Protein AF-A0A812T6U5-F1 (afdb_monomer_lite)

Sequence (485 aa):
MVAAVSADPVPQLLRGHWLDSIGHSILVSKTTDEDQIFTAVLTPLVDHPEAKDRVLRIDRPAESRQWRCGNASLELADEQNQRLVWITEDGRRSVWSRTKEVLASSGGSDRSGEREAPEDSDKDVDRIAFPWLLNNSAPEPWLPLDVPRDILYDGARVAALLDIRQMIGARSEPQERLTHILMDHDLHPTRQGGDYLIPGVDSPLWQTLNVSETMRRSIVQRISRIPHEVLSQRVSWSGNAEVWVGRHKISCRSRDIQALNARWVPPLQDERKPLEIARLLALYSVFDNPLSNRRNGVHLGLDPEIRHHCDFELFASPLNAAVQNGRFSSKWPHVEWRFGSIGSYPSVIDYLPVNSVVCINPPFTEAYLADVMARLAELKLRFRLRIAVPILEAPWRSRLHTSLPVPQLLKTYYDATAETPADVLHPTLLWEDPRCPPRLSKLRDVRPAGEDDLDEHSGRAHGLTHDDPHMPASRARREGRDHSV

Foldseek 3Di:
DPDDDPPDCVLVLQAAWKAKPVLWIKHWADPDPDSFKIKIWTHDFVVCVVDDIDIWIWGQPPVRNFIDTHQWTWPDDDPPQSKTWTAGPVGDIIIIGDDPVVVLLLDPDDDDDDDDDDPDDPPCQSDQQCCVQFDPDDQHGDDCPPPDLVLLLLLLVLVLLVVLLRRVHPDVVLLQLSLLLQQQVCVDPVCVVHDLRDDQLPDCSLVVRPDDPVSSVVSSVSVVCSRNCSSQQDWDDDPDAWTGGRGGIDGHFPLQVVLQLVQQDDDPPPPCSRVLSSSVSSSLCSNANPNDPDRACLQWAADLLVQCLFQAEQRHASRRHSDHACHYAYSCCVSRNSRRHPYHPPVCVVVDAFATEYEAEFHPHPNRLVVCLVCLVVCVRGYWYWYKAFQDPDPSNVVCCVSAPPWDWRAWIARSSVRDTHGDPTTMTTGGRPSRDDGPVVVVVPDPPDDDDDDDDDDDDDDDDDDDDDDDDDDDDDDDDDDDD

Secondary structure (DSSP, 8-state):
--------SHHHHHSEEEEETT--EEEEEESSSSTTEEEEEEE--TT-TTPPPEEEEEE--TTT-S-EETTEEEEEEETTTTEEEEEETTS-EEEEE--THHHHTS------------TT---GGGS-S-GGGB----------TTS-HHHHHHHHHHHHHHHHHHHHTT-HHHHHHHHHHHHHGGGSGGGTTS-SSS--TT-GGGGGS-S-HHHHHHHHHHHHTGGGSTTTS-EEEETTTEEEETTEEEEPPHHHHHHHHHH--S-TT-TTHHHHHHHHHHHHHTTS-TT-SS--GGGEESPHHHHHT-SEESS--TTT--SPTTSB--S-HHHHGGGTB---TTGGGGGSPTT-EEEE---SSHHHHHHHHHTHHHHHHHSEEEEEEE----TTGGGHHHHSSSPEEEEEEEETTTTEEEEEEEEEEEEE-TTSPPPHHHHHS---S------------------------------------

Radius of gyration: 30.66 Å; chains: 1; bounding box: 80×64×109 Å

pLDDT: mean 80.62, std 19.65, range [28.52, 98.25]

Structure (mmCIF, N/CA/C/O backbone):
data_AF-A0A812T6U5-F1
#
_entry.id   AF-A0A812T6U5-F1
#
loop_
_atom_site.group_PDB
_atom_site.id
_atom_site.type_symbol
_atom_site.label_atom_id
_atom_site.label_alt_id
_atom_site.label_comp_id
_atom_site.label_asym_id
_atom_site.label_entity_id
_atom_site.label_seq_id
_atom_site.pdbx_PDB_ins_code
_atom_site.Cartn_x
_atom_site.Cartn_y
_atom_site.Cartn_z
_atom_site.occupancy
_atom_site.B_iso_or_equiv
_atom_site.auth_seq_id
_atom_site.auth_comp_id
_atom_site.auth_asym_id
_atom_site.auth_atom_id
_atom_site.pdbx_PDB_model_num
ATOM 1 N N . MET A 1 1 ? 50.366 7.438 -31.564 1.00 34.75 1 MET A N 1
ATOM 2 C CA . MET A 1 1 ? 48.947 7.853 -31.526 1.00 34.75 1 MET A CA 1
ATOM 3 C C . MET A 1 1 ? 48.104 6.607 -31.706 1.00 34.75 1 MET A C 1
ATOM 5 O O . MET A 1 1 ? 48.032 6.091 -32.811 1.00 34.75 1 MET A O 1
ATOM 9 N N . VAL A 1 2 ? 47.567 6.066 -30.612 1.00 33.09 2 VAL A N 1
ATOM 10 C CA . VAL A 1 2 ? 46.590 4.972 -30.669 1.00 33.09 2 VAL A CA 1
ATOM 11 C C . VAL A 1 2 ? 45.254 5.621 -31.012 1.00 33.09 2 VAL A C 1
ATOM 13 O O . VAL A 1 2 ? 44.808 6.510 -30.290 1.00 33.09 2 VAL A O 1
ATOM 16 N N . ALA A 1 3 ? 44.674 5.259 -32.154 1.00 33.06 3 ALA A N 1
ATOM 17 C CA . ALA A 1 3 ? 43.353 5.728 -32.542 1.00 33.06 3 ALA A CA 1
ATOM 18 C C . ALA A 1 3 ? 42.334 5.238 -31.505 1.00 33.06 3 ALA A C 1
ATOM 20 O O . ALA A 1 3 ? 42.257 4.040 -31.232 1.00 33.06 3 ALA A O 1
ATOM 21 N N . ALA A 1 4 ? 41.580 6.165 -30.914 1.00 37.09 4 ALA A N 1
ATOM 22 C CA . ALA A 1 4 ? 40.437 5.827 -30.084 1.00 37.09 4 ALA A CA 1
ATOM 23 C C . ALA A 1 4 ? 39.437 5.055 -30.953 1.00 37.09 4 ALA A C 1
ATOM 25 O O . ALA A 1 4 ? 38.895 5.591 -31.920 1.00 37.09 4 ALA A O 1
ATOM 26 N N . VAL A 1 5 ? 39.244 3.775 -30.640 1.00 42.22 5 VAL A N 1
ATOM 27 C CA . VAL A 1 5 ? 38.174 2.967 -31.222 1.00 42.22 5 VAL A CA 1
ATOM 28 C C . VAL A 1 5 ? 36.872 3.635 -30.800 1.00 42.22 5 VAL A C 1
ATOM 30 O O . VAL A 1 5 ? 36.566 3.689 -29.612 1.00 42.22 5 VAL A O 1
ATOM 33 N N . SER A 1 6 ? 36.144 4.199 -31.764 1.00 42.81 6 SER A N 1
ATOM 34 C CA . SER A 1 6 ? 34.774 4.665 -31.557 1.00 42.81 6 SER A CA 1
ATOM 35 C C . SER A 1 6 ? 33.978 3.506 -30.967 1.00 42.81 6 SER A C 1
ATOM 37 O O . SER A 1 6 ? 33.745 2.516 -31.662 1.00 42.81 6 SER A O 1
ATOM 39 N N . ALA A 1 7 ? 33.616 3.597 -29.689 1.00 60.84 7 ALA A N 1
ATOM 40 C CA . ALA A 1 7 ? 32.794 2.587 -29.046 1.00 60.84 7 ALA A CA 1
ATOM 41 C C . ALA A 1 7 ? 31.477 2.467 -29.823 1.00 60.84 7 ALA A C 1
ATOM 43 O O . ALA A 1 7 ? 30.863 3.477 -30.167 1.00 60.84 7 ALA A O 1
ATOM 44 N N . ASP A 1 8 ? 31.074 1.240 -30.143 1.00 69.00 8 ASP A N 1
ATOM 45 C CA . ASP A 1 8 ? 29.744 0.974 -30.679 1.00 69.00 8 ASP A CA 1
ATOM 46 C C . ASP A 1 8 ? 28.717 1.496 -29.650 1.00 69.00 8 ASP A C 1
ATOM 48 O O . ASP A 1 8 ? 28.775 1.069 -28.492 1.00 69.00 8 ASP A O 1
ATOM 52 N N . PRO A 1 9 ? 27.824 2.444 -29.998 1.00 78.44 9 PRO A N 1
ATOM 53 C CA . PRO A 1 9 ? 26.863 3.002 -29.046 1.00 78.44 9 PRO A CA 1
ATOM 54 C C . PRO A 1 9 ? 25.726 2.017 -28.728 1.00 78.44 9 PRO A C 1
ATOM 56 O O . PRO A 1 9 ? 25.027 2.166 -27.724 1.00 78.44 9 PRO A O 1
ATOM 59 N N . VAL A 1 10 ? 25.545 0.975 -29.549 1.00 83.81 10 VAL A N 1
ATOM 60 C CA . VAL A 1 10 ? 24.436 0.022 -29.421 1.00 83.81 10 VAL A CA 1
ATOM 61 C C . VAL A 1 10 ? 24.437 -0.732 -28.080 1.00 83.81 10 VAL A C 1
ATOM 63 O O . VAL A 1 10 ? 23.380 -0.762 -27.453 1.00 83.81 10 VAL A O 1
ATOM 66 N N . PRO A 1 11 ? 25.559 -1.283 -27.564 1.00 84.94 11 PRO A N 1
ATOM 67 C CA . PRO A 1 11 ? 25.642 -1.835 -26.208 1.00 84.94 11 PRO A CA 1
ATOM 68 C C . PRO A 1 11 ? 25.049 -0.947 -25.109 1.00 84.94 11 PRO A C 1
ATOM 70 O O . PRO A 1 11 ? 24.361 -1.441 -24.217 1.00 84.94 11 PRO A O 1
ATOM 73 N N . GLN A 1 12 ? 25.315 0.361 -25.159 1.00 83.94 12 GLN A N 1
ATOM 74 C CA . GLN A 1 12 ? 24.816 1.305 -24.158 1.00 83.94 12 GLN A CA 1
ATOM 75 C C . GLN A 1 12 ? 23.322 1.546 -24.341 1.00 83.94 12 GLN A C 1
ATOM 77 O O . GLN A 1 12 ? 22.582 1.533 -23.359 1.00 83.94 12 GLN A O 1
ATOM 82 N N . LEU A 1 13 ? 22.877 1.687 -25.593 1.00 87.19 13 LEU A N 1
ATOM 83 C CA . LEU A 1 13 ? 21.465 1.840 -25.913 1.00 87.19 13 LEU A CA 1
ATOM 84 C C . LEU A 1 13 ? 20.664 0.628 -25.426 1.00 87.19 13 LEU A C 1
ATOM 86 O O . LEU A 1 13 ? 19.687 0.816 -24.710 1.00 87.19 13 LEU A O 1
ATOM 90 N N . LEU A 1 14 ? 21.098 -0.598 -25.747 1.00 89.00 14 LEU A N 1
ATOM 91 C CA . LEU A 1 14 ? 20.395 -1.851 -25.437 1.00 89.00 14 LEU A CA 1
ATOM 92 C C . LEU A 1 14 ? 20.029 -1.991 -23.953 1.00 89.00 14 LEU A C 1
ATOM 94 O O . LEU A 1 14 ? 18.943 -2.478 -23.647 1.00 89.00 14 LEU A O 1
ATOM 98 N N . ARG A 1 15 ? 20.902 -1.568 -23.033 1.00 87.44 15 ARG A N 1
ATOM 99 C CA . ARG A 1 15 ? 20.731 -1.754 -21.581 1.00 87.44 15 ARG A CA 1
ATOM 100 C C . ARG A 1 15 ? 19.618 -0.899 -21.008 1.00 87.44 15 ARG A C 1
ATOM 102 O O . ARG A 1 15 ? 19.616 0.304 -21.226 1.00 87.44 15 ARG A O 1
ATOM 109 N N . GLY A 1 16 ? 18.772 -1.487 -20.169 1.00 84.12 16 GLY A N 1
ATOM 110 C CA . GLY A 1 16 ? 17.727 -0.778 -19.434 1.00 84.12 16 GLY A CA 1
ATOM 111 C C . GLY A 1 16 ? 16.335 -1.325 -19.716 1.00 84.12 16 GLY A C 1
ATOM 112 O O . GLY A 1 16 ? 16.174 -2.433 -20.228 1.00 84.12 16 GLY A O 1
ATOM 113 N N . HIS A 1 17 ? 15.332 -0.541 -19.339 1.00 86.06 17 HIS A N 1
ATOM 114 C CA . HIS A 1 17 ? 13.925 -0.885 -19.511 1.00 86.06 17 HIS A CA 1
ATOM 115 C C . HIS A 1 17 ? 13.411 -0.476 -20.896 1.00 86.06 17 HIS A C 1
ATOM 117 O O . HIS A 1 17 ? 13.854 0.525 -21.464 1.00 86.06 17 HIS A O 1
ATOM 123 N N . TRP A 1 18 ? 12.498 -1.277 -21.433 1.00 89.50 18 TRP A N 1
ATOM 124 C CA . TRP A 1 18 ? 11.902 -1.161 -22.755 1.00 89.50 18 TRP A CA 1
ATOM 125 C C . TRP A 1 18 ? 10.468 -1.693 -22.731 1.00 89.50 18 TRP A C 1
ATOM 127 O O . TRP A 1 18 ? 10.134 -2.560 -21.926 1.00 89.50 18 TRP A O 1
ATOM 137 N N . LEU A 1 19 ? 9.643 -1.218 -23.659 1.00 89.06 19 LEU A N 1
ATOM 138 C CA . LEU A 1 19 ? 8.320 -1.768 -23.946 1.00 89.06 19 LEU A CA 1
ATOM 139 C C . LEU A 1 19 ? 8.285 -2.305 -25.365 1.00 89.06 19 LEU A C 1
ATOM 141 O O . LEU A 1 19 ? 8.703 -1.594 -26.284 1.00 89.06 19 LEU A O 1
ATOM 145 N N . ASP A 1 20 ? 7.784 -3.524 -25.556 1.00 89.06 20 ASP A N 1
ATOM 146 C CA . ASP A 1 20 ? 7.519 -4.014 -26.908 1.00 89.06 20 ASP A CA 1
ATOM 147 C C . ASP A 1 20 ? 6.249 -3.397 -27.517 1.00 89.06 20 ASP A C 1
ATOM 149 O O . ASP A 1 20 ? 5.483 -2.689 -26.863 1.00 89.06 20 ASP A O 1
ATOM 153 N N . SER A 1 2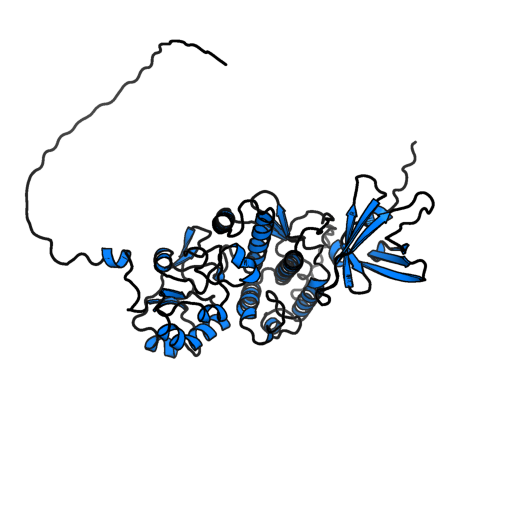1 ? 6.011 -3.677 -28.797 1.00 85.94 21 SER A N 1
ATOM 154 C CA . SER A 1 21 ? 4.857 -3.173 -29.548 1.00 85.94 21 SER A CA 1
ATOM 155 C C . SER A 1 21 ? 3.497 -3.670 -29.045 1.00 85.94 21 SER A C 1
ATOM 157 O O . SER A 1 21 ? 2.477 -3.171 -29.510 1.00 85.94 21 SER A O 1
ATOM 159 N N . ILE A 1 22 ? 3.473 -4.664 -28.156 1.00 83.25 22 ILE A N 1
ATOM 160 C CA . ILE A 1 22 ? 2.262 -5.247 -27.559 1.00 83.25 22 ILE A CA 1
ATOM 161 C C . ILE A 1 22 ? 2.119 -4.783 -26.092 1.00 83.25 22 ILE A C 1
ATOM 163 O O . ILE A 1 22 ? 1.085 -4.989 -25.467 1.00 83.25 22 ILE A O 1
ATOM 167 N N . GLY A 1 23 ? 3.121 -4.078 -25.558 1.00 81.19 23 GLY A N 1
ATOM 168 C CA . GLY A 1 23 ? 3.128 -3.501 -24.219 1.00 81.19 23 GLY A CA 1
ATOM 169 C C . GLY A 1 23 ? 3.841 -4.350 -23.169 1.00 81.19 23 GLY A C 1
ATOM 170 O O . GLY A 1 23 ? 3.829 -3.966 -22.000 1.00 81.19 23 GLY A O 1
ATOM 171 N N . HIS A 1 24 ? 4.481 -5.464 -23.537 1.00 85.38 24 HIS A N 1
ATOM 172 C CA . HIS A 1 24 ? 5.257 -6.250 -22.582 1.00 85.38 24 HIS A CA 1
ATOM 173 C C . HIS A 1 24 ? 6.443 -5.449 -22.048 1.00 85.38 24 HIS A C 1
ATOM 175 O O . HIS A 1 24 ? 7.119 -4.728 -22.787 1.00 85.38 24 HIS A O 1
ATOM 181 N N . SER A 1 25 ? 6.713 -5.630 -20.758 1.00 85.81 25 SER A N 1
ATOM 182 C CA . SER A 1 25 ? 7.852 -5.024 -20.083 1.00 85.81 25 SER A CA 1
ATOM 183 C C . SER A 1 25 ? 9.115 -5.811 -20.419 1.00 85.81 25 SER A C 1
ATOM 185 O O . SER A 1 25 ? 9.128 -7.035 -20.298 1.00 85.81 25 SER A O 1
ATOM 187 N N . ILE A 1 26 ? 10.175 -5.130 -20.843 1.00 88.12 26 ILE A N 1
ATOM 188 C CA . ILE A 1 26 ? 11.453 -5.741 -21.208 1.00 88.12 26 ILE A CA 1
ATOM 189 C C . ILE A 1 26 ? 12.562 -5.081 -20.406 1.00 88.12 26 ILE A C 1
ATOM 191 O O . ILE A 1 26 ? 12.737 -3.867 -20.464 1.00 88.12 26 ILE A O 1
ATOM 195 N N . LEU A 1 27 ? 13.349 -5.874 -19.687 1.00 87.38 27 LEU A N 1
ATOM 196 C CA . LEU A 1 27 ? 14.529 -5.393 -18.976 1.00 87.38 27 LEU A CA 1
ATOM 197 C C . LEU A 1 27 ? 15.783 -6.063 -19.520 1.00 87.38 27 LEU A C 1
ATOM 199 O O . LEU A 1 27 ? 15.901 -7.285 -19.474 1.00 87.38 27 LEU A O 1
ATOM 203 N N . VAL A 1 28 ? 16.713 -5.258 -20.029 1.00 88.44 28 VAL A N 1
ATOM 204 C CA . VAL A 1 28 ? 17.977 -5.725 -20.606 1.00 88.44 28 VAL A CA 1
ATOM 205 C C . VAL A 1 28 ? 19.129 -5.419 -19.657 1.00 88.44 28 VAL A C 1
ATOM 207 O O . VAL A 1 28 ? 19.445 -4.249 -19.417 1.00 88.44 28 VAL A O 1
ATOM 210 N N . SER A 1 29 ? 19.786 -6.463 -19.157 1.00 86.19 29 SER A N 1
ATOM 211 C CA . SER A 1 29 ? 20.931 -6.397 -18.248 1.00 86.19 29 SER A CA 1
ATOM 212 C C . SER A 1 29 ? 22.195 -7.014 -18.845 1.00 86.19 29 SER A C 1
ATOM 214 O O . SER A 1 29 ? 22.145 -7.822 -19.773 1.00 86.19 29 SER A O 1
ATOM 216 N N . LYS A 1 30 ? 23.358 -6.595 -18.336 1.00 83.94 30 LYS A N 1
ATOM 217 C CA . LYS A 1 30 ? 24.653 -7.169 -18.725 1.00 83.94 30 LYS A CA 1
ATOM 218 C C . LYS A 1 30 ? 24.815 -8.526 -18.029 1.00 83.94 30 LYS A C 1
ATOM 220 O O . LYS A 1 30 ? 24.502 -8.628 -16.847 1.00 83.94 30 LYS A O 1
ATOM 225 N N . THR A 1 31 ? 25.272 -9.550 -18.752 1.00 75.06 31 THR A N 1
ATOM 226 C CA . THR A 1 31 ? 25.401 -10.915 -18.193 1.00 75.06 31 THR A CA 1
ATOM 227 C C . THR A 1 31 ? 26.785 -11.159 -17.590 1.00 75.06 31 THR A C 1
ATOM 229 O O . THR A 1 31 ? 26.915 -11.825 -16.570 1.00 75.06 31 THR A O 1
ATOM 232 N N . THR A 1 32 ? 27.821 -10.614 -18.223 1.00 68.12 32 THR A N 1
ATOM 233 C CA . THR A 1 32 ? 29.232 -10.706 -17.823 1.00 68.12 32 THR A CA 1
ATOM 234 C C . THR A 1 32 ? 29.894 -9.351 -18.055 1.00 68.12 32 THR A C 1
ATOM 236 O O . THR A 1 32 ? 29.312 -8.504 -18.721 1.00 68.12 32 THR A O 1
ATOM 239 N N . ASP A 1 33 ? 31.114 -9.119 -17.568 1.00 66.06 33 ASP A N 1
ATOM 240 C CA . ASP A 1 33 ? 31.850 -7.882 -17.882 1.00 66.06 33 ASP A CA 1
ATOM 241 C C . ASP A 1 33 ? 32.251 -7.761 -19.364 1.00 66.06 33 ASP A C 1
ATOM 243 O O . ASP A 1 33 ? 32.718 -6.709 -19.798 1.00 66.06 33 ASP A O 1
ATOM 247 N N . GLU A 1 34 ? 31.981 -8.778 -20.178 1.00 65.31 34 GLU A N 1
ATOM 248 C CA . GLU A 1 34 ? 32.166 -8.733 -21.623 1.00 65.31 34 GLU A CA 1
ATOM 249 C C . GLU A 1 34 ? 31.033 -7.929 -22.287 1.00 65.31 34 GLU A C 1
ATOM 251 O O . GLU A 1 34 ? 29.850 -8.238 -22.145 1.00 65.31 34 GLU A O 1
ATOM 256 N N . ASP A 1 35 ? 31.380 -6.896 -23.059 1.00 66.00 35 ASP A N 1
ATOM 257 C CA . ASP A 1 35 ? 30.431 -5.970 -23.712 1.00 66.00 35 ASP A CA 1
ATOM 258 C C . ASP A 1 35 ? 29.626 -6.583 -24.880 1.00 66.00 35 ASP A C 1
ATOM 260 O O . ASP A 1 35 ? 29.074 -5.863 -25.713 1.00 66.00 35 ASP A O 1
ATOM 264 N N . GLN A 1 36 ? 29.561 -7.914 -24.978 1.00 78.06 36 GLN A N 1
ATOM 265 C CA . GLN A 1 36 ? 28.976 -8.625 -26.121 1.00 78.06 36 GLN A CA 1
ATOM 266 C C . GLN A 1 36 ? 27.805 -9.545 -25.767 1.00 78.06 36 GLN A C 1
ATOM 268 O O . GLN A 1 36 ? 27.213 -10.124 -26.678 1.00 78.06 36 GLN A O 1
ATOM 273 N N . ILE A 1 37 ? 27.459 -9.688 -24.480 1.00 87.12 37 ILE A N 1
ATOM 274 C CA . ILE A 1 37 ? 26.385 -10.585 -24.035 1.00 87.12 37 ILE A CA 1
ATOM 275 C C . ILE A 1 37 ? 25.485 -9.893 -23.006 1.00 87.12 37 ILE A C 1
ATOM 277 O O . ILE A 1 37 ? 25.890 -9.555 -21.890 1.00 87.12 37 ILE A O 1
ATOM 281 N N . PHE A 1 38 ? 24.208 -9.780 -23.351 1.00 89.50 38 PHE A N 1
ATOM 282 C CA . PHE A 1 38 ? 23.147 -9.262 -22.498 1.00 89.50 38 PHE A CA 1
ATOM 283 C C . PHE A 1 38 ? 22.054 -10.311 -22.292 1.00 89.50 38 PHE A C 1
ATOM 285 O O . PHE A 1 38 ? 21.885 -11.242 -23.080 1.00 89.50 38 PHE A O 1
ATOM 292 N N . THR A 1 39 ? 21.295 -10.135 -21.221 1.00 89.25 39 THR A N 1
ATOM 293 C CA . THR A 1 39 ? 20.095 -10.911 -20.930 1.00 89.25 39 THR A CA 1
ATOM 294 C C . THR A 1 39 ? 18.903 -9.968 -20.957 1.00 89.25 39 THR A C 1
ATOM 296 O O . THR A 1 39 ? 18.935 -8.913 -20.330 1.00 89.25 39 THR A O 1
ATOM 299 N N . ALA A 1 40 ? 17.856 -10.332 -21.690 1.00 90.06 40 ALA A N 1
ATOM 300 C CA . ALA A 1 40 ? 16.589 -9.623 -21.733 1.00 90.06 40 ALA A CA 1
ATOM 301 C C . ALA A 1 40 ? 15.506 -10.455 -21.044 1.00 90.06 40 ALA A C 1
ATOM 303 O O . ALA A 1 40 ? 15.263 -11.599 -21.425 1.00 90.06 40 ALA A O 1
ATOM 304 N N . VAL A 1 41 ? 14.841 -9.879 -20.048 1.00 87.75 41 VAL A N 1
ATOM 305 C CA . VAL A 1 41 ? 13.679 -10.484 -19.389 1.00 87.75 41 VAL A CA 1
ATOM 306 C C . VAL A 1 41 ? 12.423 -9.811 -19.918 1.00 87.75 41 VAL A C 1
ATOM 308 O O . VAL A 1 41 ? 12.255 -8.608 -19.740 1.00 87.75 41 VAL A O 1
ATOM 311 N N . LEU A 1 42 ? 11.570 -10.587 -20.585 1.00 86.88 42 LEU A N 1
ATOM 312 C CA . LEU A 1 42 ? 10.233 -10.196 -21.026 1.00 86.88 42 LEU A CA 1
ATOM 313 C C . LEU A 1 42 ? 9.213 -10.602 -19.965 1.00 86.88 42 LEU A C 1
ATOM 315 O O . LEU A 1 42 ? 9.049 -11.797 -19.707 1.00 86.88 42 LEU A O 1
ATOM 319 N N . THR A 1 43 ? 8.476 -9.631 -19.441 1.00 81.69 43 THR A N 1
ATOM 320 C CA . THR A 1 43 ? 7.351 -9.851 -18.533 1.00 81.69 43 THR A CA 1
ATOM 321 C C . THR A 1 43 ? 6.038 -9.481 -19.221 1.00 81.69 43 THR A C 1
ATOM 323 O O . THR A 1 43 ? 5.832 -8.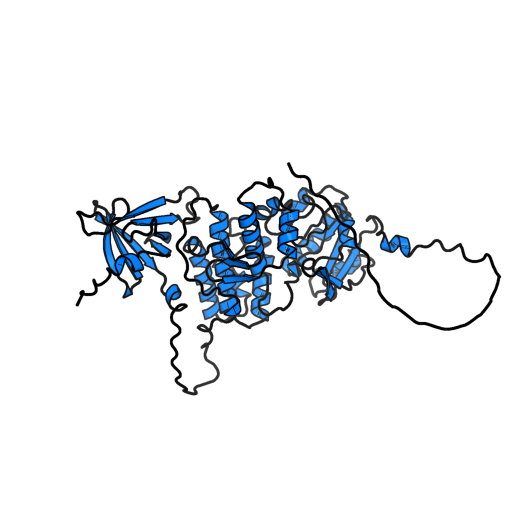313 -19.574 1.00 81.69 43 THR A O 1
ATOM 326 N N . PRO A 1 44 ? 5.150 -10.471 -19.438 1.00 80.94 44 PRO A N 1
ATOM 327 C CA . PRO A 1 44 ? 3.798 -10.246 -19.928 1.00 80.94 44 PRO A CA 1
ATOM 328 C C . PRO A 1 44 ? 2.961 -9.349 -19.008 1.00 80.94 44 PRO A C 1
ATOM 330 O O . PRO A 1 44 ? 3.220 -9.250 -17.806 1.00 80.94 44 PRO A O 1
ATOM 333 N N . LEU A 1 45 ? 1.927 -8.734 -19.578 1.00 76.56 45 LEU A N 1
ATOM 334 C CA . LEU A 1 45 ? 0.956 -7.920 -18.847 1.00 76.56 45 LEU A CA 1
ATOM 335 C C . LEU A 1 45 ? 0.087 -8.772 -17.894 1.00 76.56 45 LEU A C 1
ATOM 337 O O . LEU A 1 45 ? -0.069 -9.980 -18.088 1.00 76.56 45 LEU A O 1
ATOM 341 N N . VAL A 1 46 ? -0.462 -8.145 -16.840 1.00 66.25 46 VAL A N 1
ATOM 342 C CA . VAL A 1 46 ? -1.276 -8.806 -15.782 1.00 66.25 46 VAL A CA 1
ATOM 343 C C . VAL A 1 46 ? -2.467 -9.568 -16.343 1.00 66.25 46 VAL A C 1
ATOM 345 O O . VAL A 1 46 ? -2.850 -10.601 -15.799 1.00 66.25 46 VAL A O 1
ATOM 348 N N . ASP A 1 47 ? -3.071 -9.039 -17.402 1.00 66.25 47 ASP A N 1
ATOM 349 C CA . ASP A 1 47 ? -4.241 -9.591 -18.087 1.00 66.25 47 ASP A CA 1
ATOM 350 C C . ASP A 1 47 ? -3.964 -10.945 -18.761 1.00 66.25 47 ASP A C 1
ATOM 352 O O . ASP A 1 47 ? -4.894 -11.654 -19.149 1.00 66.25 47 ASP A O 1
ATOM 356 N N . HIS A 1 48 ? -2.698 -11.366 -18.796 1.00 65.06 48 HIS A N 1
ATOM 357 C CA . HIS A 1 48 ? -2.263 -12.703 -19.177 1.00 65.06 48 HIS A CA 1
ATOM 358 C C . HIS A 1 48 ? -1.600 -13.440 -17.996 1.00 65.06 48 HIS A C 1
ATOM 360 O O . HIS A 1 48 ? -0.401 -13.732 -18.040 1.00 65.06 48 HIS A O 1
ATOM 366 N N . PRO A 1 49 ? -2.355 -13.802 -16.938 1.00 57.72 49 PRO A N 1
ATOM 367 C CA . PRO A 1 49 ? -1.796 -14.359 -15.702 1.00 57.72 49 PRO A CA 1
ATOM 368 C C . PRO A 1 49 ? -1.059 -15.693 -15.904 1.00 57.72 49 PRO A C 1
ATOM 370 O O . PRO A 1 49 ? -0.133 -16.002 -15.156 1.00 57.72 49 PRO A O 1
ATOM 373 N N . GLU A 1 50 ? -1.416 -16.466 -16.934 1.00 66.06 50 GLU A N 1
ATOM 374 C CA . GLU A 1 50 ? -0.750 -17.730 -17.282 1.00 66.06 50 GLU A CA 1
ATOM 375 C C . GLU A 1 50 ? 0.550 -17.545 -18.083 1.00 66.06 50 GLU A C 1
ATOM 377 O O . GLU A 1 50 ? 1.362 -18.470 -18.190 1.00 66.06 50 GLU A O 1
ATOM 382 N N . ALA A 1 51 ? 0.770 -16.366 -18.669 1.00 70.06 51 ALA A N 1
ATOM 383 C CA . ALA A 1 51 ? 1.936 -16.120 -19.502 1.00 70.06 51 ALA A CA 1
ATOM 384 C C . ALA A 1 51 ? 3.178 -16.005 -18.617 1.00 70.06 51 ALA A C 1
ATOM 386 O O . ALA A 1 51 ? 3.225 -15.149 -17.745 1.00 70.06 51 ALA A O 1
ATOM 387 N N . LYS A 1 52 ? 4.190 -16.851 -18.831 1.00 75.25 52 LYS A N 1
ATOM 388 C CA . LYS A 1 52 ? 5.439 -16.864 -18.048 1.00 75.25 52 LYS A CA 1
ATOM 389 C C . LYS A 1 52 ? 6.442 -15.829 -18.547 1.00 75.25 52 LYS A C 1
ATOM 391 O O . LYS A 1 52 ? 6.439 -15.486 -19.731 1.00 75.25 52 LYS A O 1
ATOM 396 N N . ASP A 1 53 ? 7.314 -15.384 -17.646 1.00 81.69 53 ASP A N 1
ATOM 397 C CA . ASP A 1 53 ? 8.441 -14.531 -18.012 1.00 81.69 53 ASP A CA 1
ATOM 398 C C . ASP A 1 53 ? 9.360 -15.283 -18.979 1.00 81.69 53 ASP A C 1
ATOM 400 O O . ASP A 1 53 ? 9.576 -16.493 -18.851 1.00 81.69 53 ASP A O 1
ATOM 404 N N . ARG A 1 54 ? 9.866 -14.575 -19.989 1.00 85.81 54 ARG A N 1
ATOM 405 C CA . ARG A 1 54 ? 10.762 -15.141 -21.001 1.00 85.81 54 ARG A CA 1
ATOM 406 C C . ARG A 1 54 ? 12.134 -14.519 -20.856 1.00 85.81 54 ARG A C 1
ATOM 408 O O . ARG A 1 54 ? 12.269 -13.302 -20.907 1.00 85.81 54 ARG A O 1
ATOM 415 N N . VAL A 1 55 ? 13.147 -15.364 -20.731 1.00 87.56 55 VAL A N 1
ATOM 416 C CA . VAL A 1 55 ? 14.544 -14.935 -20.684 1.00 87.56 55 VAL A CA 1
ATOM 417 C C . VAL A 1 55 ? 15.153 -15.152 -22.059 1.00 87.56 55 VAL A C 1
ATOM 419 O O . VAL A 1 55 ? 15.195 -16.277 -22.555 1.00 87.56 55 VAL A O 1
ATOM 422 N N . LEU A 1 56 ? 15.592 -14.070 -22.690 1.00 90.44 56 LEU A N 1
ATOM 423 C CA . LEU A 1 56 ? 16.221 -14.074 -24.002 1.00 90.44 56 LEU A CA 1
ATOM 424 C C . LEU A 1 56 ? 17.677 -13.645 -23.864 1.00 90.44 56 LEU A C 1
ATOM 426 O O . LEU A 1 56 ? 17.996 -12.667 -23.193 1.00 90.44 56 LEU A O 1
ATOM 430 N N . ARG A 1 57 ? 18.568 -14.366 -24.536 1.00 90.62 57 ARG A N 1
ATOM 431 C CA . ARG A 1 57 ? 19.960 -13.955 -24.686 1.00 90.62 57 ARG A CA 1
ATOM 432 C C . ARG A 1 57 ? 20.058 -12.967 -25.841 1.00 90.62 57 ARG A C 1
ATOM 434 O O . ARG A 1 57 ? 19.545 -13.244 -26.927 1.00 90.62 57 ARG A O 1
ATOM 441 N N . ILE A 1 58 ? 20.727 -11.847 -25.589 1.00 92.44 58 ILE A N 1
ATOM 442 C CA . ILE A 1 58 ? 21.139 -10.897 -26.613 1.00 92.44 58 ILE A CA 1
ATOM 443 C C . ILE A 1 58 ? 22.647 -11.005 -26.774 1.00 92.44 58 ILE A C 1
ATOM 445 O O . ILE A 1 58 ? 23.389 -10.802 -25.815 1.00 92.44 58 ILE A O 1
ATOM 449 N N . ASP A 1 59 ? 23.116 -11.304 -27.973 1.00 91.44 59 ASP A N 1
ATOM 450 C CA . ASP A 1 59 ? 24.542 -11.344 -28.261 1.00 91.44 59 ASP A CA 1
ATOM 451 C C . ASP A 1 59 ? 24.859 -10.835 -29.661 1.00 91.44 59 ASP A C 1
ATOM 453 O O . ASP A 1 59 ? 23.978 -10.565 -30.480 1.00 91.44 59 ASP A O 1
ATOM 457 N N . ARG A 1 60 ? 26.148 -10.641 -29.917 1.00 89.75 60 ARG A N 1
ATOM 458 C CA . ARG A 1 60 ? 26.661 -10.280 -31.233 1.00 89.75 60 ARG A CA 1
ATOM 459 C C . ARG A 1 60 ? 27.599 -11.385 -31.710 1.00 89.75 60 ARG A C 1
ATOM 461 O O . ARG A 1 60 ? 28.792 -11.322 -31.414 1.00 89.75 60 ARG A O 1
ATOM 468 N N . PRO A 1 61 ? 27.099 -12.403 -32.435 1.00 83.81 61 PRO A N 1
ATOM 469 C CA . PRO A 1 61 ? 27.945 -13.484 -32.924 1.00 83.81 61 PRO A CA 1
ATOM 470 C C . PRO A 1 61 ? 29.076 -12.937 -33.798 1.00 83.81 61 PRO A C 1
ATOM 472 O O . PRO A 1 61 ? 28.829 -12.102 -34.677 1.00 83.81 61 PRO A O 1
ATOM 475 N N . ALA A 1 62 ? 30.295 -13.446 -33.592 1.00 78.44 62 ALA A N 1
ATOM 476 C CA . ALA A 1 62 ? 31.508 -12.977 -34.270 1.00 78.44 62 ALA A CA 1
ATOM 477 C C . ALA A 1 62 ? 31.381 -12.969 -35.806 1.00 78.44 62 ALA A C 1
ATOM 479 O O . ALA A 1 62 ? 31.929 -12.093 -36.474 1.00 78.44 62 ALA A O 1
ATOM 480 N N . GLU A 1 63 ? 30.608 -13.908 -36.354 1.00 79.19 63 GLU A N 1
ATOM 481 C CA . GLU A 1 63 ? 30.405 -14.105 -37.792 1.00 79.19 63 GLU A CA 1
ATOM 482 C C . GLU A 1 63 ? 29.448 -13.084 -38.427 1.00 79.19 63 GLU A C 1
ATOM 484 O O . GLU A 1 63 ? 29.622 -12.710 -39.583 1.00 79.19 63 GLU A O 1
ATOM 489 N N . SER A 1 64 ? 28.441 -12.611 -37.685 1.00 73.06 64 SER A N 1
ATOM 490 C CA . SER A 1 64 ? 27.319 -11.847 -38.259 1.00 73.06 64 SER A CA 1
ATOM 491 C C . SER A 1 64 ? 27.440 -10.332 -38.090 1.00 73.06 64 SER A C 1
ATOM 493 O O . SER A 1 64 ? 26.715 -9.586 -38.741 1.00 73.06 64 SER A O 1
ATOM 495 N N . ARG A 1 65 ? 28.334 -9.855 -37.204 1.00 80.44 65 ARG A N 1
ATOM 496 C CA . ARG A 1 65 ? 28.454 -8.444 -36.764 1.00 80.44 65 ARG A CA 1
ATOM 497 C C . ARG A 1 65 ? 27.124 -7.767 -36.382 1.00 80.44 65 ARG A C 1
ATOM 499 O O . ARG A 1 65 ? 27.138 -6.565 -36.111 1.00 80.44 65 ARG A O 1
ATOM 506 N N . GLN A 1 66 ? 26.024 -8.505 -36.279 1.00 88.62 66 GLN A N 1
ATOM 507 C CA . GLN A 1 66 ? 24.679 -8.020 -36.010 1.00 88.62 66 GLN A CA 1
ATOM 508 C C . GLN A 1 66 ? 24.241 -8.519 -34.635 1.00 88.62 66 GLN A C 1
ATOM 510 O O . GLN A 1 66 ? 24.539 -9.649 -34.251 1.00 88.62 66 GLN A O 1
ATOM 515 N N . TRP A 1 67 ? 23.556 -7.664 -33.881 1.00 92.62 67 TRP A N 1
ATOM 516 C CA . TRP A 1 67 ? 22.972 -8.058 -32.604 1.00 92.62 67 TRP A CA 1
ATOM 517 C C . TRP A 1 67 ? 21.802 -9.008 -32.840 1.00 92.62 67 TRP A C 1
ATOM 519 O O . TRP A 1 67 ? 20.949 -8.741 -33.688 1.00 92.62 67 TRP A O 1
ATOM 529 N N . ARG A 1 68 ? 21.751 -10.097 -32.081 1.00 93.06 68 ARG A N 1
ATOM 530 C CA . ARG A 1 68 ? 20.669 -11.080 -32.093 1.00 93.06 68 ARG A CA 1
ATOM 531 C C . ARG A 1 68 ? 19.993 -11.121 -30.734 1.00 93.06 68 ARG A C 1
ATOM 533 O O . ARG A 1 68 ? 20.649 -10.923 -29.723 1.00 93.06 68 ARG A O 1
ATOM 540 N N . CYS A 1 69 ? 18.693 -11.383 -30.723 1.00 92.88 69 CYS A N 1
ATOM 541 C CA . CYS A 1 69 ? 17.878 -11.626 -29.537 1.00 92.88 69 CYS A CA 1
ATOM 542 C C . CYS A 1 69 ? 16.997 -12.847 -29.822 1.00 92.88 69 CYS A C 1
ATOM 544 O O . CYS A 1 69 ? 16.029 -12.757 -30.582 1.00 92.88 69 CYS A O 1
ATOM 546 N N . GLY A 1 70 ? 17.360 -14.016 -29.287 1.00 87.88 70 GLY A N 1
ATOM 547 C CA . GLY A 1 70 ? 16.721 -15.277 -29.680 1.00 87.88 70 GLY A CA 1
ATOM 548 C C . GLY A 1 70 ? 16.843 -15.540 -31.191 1.00 87.88 70 GLY A C 1
ATOM 549 O O . GLY A 1 70 ? 17.947 -15.600 -31.728 1.00 87.88 70 GLY A O 1
ATOM 550 N N . ASN A 1 71 ? 15.712 -15.686 -31.890 1.00 88.94 71 ASN A N 1
ATOM 551 C CA . ASN A 1 71 ? 15.666 -15.884 -33.346 1.00 88.94 71 ASN A CA 1
ATOM 552 C C . ASN A 1 71 ? 15.536 -14.577 -34.155 1.00 88.94 71 ASN A C 1
ATOM 554 O O . ASN A 1 71 ? 15.320 -14.637 -35.366 1.00 88.94 71 ASN A O 1
ATOM 558 N N . ALA A 1 72 ? 15.630 -13.414 -33.506 1.00 93.31 72 ALA A N 1
ATOM 559 C CA . ALA A 1 72 ? 15.531 -12.115 -34.158 1.00 93.31 72 ALA A CA 1
ATOM 560 C C . ALA A 1 72 ? 16.894 -11.426 -34.275 1.00 93.31 72 ALA A C 1
ATOM 562 O O . ALA A 1 72 ? 17.744 -11.555 -33.395 1.00 93.31 72 ALA A O 1
ATOM 563 N N . SER A 1 73 ? 17.068 -10.651 -35.339 1.00 94.50 73 SER A N 1
ATOM 564 C CA . SER A 1 73 ? 18.234 -9.807 -35.593 1.00 94.50 73 SER A CA 1
ATOM 565 C C . SER A 1 73 ? 17.853 -8.330 -35.492 1.00 94.50 73 SER A C 1
ATOM 567 O O . SER A 1 73 ? 16.760 -7.932 -35.896 1.00 94.50 73 SER A O 1
ATOM 569 N N . LEU A 1 74 ? 18.746 -7.505 -34.947 1.00 94.62 74 LEU A N 1
ATOM 570 C CA . LEU A 1 74 ? 18.534 -6.066 -34.804 1.00 94.62 74 LEU A CA 1
ATOM 571 C C . LEU A 1 74 ? 18.641 -5.379 -36.173 1.00 94.62 74 LEU A C 1
ATOM 573 O O . LEU A 1 74 ? 19.715 -5.347 -36.774 1.00 94.62 74 LEU A O 1
ATOM 577 N N . GLU A 1 75 ? 17.527 -4.839 -36.662 1.00 93.81 75 GLU A N 1
ATOM 578 C CA . GLU A 1 75 ? 17.433 -4.080 -37.918 1.00 93.81 75 GLU A CA 1
ATOM 579 C C . GLU A 1 75 ? 17.771 -2.602 -37.697 1.00 93.81 75 GLU A C 1
ATOM 581 O O . GLU A 1 75 ? 18.506 -2.009 -38.482 1.00 93.81 75 GLU A O 1
ATOM 586 N N . LEU A 1 76 ? 17.242 -2.010 -36.621 1.00 90.94 76 LEU A N 1
ATOM 587 C CA . LEU A 1 76 ? 17.373 -0.584 -36.331 1.00 90.94 76 LEU A CA 1
ATOM 588 C C . LEU A 1 76 ? 17.641 -0.348 -34.845 1.00 90.94 76 LEU A C 1
ATOM 590 O O . LEU A 1 76 ? 16.932 -0.879 -33.990 1.00 90.94 76 LEU A O 1
ATOM 594 N N . ALA A 1 77 ? 18.616 0.515 -34.571 1.00 91.38 77 ALA A N 1
ATOM 595 C CA . ALA A 1 77 ? 18.893 1.102 -33.268 1.00 91.38 77 ALA A CA 1
ATOM 596 C C . ALA A 1 77 ? 18.819 2.630 -33.392 1.00 91.38 77 ALA A C 1
ATOM 598 O O . ALA A 1 77 ? 19.749 3.265 -33.883 1.00 91.38 77 ALA A O 1
ATOM 599 N N . ASP A 1 78 ? 17.689 3.210 -32.999 1.00 89.06 78 ASP A N 1
ATOM 600 C CA . ASP A 1 78 ? 17.420 4.643 -33.083 1.00 89.06 78 ASP A CA 1
ATOM 601 C C . ASP A 1 78 ? 17.523 5.267 -31.688 1.00 89.06 78 ASP A C 1
ATOM 603 O O . ASP A 1 78 ? 16.595 5.214 -30.876 1.00 89.06 78 ASP A O 1
ATOM 607 N N . GLU A 1 79 ? 18.688 5.841 -31.403 1.00 86.31 79 GLU A N 1
ATOM 608 C CA . GLU A 1 79 ? 18.972 6.503 -30.132 1.00 86.31 79 GLU A CA 1
ATOM 609 C C . GLU A 1 79 ? 18.135 7.778 -29.943 1.00 86.31 79 GLU A C 1
ATOM 611 O O . GLU A 1 79 ? 17.667 8.049 -28.838 1.00 86.31 79 GLU A O 1
ATOM 616 N N . GLN A 1 80 ? 17.862 8.532 -31.013 1.00 84.62 80 GLN A N 1
ATOM 617 C CA . GLN A 1 80 ? 17.103 9.786 -30.927 1.00 84.62 80 GLN A CA 1
ATOM 618 C C . GLN A 1 80 ? 15.653 9.539 -30.509 1.00 84.62 80 GLN A C 1
ATOM 620 O O . GLN A 1 80 ? 15.083 10.293 -29.716 1.00 84.62 80 GLN A O 1
ATOM 625 N N . ASN A 1 81 ? 15.057 8.463 -31.020 1.00 84.19 81 ASN A N 1
ATOM 626 C CA . ASN A 1 81 ? 13.693 8.077 -30.680 1.00 84.19 81 ASN A CA 1
ATOM 627 C C . ASN A 1 81 ? 13.612 7.018 -29.576 1.00 84.19 81 ASN A C 1
ATOM 629 O O . ASN A 1 81 ? 12.503 6.601 -29.248 1.00 84.19 81 ASN A O 1
ATOM 633 N N . GLN A 1 82 ? 14.751 6.605 -29.003 1.00 88.69 82 GLN A N 1
ATOM 634 C CA . GLN A 1 82 ? 14.853 5.521 -28.021 1.00 88.69 82 GLN A CA 1
ATOM 635 C C . GLN A 1 82 ? 14.050 4.293 -28.468 1.00 88.69 82 GLN A C 1
ATOM 637 O O . GLN A 1 82 ? 13.099 3.868 -27.804 1.00 88.69 82 GLN A O 1
ATOM 642 N N . ARG A 1 83 ? 14.405 3.763 -29.644 1.00 92.38 83 ARG A N 1
ATOM 643 C CA . ARG A 1 83 ? 13.671 2.698 -30.332 1.00 92.38 83 ARG A CA 1
ATOM 644 C C . ARG A 1 83 ? 14.615 1.639 -30.896 1.00 92.38 83 ARG A C 1
ATOM 646 O O . ARG A 1 83 ? 15.606 1.961 -31.543 1.00 92.38 83 ARG A O 1
ATOM 653 N N . LEU A 1 84 ? 14.257 0.372 -30.719 1.00 94.62 84 LEU A N 1
ATOM 654 C CA . LEU A 1 84 ? 14.913 -0.779 -31.339 1.00 94.62 84 LEU A CA 1
ATOM 655 C C . LEU A 1 84 ? 13.911 -1.528 -32.218 1.00 94.62 84 LEU A C 1
ATOM 657 O O . LEU A 1 84 ? 12.734 -1.635 -31.868 1.00 94.62 84 LEU A O 1
ATOM 661 N N . VAL A 1 85 ? 14.360 -2.063 -33.349 1.00 94.81 85 VAL A N 1
ATOM 662 C CA . VAL A 1 85 ? 13.536 -2.912 -34.221 1.00 94.81 85 VAL A CA 1
ATOM 663 C C . VAL A 1 85 ? 14.245 -4.236 -34.434 1.00 94.81 85 VAL A C 1
ATOM 665 O O . VAL A 1 85 ? 15.339 -4.280 -34.991 1.00 94.81 85 VAL A O 1
ATOM 668 N N . TRP A 1 86 ? 13.603 -5.311 -33.993 1.00 95.69 86 TRP A N 1
ATOM 669 C CA . TRP A 1 86 ? 14.059 -6.683 -34.158 1.00 95.69 86 TRP A CA 1
ATOM 670 C C . TRP A 1 86 ? 13.236 -7.360 -35.254 1.00 95.69 86 TRP A C 1
ATOM 672 O O . TRP A 1 86 ? 12.004 -7.303 -35.206 1.00 95.69 86 TRP A O 1
ATOM 682 N N . ILE A 1 87 ? 13.894 -8.009 -36.217 1.00 94.75 87 ILE A N 1
ATOM 683 C CA . ILE A 1 87 ? 13.234 -8.834 -37.238 1.00 94.75 87 ILE A CA 1
ATOM 684 C C . ILE A 1 87 ? 13.611 -10.298 -37.046 1.00 94.75 87 ILE A C 1
ATOM 686 O O . ILE A 1 87 ? 14.791 -10.637 -36.991 1.00 94.75 87 ILE A O 1
ATOM 690 N N . THR A 1 88 ? 12.616 -11.173 -36.974 1.00 91.94 88 THR A N 1
ATOM 691 C CA . THR A 1 88 ? 12.805 -12.627 -37.054 1.00 91.94 88 THR A CA 1
ATOM 692 C C . THR A 1 88 ? 13.039 -13.082 -38.493 1.00 91.94 88 THR A C 1
ATOM 694 O O . THR A 1 88 ? 12.648 -12.413 -39.445 1.00 91.94 88 THR A O 1
ATOM 697 N N . GLU A 1 89 ? 13.634 -14.261 -38.674 1.00 87.81 89 GLU A N 1
ATOM 698 C CA . GLU A 1 89 ? 13.911 -14.833 -40.006 1.00 87.81 89 GLU A CA 1
ATOM 699 C C . GLU A 1 89 ? 12.652 -15.002 -40.884 1.00 87.81 89 GLU A C 1
ATOM 701 O O . GLU A 1 89 ? 12.739 -14.948 -42.107 1.00 87.81 89 GLU A O 1
ATOM 706 N N . ASP A 1 90 ? 11.469 -15.137 -40.273 1.00 90.81 90 ASP A N 1
ATOM 707 C CA . ASP A 1 90 ? 10.170 -15.195 -40.963 1.00 90.81 90 ASP A CA 1
ATOM 708 C C . ASP A 1 90 ? 9.551 -13.813 -41.270 1.00 90.81 90 ASP A C 1
ATOM 710 O O . ASP A 1 90 ? 8.413 -13.725 -41.729 1.00 90.81 90 ASP A O 1
ATOM 714 N N . GLY A 1 91 ? 10.284 -12.724 -41.021 1.00 89.50 91 GLY A N 1
ATOM 715 C CA . GLY A 1 91 ? 9.891 -11.353 -41.349 1.00 89.50 91 GLY A CA 1
ATOM 716 C C . GLY A 1 91 ? 9.006 -10.652 -40.313 1.00 89.50 91 GLY A C 1
ATOM 717 O O . GLY A 1 91 ? 8.616 -9.503 -40.538 1.00 89.50 91 GLY A O 1
ATOM 718 N N . ARG A 1 92 ? 8.683 -11.282 -39.172 1.00 91.12 92 ARG A N 1
ATOM 719 C CA . ARG A 1 92 ? 7.938 -10.601 -38.097 1.00 91.12 92 ARG A CA 1
ATOM 720 C C . ARG A 1 92 ? 8.805 -9.540 -37.426 1.00 91.12 92 ARG A C 1
ATOM 722 O O . ARG A 1 92 ? 10.002 -9.718 -37.218 1.00 91.12 92 ARG A O 1
ATOM 729 N N . ARG A 1 93 ? 8.169 -8.426 -37.059 1.00 92.31 93 ARG A N 1
ATOM 730 C CA . ARG A 1 93 ? 8.818 -7.266 -36.439 1.00 92.31 93 ARG A CA 1
ATOM 731 C C . ARG A 1 93 ? 8.416 -7.134 -34.978 1.00 92.31 93 ARG A C 1
ATOM 733 O O . ARG A 1 93 ? 7.230 -7.112 -34.668 1.00 92.31 93 ARG A O 1
ATOM 740 N N . SER A 1 94 ? 9.407 -6.981 -34.107 1.00 91.75 94 SER A N 1
ATOM 741 C CA . SER A 1 94 ? 9.239 -6.613 -32.703 1.00 91.75 94 SER A CA 1
ATOM 742 C C . SER A 1 94 ? 9.905 -5.263 -32.469 1.00 91.75 94 SER A C 1
ATOM 744 O O . SER A 1 94 ? 11.124 -5.134 -32.575 1.00 91.75 94 SER A O 1
ATOM 746 N N . VAL A 1 95 ? 9.104 -4.247 -32.158 1.00 93.25 95 VAL A N 1
ATOM 747 C CA . VAL A 1 95 ? 9.597 -2.891 -31.895 1.00 93.25 95 VAL A CA 1
ATOM 748 C C . VAL A 1 95 ? 9.687 -2.690 -30.395 1.00 93.25 95 VAL A C 1
ATOM 750 O O . VAL A 1 95 ? 8.682 -2.850 -29.715 1.00 93.25 95 VAL A O 1
ATOM 753 N N . TRP A 1 96 ? 10.864 -2.333 -29.888 1.00 93.88 96 TRP A N 1
ATOM 754 C CA . TRP A 1 96 ? 11.052 -1.946 -28.492 1.00 93.88 96 TRP A CA 1
ATOM 755 C C . TRP A 1 96 ? 11.203 -0.432 -28.399 1.00 93.88 96 TRP A C 1
ATOM 757 O O . TRP A 1 96 ? 11.887 0.171 -29.225 1.00 93.88 96 TRP A O 1
ATOM 767 N N . SER A 1 97 ? 10.572 0.197 -27.415 1.00 91.06 97 SER A N 1
ATOM 768 C CA . SER A 1 97 ? 10.601 1.652 -27.234 1.00 91.06 97 SER A CA 1
ATOM 769 C C . SER A 1 97 ? 10.726 2.050 -25.766 1.00 91.06 97 SER A C 1
ATOM 771 O O . SER A 1 97 ? 10.314 1.293 -24.885 1.00 91.06 97 SER A O 1
ATOM 773 N N . ARG A 1 98 ? 11.302 3.229 -25.498 1.00 85.12 98 ARG A N 1
ATOM 774 C CA . ARG A 1 98 ? 11.283 3.855 -24.167 1.00 85.12 98 ARG A CA 1
ATOM 775 C C . ARG A 1 98 ? 10.369 5.060 -24.129 1.00 85.12 98 ARG A C 1
ATOM 777 O O . ARG A 1 98 ? 10.319 5.861 -25.062 1.00 85.12 98 ARG A O 1
ATOM 784 N N . THR A 1 99 ? 9.720 5.249 -22.991 1.00 66.75 99 THR A N 1
ATOM 785 C CA . THR A 1 99 ? 8.962 6.461 -22.702 1.00 66.75 99 THR A CA 1
ATOM 786 C C . THR A 1 99 ? 9.940 7.617 -22.457 1.00 66.75 99 THR A C 1
ATOM 788 O O . THR A 1 99 ? 10.803 7.531 -21.583 1.00 66.75 99 THR A O 1
ATOM 791 N N . LYS A 1 100 ? 9.820 8.708 -23.227 1.00 57.34 100 LYS A N 1
ATOM 792 C CA . LYS A 1 100 ? 10.761 9.852 -23.219 1.00 57.34 100 LYS A CA 1
ATOM 793 C C . LYS A 1 100 ? 10.938 10.544 -21.852 1.00 57.34 100 LYS A C 1
ATOM 795 O O . LYS A 1 100 ? 11.928 11.241 -21.658 1.00 57.34 100 LYS A O 1
ATOM 800 N N . GLU A 1 101 ? 10.043 10.322 -20.890 1.00 51.66 101 GLU A N 1
ATOM 801 C CA . GLU A 1 101 ? 10.112 10.916 -19.543 1.00 51.66 101 GLU A CA 1
ATOM 802 C C . GLU A 1 101 ? 11.277 10.390 -18.679 1.00 51.66 101 GLU A C 1
ATOM 804 O O . GLU A 1 101 ? 11.744 11.103 -17.793 1.00 51.66 101 GLU A O 1
ATOM 809 N N . VAL A 1 102 ? 11.816 9.195 -18.964 1.00 43.25 102 VAL A N 1
ATOM 810 C CA . VAL A 1 102 ? 12.932 8.612 -18.185 1.00 43.25 102 VAL A CA 1
ATOM 811 C C . VAL A 1 102 ? 14.231 9.422 -18.333 1.00 43.25 102 VAL A C 1
ATOM 813 O O . VAL A 1 102 ? 15.068 9.409 -17.437 1.00 43.25 102 VAL A O 1
ATOM 816 N N . LEU A 1 103 ? 14.391 10.189 -19.417 1.00 41.00 103 LEU A N 1
ATOM 817 C CA . LEU A 1 103 ? 15.617 10.949 -19.702 1.00 41.00 103 LEU A CA 1
ATOM 818 C C . LEU A 1 103 ? 15.579 12.405 -19.211 1.00 41.00 103 LEU A C 1
ATOM 820 O O . LEU A 1 103 ? 16.634 13.001 -19.004 1.00 41.00 103 LEU A O 1
ATOM 824 N N . ALA A 1 104 ? 14.393 12.973 -18.965 1.00 39.09 104 ALA A N 1
ATOM 825 C CA . ALA A 1 104 ? 14.268 14.343 -18.454 1.00 39.09 104 ALA A CA 1
ATOM 826 C C . ALA A 1 104 ? 14.744 14.481 -16.994 1.00 39.09 104 ALA A C 1
ATOM 828 O O . ALA A 1 104 ? 15.052 15.578 -16.542 1.00 39.09 104 ALA A O 1
ATOM 829 N N . SER A 1 105 ? 14.862 13.365 -16.264 1.00 41.28 105 SER A N 1
ATOM 830 C CA . SER A 1 105 ? 15.330 13.346 -14.869 1.00 41.28 105 SER A CA 1
ATOM 831 C C . SER A 1 105 ? 16.859 13.242 -14.727 1.00 41.28 105 SER A C 1
ATOM 833 O O . SER A 1 105 ? 17.366 13.314 -13.612 1.00 41.28 105 SER A O 1
ATOM 835 N N . SER A 1 106 ? 17.605 13.053 -15.824 1.00 36.81 106 SER A N 1
ATOM 836 C CA . SER A 1 106 ? 19.057 12.778 -15.791 1.00 36.81 106 SER A CA 1
ATOM 837 C C . SER A 1 106 ? 19.924 13.893 -16.387 1.00 36.81 106 SER A C 1
ATOM 839 O O . SER A 1 106 ? 21.147 13.782 -16.380 1.00 36.81 106 SER A O 1
ATOM 841 N N . GLY A 1 107 ? 19.320 14.971 -16.890 1.00 31.20 107 GLY A N 1
ATOM 842 C CA . GLY A 1 107 ? 20.026 16.105 -17.484 1.00 31.20 107 GLY A CA 1
ATOM 843 C C . GLY A 1 107 ? 19.714 17.401 -16.751 1.00 31.20 107 GLY A C 1
ATOM 844 O O . GLY A 1 107 ? 18.843 18.152 -17.178 1.00 31.20 107 GLY A O 1
ATOM 845 N N . GLY A 1 108 ? 20.434 17.685 -15.665 1.00 36.06 108 GLY A N 1
ATOM 846 C CA . GLY A 1 108 ? 20.473 19.033 -15.108 1.00 36.06 108 GLY A CA 1
ATOM 847 C C . GLY A 1 108 ? 21.114 19.973 -16.126 1.00 36.06 108 GLY A C 1
ATOM 848 O O . GLY A 1 108 ? 22.332 19.976 -16.276 1.00 36.06 108 GLY A O 1
ATOM 849 N N . SER A 1 109 ? 20.306 20.739 -16.860 1.00 32.97 109 SER A N 1
ATOM 850 C CA . SER A 1 109 ? 20.810 21.849 -17.665 1.00 32.97 109 SER A CA 1
ATOM 851 C C . SER A 1 109 ? 20.509 23.163 -16.957 1.00 3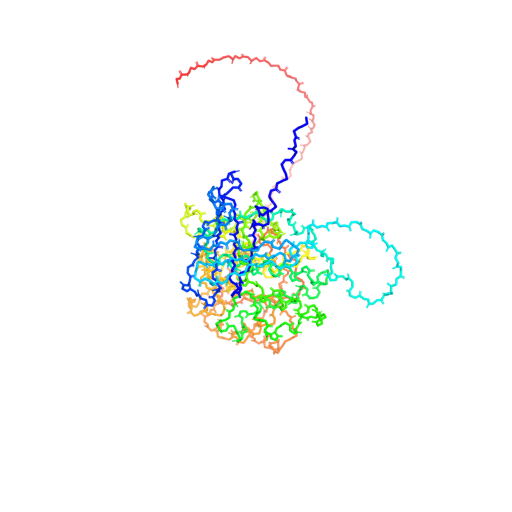2.97 109 SER A C 1
ATOM 853 O O . SER A 1 109 ? 19.395 23.685 -17.035 1.00 32.97 109 SER A O 1
ATOM 855 N N . ASP A 1 110 ? 21.536 23.696 -16.300 1.00 37.56 110 ASP A N 1
ATOM 856 C CA . ASP A 1 110 ? 21.658 25.108 -15.964 1.00 37.56 110 ASP A CA 1
ATOM 857 C C . ASP A 1 110 ? 21.441 25.954 -17.223 1.00 37.56 110 ASP A C 1
ATOM 859 O O . ASP A 1 110 ? 22.299 26.025 -18.107 1.00 37.56 110 ASP A O 1
ATOM 863 N N . ARG A 1 111 ? 20.291 26.623 -17.308 1.00 36.25 111 ARG A N 1
ATOM 864 C CA . ARG A 1 111 ? 20.135 27.836 -18.114 1.00 36.25 111 ARG A CA 1
ATOM 865 C C . ARG A 1 111 ? 19.334 28.854 -17.320 1.00 36.25 111 ARG A C 1
ATOM 867 O O . ARG A 1 111 ? 18.109 28.900 -17.375 1.00 36.25 111 ARG A O 1
ATOM 874 N N . SER A 1 112 ? 20.075 29.674 -16.583 1.00 37.03 112 SER A N 1
ATOM 875 C CA . SER A 1 112 ? 19.628 30.967 -16.089 1.00 37.03 112 SER A CA 1
ATOM 876 C C . SER A 1 112 ? 19.247 31.857 -17.275 1.00 37.03 112 SER A C 1
ATOM 878 O O . SER A 1 112 ? 20.045 32.146 -18.165 1.00 37.03 112 SER A O 1
ATOM 880 N N . GLY A 1 113 ? 17.987 32.266 -17.291 1.00 32.59 113 GLY A N 1
ATOM 881 C CA . GLY A 1 113 ? 17.435 33.231 -18.227 1.00 32.59 113 GLY A CA 1
ATOM 882 C C . GLY A 1 113 ? 16.265 33.917 -17.548 1.00 32.59 113 GLY A C 1
ATOM 883 O O . GLY A 1 113 ? 15.120 33.507 -17.721 1.00 32.59 113 GLY A O 1
ATOM 884 N N . GLU A 1 114 ? 16.575 34.913 -16.720 1.00 41.31 114 GLU A N 1
ATOM 885 C CA . GLU A 1 114 ? 15.596 35.803 -16.104 1.00 41.31 114 GLU A CA 1
ATOM 886 C C . GLU A 1 114 ? 14.782 36.494 -17.200 1.00 41.31 114 GLU A C 1
ATOM 888 O O . GLU A 1 114 ? 15.292 37.283 -17.999 1.00 41.31 114 GLU A O 1
ATOM 893 N N . ARG A 1 115 ? 13.489 36.176 -17.250 1.00 36.50 115 ARG A N 1
ATOM 894 C CA . ARG A 1 115 ? 12.499 36.987 -17.947 1.00 36.50 115 ARG A CA 1
ATOM 895 C C . ARG A 1 115 ? 11.221 36.977 -17.123 1.00 36.50 115 ARG A C 1
ATOM 897 O O . ARG A 1 115 ? 10.500 35.981 -17.087 1.00 36.50 115 ARG A O 1
ATOM 904 N N . GLU A 1 116 ? 10.995 38.084 -16.427 1.00 47.03 116 GLU A N 1
ATOM 905 C CA . GLU A 1 116 ? 9.781 38.364 -15.666 1.00 47.03 116 GLU A CA 1
ATOM 906 C C . GLU A 1 116 ? 8.565 38.376 -16.605 1.00 47.03 116 GLU A C 1
ATOM 908 O O . GLU A 1 116 ? 8.500 39.184 -17.532 1.00 47.03 116 GLU A O 1
ATOM 913 N N . ALA A 1 117 ? 7.631 37.443 -16.390 1.00 37.25 117 ALA A N 1
ATOM 914 C CA . ALA A 1 117 ? 6.273 37.431 -16.944 1.00 37.25 117 ALA A CA 1
ATOM 915 C C . ALA A 1 117 ? 5.420 36.347 -16.236 1.00 37.25 117 ALA A C 1
ATOM 917 O O . ALA A 1 117 ? 5.961 35.308 -15.838 1.00 37.25 117 ALA A O 1
ATOM 918 N N . PRO A 1 118 ? 4.085 36.468 -16.275 1.00 38.41 118 PRO A N 1
ATOM 919 C CA . PRO A 1 118 ? 3.180 36.990 -15.252 1.00 38.41 118 PRO A CA 1
ATOM 920 C C . PRO A 1 118 ? 2.672 35.898 -14.283 1.00 38.41 118 PRO A C 1
ATOM 922 O O . PRO A 1 118 ? 2.729 34.702 -14.578 1.00 38.41 118 PRO A O 1
ATOM 925 N N . GLU A 1 119 ? 2.153 36.334 -13.136 1.00 43.91 119 GLU A N 1
ATOM 926 C CA . GLU A 1 119 ? 1.519 35.532 -12.078 1.00 43.91 119 GLU A CA 1
ATOM 927 C C . GLU A 1 119 ? 0.201 34.893 -12.568 1.00 43.91 119 GLU A C 1
ATOM 929 O O . GLU A 1 119 ? -0.832 35.534 -12.462 1.00 43.91 119 GLU A O 1
ATOM 934 N N . ASP A 1 120 ? 0.245 33.704 -13.196 1.00 46.31 120 ASP A N 1
ATOM 935 C CA . ASP A 1 120 ? -0.849 32.685 -13.226 1.00 46.31 120 ASP A CA 1
ATOM 936 C C . ASP A 1 120 ? -0.617 31.535 -14.241 1.00 46.31 120 ASP A C 1
ATOM 938 O O . ASP A 1 120 ? -1.540 31.015 -14.866 1.00 46.31 120 ASP A O 1
ATOM 942 N N . SER A 1 121 ? 0.626 31.087 -14.454 1.00 39.78 121 SER A N 1
ATOM 943 C CA . SER A 1 121 ? 0.876 29.926 -15.329 1.00 39.78 121 SER A CA 1
ATOM 944 C C . SER A 1 121 ? 1.425 28.738 -14.548 1.00 39.78 121 SER A C 1
ATOM 946 O O . SER A 1 121 ? 2.420 28.884 -13.842 1.00 39.78 121 SER A O 1
ATOM 948 N N . ASP A 1 122 ? 0.771 27.581 -14.726 1.00 51.25 122 ASP A N 1
ATOM 949 C CA . ASP A 1 122 ? 1.150 26.199 -14.373 1.00 51.25 122 ASP A CA 1
ATOM 950 C C . ASP A 1 122 ? 2.581 25.838 -14.860 1.00 51.25 122 ASP A C 1
ATOM 952 O O . ASP A 1 122 ? 2.792 24.947 -15.680 1.00 51.25 122 ASP A O 1
ATOM 956 N N . LYS A 1 123 ? 3.604 26.556 -14.384 1.00 45.31 123 LYS A N 1
ATOM 957 C CA . LYS A 1 123 ? 5.031 26.298 -14.643 1.00 45.31 123 LYS A CA 1
ATOM 958 C C . LYS A 1 123 ? 5.642 25.318 -13.635 1.00 45.31 123 LYS A C 1
ATOM 960 O O . LYS A 1 123 ? 6.802 24.948 -13.783 1.00 45.31 123 LYS A O 1
ATOM 965 N N . ASP A 1 124 ? 4.873 24.879 -12.639 1.00 47.88 124 ASP A N 1
ATOM 966 C CA . ASP A 1 124 ? 5.335 23.957 -11.594 1.00 47.88 124 ASP A CA 1
ATOM 967 C C . ASP A 1 124 ? 5.221 22.471 -11.971 1.00 47.88 124 ASP A C 1
ATOM 969 O O . ASP A 1 124 ? 5.705 21.624 -11.226 1.00 47.88 124 ASP A O 1
ATOM 973 N N . VAL A 1 125 ? 4.653 22.123 -13.134 1.00 49.88 125 VAL A N 1
ATOM 974 C CA . VAL A 1 125 ? 4.490 20.711 -13.545 1.00 49.88 125 VAL A CA 1
ATOM 975 C C . VAL A 1 125 ? 5.841 20.008 -13.782 1.00 49.88 125 VAL A C 1
ATOM 977 O O . VAL A 1 125 ? 5.929 18.794 -13.618 1.00 49.88 125 VAL A O 1
ATOM 980 N N . ASP A 1 126 ? 6.903 20.764 -14.082 1.00 49.47 126 ASP A N 1
ATOM 981 C CA . ASP A 1 126 ? 8.250 20.226 -14.337 1.00 49.47 126 ASP A CA 1
ATOM 982 C C . ASP A 1 126 ? 9.192 20.266 -13.118 1.00 49.47 126 ASP A C 1
ATOM 984 O O . ASP A 1 126 ? 10.319 19.769 -13.187 1.00 49.47 126 ASP A O 1
ATOM 988 N N . ARG A 1 127 ? 8.773 20.835 -11.977 1.00 65.81 127 ARG A N 1
ATOM 989 C CA . ARG A 1 127 ? 9.609 20.849 -10.768 1.00 65.81 127 ARG A CA 1
ATOM 990 C C . ARG A 1 127 ? 9.327 19.621 -9.910 1.00 65.81 127 ARG A C 1
ATOM 992 O O . ARG A 1 127 ? 8.222 19.416 -9.421 1.00 65.81 127 ARG A O 1
ATOM 999 N N . ILE A 1 128 ? 10.366 18.822 -9.673 1.00 79.44 128 ILE A N 1
ATOM 1000 C CA . ILE A 1 128 ? 10.337 17.737 -8.688 1.00 79.44 128 ILE A CA 1
ATOM 1001 C C . ILE A 1 128 ? 10.082 18.357 -7.309 1.00 79.44 128 ILE A C 1
ATOM 1003 O O . ILE A 1 128 ? 10.935 19.074 -6.788 1.00 79.44 128 ILE A O 1
ATOM 1007 N N . ALA A 1 129 ? 8.916 18.087 -6.722 1.00 84.50 129 ALA A N 1
ATOM 1008 C CA . ALA A 1 129 ? 8.478 18.739 -5.491 1.00 84.50 129 ALA A CA 1
ATOM 1009 C C . ALA A 1 129 ? 9.226 18.262 -4.236 1.00 84.50 129 ALA A C 1
ATOM 1011 O O . ALA A 1 129 ? 9.492 19.049 -3.330 1.00 84.50 129 ALA A O 1
ATOM 1012 N N . PHE A 1 130 ? 9.585 16.979 -4.186 1.00 88.38 130 PHE A N 1
ATOM 1013 C CA . PHE A 1 130 ? 10.261 16.345 -3.054 1.00 88.38 130 PHE A CA 1
ATOM 1014 C C . PHE A 1 130 ? 11.530 15.622 -3.524 1.00 88.38 130 PHE A C 1
ATOM 1016 O O . PHE A 1 130 ? 11.591 14.388 -3.502 1.00 88.38 130 PHE A O 1
ATOM 1023 N N . PRO A 1 131 ? 12.566 16.354 -3.972 1.00 85.81 131 PRO A N 1
ATOM 1024 C CA . PRO A 1 131 ? 13.796 15.751 -4.487 1.00 85.81 131 PRO A CA 1
ATOM 1025 C C . PRO A 1 131 ? 14.549 14.952 -3.414 1.00 85.81 131 PRO A C 1
ATOM 1027 O O . PRO A 1 131 ? 15.222 13.975 -3.726 1.00 85.81 131 PRO A O 1
ATOM 1030 N N . TRP A 1 132 ? 14.384 15.295 -2.131 1.00 85.94 132 TRP A N 1
ATOM 1031 C CA . TRP A 1 132 ? 14.960 14.534 -1.017 1.00 85.94 132 TRP A CA 1
ATOM 1032 C C . TRP A 1 132 ? 14.288 13.176 -0.781 1.00 85.94 132 TRP A C 1
ATOM 1034 O O . TRP A 1 132 ? 14.757 12.444 0.083 1.00 85.94 132 TRP A O 1
ATOM 1044 N N . LEU A 1 133 ? 13.221 12.833 -1.511 1.00 88.88 133 LEU A N 1
ATOM 1045 C CA . LEU A 1 133 ? 12.598 11.503 -1.520 1.00 88.88 133 LEU A CA 1
ATOM 1046 C C . LEU A 1 133 ? 13.004 10.672 -2.741 1.00 88.88 133 LEU A C 1
ATOM 1048 O O . LEU A 1 133 ? 12.536 9.548 -2.902 1.00 88.88 133 LEU A O 1
ATOM 1052 N N . LEU A 1 134 ? 13.887 11.193 -3.593 1.00 90.25 134 LEU A N 1
ATOM 1053 C CA . LEU A 1 134 ? 14.419 10.457 -4.730 1.00 90.25 134 LEU A CA 1
ATOM 1054 C C . LEU A 1 134 ? 15.792 9.865 -4.402 1.00 90.25 134 LEU A C 1
ATOM 1056 O O . LEU A 1 134 ? 16.583 10.444 -3.648 1.00 90.25 134 LEU A O 1
ATOM 1060 N N . ASN A 1 135 ? 16.068 8.689 -4.962 1.00 87.38 135 ASN A N 1
ATOM 1061 C CA . ASN A 1 135 ? 17.426 8.194 -5.114 1.00 87.38 135 ASN A CA 1
ATOM 1062 C C . ASN A 1 135 ? 17.953 8.672 -6.477 1.00 87.38 135 ASN A C 1
ATOM 1064 O O . ASN A 1 135 ? 17.256 8.610 -7.485 1.00 87.38 135 ASN A O 1
ATOM 1068 N N . ASN A 1 136 ? 19.181 9.187 -6.500 1.00 78.12 136 ASN A N 1
ATOM 1069 C CA . ASN A 1 136 ? 19.836 9.643 -7.734 1.00 78.12 136 ASN A CA 1
ATOM 1070 C C . ASN A 1 136 ? 20.600 8.499 -8.421 1.00 78.12 136 ASN A C 1
ATOM 1072 O O . ASN A 1 136 ? 21.500 8.739 -9.225 1.00 78.12 136 ASN A O 1
ATOM 1076 N N . SER A 1 137 ? 20.294 7.255 -8.053 1.00 75.56 137 SER A N 1
ATOM 1077 C CA . SER A 1 137 ? 20.975 6.082 -8.574 1.00 75.56 137 SER A CA 1
ATOM 1078 C C . SER A 1 137 ? 20.494 5.820 -9.993 1.00 75.56 137 SER A C 1
ATOM 1080 O O . SER A 1 137 ? 19.294 5.841 -10.272 1.00 75.56 137 SER A O 1
ATOM 1082 N N . ALA A 1 138 ? 21.430 5.558 -10.905 1.00 64.94 138 ALA A N 1
ATOM 1083 C CA . ALA A 1 138 ? 21.062 5.075 -12.226 1.00 64.94 138 ALA A CA 1
ATOM 1084 C C . ALA A 1 138 ? 20.290 3.754 -12.055 1.00 64.94 138 ALA A C 1
ATOM 1086 O O . ALA A 1 138 ? 20.750 2.897 -11.295 1.00 64.94 138 ALA A O 1
ATOM 1087 N N . PRO A 1 139 ? 19.140 3.564 -12.726 1.00 63.78 139 PRO A N 1
ATOM 1088 C CA . PRO A 1 139 ? 18.425 2.300 -12.668 1.00 63.78 139 PRO A CA 1
ATOM 1089 C C . PRO A 1 139 ? 19.343 1.188 -13.166 1.00 63.78 139 PRO A C 1
ATOM 1091 O O . PRO A 1 139 ? 19.655 1.114 -14.357 1.00 63.78 139 PRO A O 1
ATOM 1094 N N . GLU A 1 140 ? 19.807 0.336 -12.257 1.00 63.94 140 GLU A N 1
ATOM 1095 C CA . GLU A 1 140 ? 20.618 -0.802 -12.650 1.00 63.94 140 GLU A CA 1
ATOM 1096 C C . GLU A 1 140 ? 19.707 -1.901 -13.194 1.00 63.94 140 GLU A C 1
ATOM 1098 O O . GLU A 1 140 ? 18.760 -2.327 -12.519 1.00 63.94 140 GLU A O 1
ATOM 1103 N N . PRO A 1 141 ? 19.971 -2.385 -14.416 1.00 63.06 141 PRO A N 1
ATOM 1104 C CA . PRO A 1 141 ? 19.284 -3.555 -14.913 1.00 63.06 141 PRO A CA 1
ATOM 1105 C C . PRO A 1 141 ? 19.527 -4.745 -13.986 1.00 63.06 141 PRO A C 1
ATOM 1107 O O . PRO A 1 141 ? 20.668 -5.071 -13.671 1.00 63.06 141 PRO A O 1
ATOM 1110 N N . TRP A 1 142 ? 18.457 -5.422 -13.592 1.00 71.06 142 TRP A N 1
ATOM 1111 C CA . TRP A 1 142 ? 18.505 -6.585 -12.715 1.00 71.06 142 TRP A CA 1
ATOM 1112 C C . TRP A 1 142 ? 17.656 -7.715 -13.301 1.00 71.06 142 TRP A C 1
ATOM 1114 O O . TRP A 1 142 ? 16.878 -7.504 -14.229 1.00 71.06 142 TRP A O 1
ATOM 1124 N N . LEU A 1 143 ? 17.831 -8.930 -12.793 1.00 70.44 143 LEU A N 1
ATOM 1125 C CA . LEU A 1 143 ? 17.071 -10.096 -13.235 1.00 70.44 143 LEU A CA 1
ATOM 1126 C C . LEU A 1 143 ? 16.045 -10.460 -12.152 1.00 70.44 143 LEU A C 1
ATOM 1128 O O . LEU A 1 143 ? 16.446 -10.944 -11.096 1.00 70.44 143 LEU A O 1
ATOM 1132 N N . PRO A 1 144 ? 14.736 -10.254 -12.379 1.00 70.62 144 PRO A N 1
ATOM 1133 C CA . PRO A 1 144 ? 13.697 -10.543 -11.391 1.00 70.62 144 PRO A CA 1
ATOM 1134 C C . PRO A 1 144 ? 13.287 -12.023 -11.351 1.00 70.62 144 PRO A C 1
ATOM 1136 O O . PRO A 1 144 ? 12.151 -12.324 -11.006 1.00 70.62 144 PRO A O 1
ATOM 1139 N N . LEU A 1 145 ? 14.180 -12.953 -11.712 1.00 69.19 145 LEU A N 1
ATOM 1140 C CA . LEU A 1 145 ? 13.828 -14.364 -11.946 1.00 69.19 145 LEU A CA 1
ATOM 1141 C C . LEU A 1 145 ? 13.227 -15.053 -10.713 1.00 69.19 145 LEU A C 1
ATOM 1143 O O . LEU A 1 145 ? 12.367 -15.916 -10.865 1.00 69.19 145 LEU A O 1
ATOM 1147 N N . ASP A 1 146 ? 13.628 -14.616 -9.519 1.00 78.19 146 ASP A N 1
ATOM 1148 C CA . ASP A 1 146 ? 13.188 -15.190 -8.244 1.00 78.19 146 ASP A CA 1
ATOM 1149 C C . ASP A 1 146 ? 12.219 -14.281 -7.472 1.00 78.19 146 ASP A C 1
ATOM 1151 O O . ASP A 1 146 ? 11.833 -14.593 -6.343 1.00 78.19 146 ASP A O 1
ATOM 1155 N N . VAL A 1 147 ? 11.817 -13.142 -8.051 1.00 85.19 147 VAL A N 1
ATOM 1156 C CA . VAL A 1 147 ? 10.907 -12.207 -7.382 1.00 85.19 147 VAL A CA 1
ATOM 1157 C C . VAL A 1 147 ? 9.465 -12.503 -7.784 1.00 85.19 147 VAL A C 1
ATOM 1159 O O . VAL A 1 147 ? 9.127 -12.425 -8.966 1.00 85.19 147 VAL A O 1
ATOM 1162 N N . PRO A 1 148 ? 8.580 -12.805 -6.815 1.00 87.69 148 PRO A N 1
ATOM 1163 C CA . PRO A 1 148 ? 7.166 -12.995 -7.090 1.00 87.69 148 PRO A CA 1
ATOM 1164 C C . PRO A 1 148 ? 6.559 -11.798 -7.831 1.00 87.69 148 PRO A C 1
ATOM 1166 O O . PRO A 1 148 ? 6.800 -10.639 -7.483 1.00 87.69 148 PRO A O 1
ATOM 1169 N N . ARG A 1 149 ? 5.743 -12.078 -8.853 1.00 85.38 149 ARG A N 1
ATOM 1170 C CA . ARG A 1 149 ? 5.146 -11.043 -9.711 1.00 85.38 149 ARG A CA 1
ATOM 1171 C C . ARG A 1 149 ? 4.354 -10.007 -8.935 1.00 85.38 149 ARG A C 1
ATOM 1173 O O . ARG A 1 149 ? 4.435 -8.828 -9.250 1.00 85.38 149 ARG A O 1
ATOM 1180 N N . ASP A 1 150 ? 3.609 -10.429 -7.922 1.00 89.12 150 ASP A N 1
ATOM 1181 C CA . ASP A 1 150 ? 2.845 -9.523 -7.069 1.00 89.12 150 ASP A CA 1
ATOM 1182 C C . ASP A 1 150 ? 3.742 -8.463 -6.408 1.00 89.12 150 ASP A C 1
ATOM 1184 O O . ASP A 1 150 ? 3.343 -7.307 -6.344 1.00 89.12 150 ASP A O 1
ATOM 1188 N N . ILE A 1 151 ? 4.984 -8.800 -6.037 1.00 92.50 151 ILE A N 1
ATOM 1189 C CA . ILE A 1 151 ? 5.964 -7.829 -5.518 1.00 92.50 151 ILE A CA 1
ATOM 1190 C C . ILE A 1 151 ? 6.414 -6.841 -6.602 1.00 92.50 151 ILE A C 1
ATOM 1192 O O . ILE A 1 151 ? 6.553 -5.651 -6.319 1.00 92.50 151 ILE A O 1
ATOM 1196 N N . LEU A 1 152 ? 6.621 -7.301 -7.842 1.00 90.25 152 LEU A N 1
ATOM 1197 C CA . LEU A 1 152 ? 6.982 -6.421 -8.966 1.00 90.25 152 LEU A CA 1
ATOM 1198 C C . LEU A 1 152 ? 5.871 -5.403 -9.252 1.00 90.25 152 LEU A C 1
ATOM 1200 O O . LEU A 1 152 ? 6.132 -4.211 -9.415 1.00 90.25 152 LEU A O 1
ATOM 1204 N N . TYR A 1 153 ? 4.620 -5.867 -9.262 1.00 91.44 153 TYR A N 1
ATOM 1205 C CA . TYR A 1 153 ? 3.466 -4.992 -9.438 1.00 91.44 153 TYR A CA 1
ATOM 1206 C C . TYR A 1 153 ? 3.301 -4.019 -8.270 1.00 91.44 153 TYR A C 1
ATOM 1208 O O . TYR A 1 153 ? 2.990 -2.853 -8.498 1.00 91.44 153 TYR A O 1
ATOM 1216 N N . ASP A 1 154 ? 3.561 -4.447 -7.036 1.00 95.06 154 ASP A N 1
ATOM 1217 C CA . ASP A 1 154 ? 3.516 -3.555 -5.876 1.00 95.06 154 ASP A CA 1
ATOM 1218 C C . ASP A 1 154 ? 4.583 -2.472 -5.940 1.00 95.06 154 ASP A C 1
ATOM 1220 O O . ASP A 1 154 ? 4.285 -1.315 -5.655 1.00 95.06 154 ASP A O 1
ATOM 1224 N N . GLY A 1 155 ? 5.789 -2.812 -6.395 1.00 95.06 155 GLY A N 1
ATOM 1225 C CA . GLY A 1 155 ? 6.825 -1.828 -6.687 1.00 95.06 155 GLY A CA 1
ATOM 1226 C C . GLY A 1 155 ? 6.350 -0.772 -7.687 1.00 95.06 155 GLY A C 1
ATOM 1227 O O . GLY A 1 155 ? 6.465 0.427 -7.425 1.00 95.06 155 GLY A O 1
ATOM 1228 N N . ALA A 1 156 ? 5.718 -1.193 -8.787 1.00 93.12 156 ALA A N 1
ATOM 1229 C CA . ALA A 1 156 ? 5.168 -0.265 -9.776 1.00 93.12 156 ALA A CA 1
ATOM 1230 C C . ALA A 1 156 ? 4.010 0.589 -9.252 1.00 93.12 156 ALA A C 1
ATOM 1232 O O . ALA A 1 156 ? 3.963 1.788 -9.532 1.00 93.12 156 ALA A O 1
ATOM 1233 N N . ARG A 1 157 ? 3.104 0.010 -8.457 1.00 95.69 157 ARG A N 1
ATOM 1234 C CA . ARG A 1 157 ? 2.016 0.752 -7.807 1.00 95.69 157 ARG A CA 1
ATOM 1235 C C . ARG A 1 157 ? 2.555 1.801 -6.843 1.00 95.69 157 ARG A C 1
ATOM 1237 O O . ARG A 1 157 ? 2.137 2.955 -6.902 1.00 95.69 157 ARG A O 1
ATOM 1244 N N . VAL A 1 158 ? 3.490 1.411 -5.975 1.00 97.12 158 VAL A N 1
ATOM 1245 C CA . VAL A 1 158 ? 4.111 2.315 -5.002 1.00 97.12 158 VAL A CA 1
ATOM 1246 C C . VAL A 1 158 ? 4.835 3.442 -5.732 1.00 97.12 158 VAL A C 1
ATOM 1248 O O . VAL A 1 158 ? 4.575 4.604 -5.437 1.00 97.12 158 VAL A O 1
ATOM 1251 N N . ALA A 1 159 ? 5.662 3.135 -6.735 1.00 95.25 159 ALA A N 1
ATOM 1252 C CA . ALA A 1 159 ? 6.342 4.157 -7.529 1.00 95.25 159 ALA A CA 1
ATOM 1253 C C . ALA A 1 159 ? 5.359 5.127 -8.201 1.00 95.25 159 ALA A C 1
ATOM 1255 O O . ALA A 1 159 ? 5.568 6.337 -8.147 1.00 95.25 159 ALA A O 1
ATOM 1256 N N . ALA A 1 160 ? 4.266 4.618 -8.779 1.00 95.50 160 ALA A N 1
ATOM 1257 C CA . ALA A 1 160 ? 3.237 5.452 -9.390 1.00 95.50 160 ALA A CA 1
ATOM 1258 C C . ALA A 1 160 ? 2.561 6.382 -8.377 1.00 95.50 160 ALA A C 1
ATOM 1260 O O . ALA A 1 160 ? 2.384 7.564 -8.663 1.00 95.50 160 ALA A O 1
ATOM 1261 N N . LEU A 1 161 ? 2.229 5.890 -7.181 1.00 96.62 161 LEU A N 1
ATOM 1262 C CA . LEU A 1 161 ? 1.646 6.712 -6.120 1.00 96.62 161 LEU A CA 1
ATOM 1263 C C . LEU A 1 161 ? 2.624 7.766 -5.598 1.00 96.62 161 LEU A C 1
ATOM 1265 O O . LEU A 1 161 ? 2.225 8.908 -5.378 1.00 96.62 161 LEU A O 1
ATOM 1269 N N . LEU A 1 162 ? 3.902 7.422 -5.449 1.00 95.25 162 LEU A N 1
ATOM 1270 C CA . LEU A 1 162 ? 4.932 8.381 -5.055 1.00 95.25 162 LEU A CA 1
ATOM 1271 C C . LEU A 1 162 ? 5.172 9.432 -6.150 1.00 95.25 162 LEU A C 1
ATOM 1273 O O . LEU A 1 162 ? 5.311 10.611 -5.834 1.00 95.25 162 LEU A O 1
ATOM 1277 N N . ASP A 1 163 ? 5.119 9.060 -7.432 1.00 93.75 163 ASP A N 1
ATOM 1278 C CA . ASP A 1 163 ? 5.145 10.017 -8.546 1.00 93.75 163 ASP A CA 1
ATOM 1279 C C . ASP A 1 163 ? 3.918 10.938 -8.533 1.00 93.75 163 ASP A C 1
ATOM 1281 O O . ASP A 1 163 ? 4.054 12.143 -8.720 1.00 93.75 163 ASP A O 1
ATOM 1285 N N . ILE A 1 164 ? 2.721 10.410 -8.260 1.00 94.62 164 ILE A N 1
ATOM 1286 C CA . ILE A 1 164 ? 1.505 11.224 -8.109 1.00 94.62 164 ILE A CA 1
ATOM 1287 C C . ILE A 1 164 ? 1.669 12.223 -6.959 1.00 94.62 164 ILE A C 1
ATOM 1289 O O . ILE A 1 164 ? 1.289 13.386 -7.099 1.00 94.62 164 ILE A O 1
ATOM 1293 N N . ARG A 1 165 ? 2.289 11.821 -5.841 1.00 94.38 165 ARG A N 1
ATOM 1294 C CA . ARG A 1 165 ? 2.614 12.756 -4.754 1.00 94.38 165 ARG A CA 1
ATOM 1295 C C . ARG A 1 165 ? 3.571 13.852 -5.221 1.00 94.38 165 ARG A C 1
ATOM 1297 O O . ARG A 1 165 ? 3.342 15.003 -4.864 1.00 94.38 165 ARG A O 1
ATOM 1304 N N . GLN A 1 166 ? 4.577 13.533 -6.038 1.00 91.81 166 GLN A N 1
ATOM 1305 C CA . GLN A 1 166 ? 5.453 14.542 -6.652 1.00 91.81 166 GLN A CA 1
ATOM 1306 C C . GLN A 1 166 ? 4.656 15.515 -7.536 1.00 91.81 166 GLN A C 1
ATOM 1308 O O . GLN A 1 166 ? 4.843 16.719 -7.406 1.00 91.81 166 GLN A O 1
ATOM 1313 N N . MET A 1 167 ? 3.731 15.012 -8.368 1.00 92.19 167 MET A N 1
ATOM 1314 C CA . MET A 1 167 ? 2.882 15.841 -9.241 1.00 92.19 167 MET A CA 1
ATOM 1315 C C . MET A 1 167 ? 1.977 16.790 -8.451 1.00 92.19 167 MET A C 1
ATOM 1317 O O . MET A 1 167 ? 1.823 17.946 -8.825 1.00 92.19 167 MET A O 1
ATOM 1321 N N . ILE A 1 168 ? 1.375 16.311 -7.357 1.00 92.44 168 ILE A N 1
ATOM 1322 C CA . ILE A 1 168 ? 0.541 17.135 -6.470 1.00 92.44 168 ILE A CA 1
ATOM 1323 C C . ILE A 1 168 ? 1.368 18.246 -5.804 1.00 92.44 168 ILE A C 1
ATOM 1325 O O . ILE A 1 168 ? 0.856 19.336 -5.530 1.00 92.44 168 ILE A O 1
ATOM 1329 N N . GLY A 1 169 ? 2.637 17.959 -5.520 1.00 89.06 169 GLY A N 1
ATOM 1330 C CA . GLY A 1 169 ? 3.570 18.882 -4.898 1.00 89.06 169 GLY A CA 1
ATOM 1331 C C . GLY A 1 169 ? 3.202 19.252 -3.464 1.00 89.06 169 GLY A C 1
ATOM 1332 O O . GLY A 1 169 ? 2.576 18.476 -2.739 1.00 89.06 169 GLY A O 1
ATOM 1333 N N . ALA A 1 170 ? 3.589 20.453 -3.032 1.00 88.56 170 ALA A N 1
ATOM 1334 C CA . ALA A 1 170 ? 3.476 20.898 -1.640 1.00 88.56 170 ALA A CA 1
ATOM 1335 C C . ALA A 1 170 ? 2.047 21.294 -1.190 1.00 88.56 170 ALA A C 1
ATOM 1337 O O . ALA A 1 170 ? 1.873 22.032 -0.222 1.00 88.56 170 ALA A O 1
ATOM 1338 N N . ARG A 1 171 ? 1.004 20.812 -1.878 1.00 88.56 171 ARG A N 1
ATOM 1339 C CA . ARG A 1 171 ? -0.399 21.130 -1.579 1.00 88.56 171 ARG A CA 1
ATOM 1340 C C . ARG A 1 171 ? -0.971 20.149 -0.549 1.00 88.56 171 ARG A C 1
ATOM 1342 O O . ARG A 1 171 ? -1.341 19.033 -0.909 1.00 88.56 171 ARG A O 1
ATOM 1349 N N . SER A 1 172 ? -1.083 20.568 0.713 1.00 86.94 172 SER A N 1
ATOM 1350 C CA . SER A 1 172 ? -1.512 19.696 1.824 1.00 86.94 172 SER A CA 1
ATOM 1351 C C . SER A 1 172 ? -2.875 19.029 1.613 1.00 86.94 172 SER A C 1
ATOM 1353 O O . SER A 1 172 ? -2.968 17.811 1.730 1.00 86.94 172 SER A O 1
ATOM 1355 N N . GLU A 1 173 ? -3.913 19.788 1.243 1.00 90.44 173 GLU A N 1
ATOM 1356 C CA . GLU A 1 173 ? -5.279 19.256 1.083 1.00 90.44 173 GLU A CA 1
ATOM 1357 C C . GLU A 1 173 ? -5.348 18.133 0.018 1.00 90.44 173 GLU A C 1
ATOM 1359 O O . GLU A 1 173 ? -5.815 17.040 0.339 1.00 90.44 173 GLU A O 1
ATOM 1364 N N . PRO A 1 174 ? -4.828 18.300 -1.216 1.00 92.56 174 PRO A N 1
ATOM 1365 C CA . PRO A 1 174 ? -4.723 17.191 -2.166 1.00 92.56 174 PRO A CA 1
ATOM 1366 C C . PRO A 1 174 ? -3.871 16.000 -1.692 1.00 92.56 174 PRO A C 1
ATOM 1368 O O . PRO A 1 174 ? -4.227 14.860 -1.987 1.00 92.56 174 PRO A O 1
ATOM 1371 N N . GLN A 1 175 ? -2.769 16.217 -0.959 1.00 92.31 175 GLN A N 1
ATOM 1372 C CA . GLN A 1 175 ? -1.940 15.120 -0.421 1.00 92.31 175 GLN A CA 1
ATOM 1373 C C . GLN A 1 175 ? -2.701 14.273 0.614 1.00 92.31 175 GLN A C 1
ATOM 1375 O O . GLN A 1 175 ? -2.578 13.041 0.639 1.00 92.31 175 GLN A O 1
ATOM 1380 N N . GLU A 1 176 ? -3.492 14.925 1.465 1.00 89.38 176 GLU A N 1
ATOM 1381 C CA . GLU A 1 176 ? -4.372 14.274 2.439 1.00 89.38 176 GLU A CA 1
ATOM 1382 C C . GLU A 1 176 ? -5.530 13.568 1.737 1.00 89.38 176 GLU A C 1
ATOM 1384 O O . GLU A 1 176 ? -5.775 12.384 1.985 1.00 89.38 176 GLU A O 1
ATOM 1389 N N . ARG A 1 177 ? -6.174 14.243 0.777 1.00 92.00 177 ARG A N 1
ATOM 1390 C CA . ARG A 1 177 ? -7.279 13.667 0.008 1.00 92.00 177 ARG A CA 1
ATOM 1391 C C . ARG A 1 177 ? -6.854 12.435 -0.783 1.00 92.00 177 ARG A C 1
ATOM 1393 O O . ARG A 1 177 ? -7.605 11.463 -0.806 1.00 92.00 177 ARG A O 1
ATOM 1400 N N . LEU A 1 178 ? -5.656 12.429 -1.374 1.00 94.19 178 LEU A N 1
ATOM 1401 C CA . LEU A 1 178 ? -5.095 11.234 -2.008 1.00 94.19 178 LEU A CA 1
ATOM 1402 C C . LEU A 1 178 ? -5.019 10.077 -1.011 1.00 94.19 178 LEU A C 1
ATOM 1404 O O . LEU A 1 178 ? -5.436 8.968 -1.327 1.00 94.19 178 LEU A O 1
ATOM 1408 N N . THR A 1 179 ? -4.553 10.330 0.211 1.00 91.88 179 THR A N 1
ATOM 1409 C CA . THR A 1 179 ? -4.503 9.282 1.234 1.00 91.88 179 THR A CA 1
ATOM 1410 C C . THR A 1 179 ? -5.896 8.748 1.564 1.00 91.88 179 THR A C 1
ATOM 1412 O O . THR A 1 179 ? -6.070 7.537 1.652 1.00 91.88 179 THR A O 1
ATOM 1415 N N . HIS A 1 180 ? -6.897 9.622 1.690 1.00 90.56 180 HIS A N 1
ATOM 1416 C CA . HIS A 1 180 ? -8.278 9.202 1.947 1.00 90.56 180 HIS A CA 1
ATOM 1417 C C . HIS A 1 180 ? -8.825 8.342 0.804 1.00 90.56 180 HIS A C 1
ATOM 1419 O O . HIS A 1 180 ? -9.428 7.308 1.067 1.00 90.56 180 HIS A O 1
ATOM 1425 N N . ILE A 1 181 ? -8.542 8.706 -0.452 1.00 91.88 181 ILE A N 1
ATOM 1426 C CA . ILE A 1 181 ? -8.906 7.902 -1.628 1.00 91.88 181 ILE A CA 1
ATOM 1427 C C . ILE A 1 181 ? -8.304 6.493 -1.532 1.00 91.88 181 ILE A C 1
ATOM 1429 O O . ILE A 1 181 ? -9.022 5.511 -1.697 1.00 91.88 181 ILE A O 1
ATOM 1433 N N . LEU A 1 182 ? -7.004 6.379 -1.241 1.00 92.19 182 LEU A N 1
ATOM 1434 C CA . LEU A 1 182 ? -6.322 5.082 -1.134 1.00 92.19 182 LEU A CA 1
ATOM 1435 C C . LEU A 1 182 ? -6.806 4.268 0.075 1.00 92.19 182 LEU A C 1
ATOM 1437 O O . LEU A 1 182 ? -6.870 3.036 0.028 1.00 92.19 182 LEU A O 1
ATOM 1441 N N . MET A 1 183 ? -7.148 4.949 1.168 1.00 89.12 183 MET A N 1
ATOM 1442 C CA . MET A 1 183 ? -7.701 4.307 2.350 1.00 89.12 183 MET A CA 1
ATOM 1443 C C . MET A 1 183 ? -9.103 3.767 2.090 1.00 89.12 183 MET A C 1
ATOM 1445 O O . MET A 1 183 ? -9.305 2.594 2.362 1.00 89.12 183 MET A O 1
ATOM 1449 N N . ASP A 1 184 ? -10.013 4.547 1.508 1.00 87.69 184 ASP A N 1
ATOM 1450 C CA . ASP A 1 184 ? -11.421 4.167 1.307 1.00 87.69 184 ASP A CA 1
ATOM 1451 C C . ASP A 1 184 ? -11.666 3.230 0.118 1.00 87.69 184 ASP A C 1
ATOM 1453 O O . ASP A 1 184 ? -12.720 2.597 0.032 1.00 87.69 184 ASP A O 1
ATOM 1457 N N . HIS A 1 185 ? -10.709 3.124 -0.809 1.00 87.81 185 HIS A N 1
ATOM 1458 C CA . HIS A 1 185 ? -10.852 2.344 -2.044 1.00 87.81 185 HIS A CA 1
ATOM 1459 C C . HIS A 1 185 ? -11.284 0.888 -1.812 1.00 87.81 185 HIS A C 1
ATOM 1461 O O . HIS A 1 185 ? -12.052 0.326 -2.591 1.00 87.81 185 HIS A O 1
ATOM 1467 N N . ASP A 1 186 ? -10.845 0.269 -0.718 1.00 84.75 186 ASP A N 1
ATOM 1468 C CA . ASP A 1 186 ? -11.139 -1.135 -0.438 1.00 84.75 186 ASP A CA 1
ATOM 1469 C C . ASP A 1 186 ? -12.573 -1.407 0.051 1.00 84.75 186 ASP A C 1
ATOM 1471 O O . ASP A 1 186 ? -13.014 -2.561 -0.020 1.00 84.75 186 ASP A O 1
ATOM 1475 N N . LEU A 1 187 ? -13.302 -0.368 0.469 1.00 83.38 187 LEU A N 1
ATOM 1476 C CA . LEU A 1 187 ? -14.737 -0.408 0.770 1.00 83.38 187 LEU A CA 1
ATOM 1477 C C . LEU A 1 187 ? -15.610 -0.001 -0.425 1.00 83.38 187 LEU A C 1
ATOM 1479 O O . LEU A 1 187 ? -16.834 -0.134 -0.367 1.00 83.38 187 LEU A O 1
ATOM 1483 N N . HIS A 1 188 ? -15.016 0.495 -1.513 1.00 77.12 188 HIS A N 1
ATOM 1484 C CA . HIS A 1 188 ? -15.786 1.008 -2.638 1.00 77.12 188 HIS A CA 1
ATOM 1485 C C . HIS A 1 188 ? -16.428 -0.137 -3.455 1.00 77.12 188 HIS A C 1
ATOM 1487 O O . HIS A 1 188 ? -15.740 -1.103 -3.803 1.00 77.12 188 HIS A O 1
ATOM 1493 N N . PRO A 1 189 ? -17.718 -0.042 -3.850 1.00 64.44 189 PRO A N 1
ATOM 1494 C CA . PRO A 1 189 ? -18.413 -1.110 -4.584 1.00 64.44 189 PRO A CA 1
ATOM 1495 C C . PRO A 1 189 ? -17.732 -1.520 -5.897 1.00 64.44 189 PRO A C 1
ATOM 1497 O O . PRO A 1 189 ? -17.784 -2.679 -6.303 1.00 64.44 189 PRO A O 1
ATOM 1500 N N . THR A 1 190 ? -17.046 -0.575 -6.546 1.00 63.38 190 THR A N 1
ATOM 1501 C CA . THR A 1 190 ? -16.327 -0.784 -7.815 1.00 63.38 190 THR A CA 1
ATOM 1502 C C . THR A 1 190 ? -15.027 -1.580 -7.665 1.00 63.38 190 THR A C 1
ATOM 1504 O O . THR A 1 190 ? -14.345 -1.814 -8.656 1.00 63.38 190 THR A O 1
ATOM 1507 N N . ARG A 1 191 ? -14.651 -1.985 -6.445 1.00 68.12 191 ARG A N 1
ATOM 1508 C CA . ARG A 1 191 ? -13.445 -2.781 -6.181 1.00 68.12 191 ARG A CA 1
ATOM 1509 C C . ARG A 1 191 ? -13.582 -4.242 -6.625 1.00 68.12 191 ARG A C 1
ATOM 1511 O O . ARG A 1 191 ? -12.568 -4.922 -6.749 1.00 68.12 191 ARG A O 1
ATOM 1518 N N . GLN A 1 192 ? -14.791 -4.764 -6.846 1.00 62.00 192 GLN A N 1
ATOM 1519 C CA . GLN A 1 192 ? -14.966 -6.172 -7.231 1.00 62.00 192 GLN A CA 1
ATOM 1520 C C . GLN A 1 192 ? -14.189 -6.495 -8.522 1.00 62.00 192 GLN A C 1
ATOM 1522 O O . GLN A 1 192 ? -14.542 -6.032 -9.600 1.00 62.00 192 GLN A O 1
ATOM 1527 N N . GLY A 1 193 ? -13.111 -7.279 -8.393 1.00 64.50 193 GLY A N 1
ATOM 1528 C CA . GLY A 1 193 ? -12.219 -7.659 -9.498 1.00 64.50 193 GLY A CA 1
ATOM 1529 C C . GLY A 1 193 ? -11.156 -6.621 -9.895 1.00 64.50 193 GLY A C 1
ATOM 1530 O O . GLY A 1 193 ? -10.432 -6.859 -10.856 1.00 64.50 193 GLY A O 1
ATOM 1531 N N . GLY A 1 194 ? -11.052 -5.491 -9.186 1.00 77.62 194 GLY A N 1
ATOM 1532 C CA . GLY A 1 194 ? -10.088 -4.419 -9.462 1.00 77.62 194 GLY A CA 1
ATOM 1533 C C . GLY A 1 194 ? -8.792 -4.501 -8.645 1.00 77.62 194 GLY A C 1
ATOM 1534 O O . GLY A 1 194 ? -8.620 -5.361 -7.782 1.00 77.62 194 GLY A O 1
ATOM 1535 N N . ASP A 1 195 ? -7.875 -3.566 -8.907 1.00 88.81 195 ASP A N 1
ATOM 1536 C CA . ASP A 1 195 ? -6.626 -3.407 -8.154 1.00 88.81 195 ASP A CA 1
ATOM 1537 C C . ASP A 1 195 ? -6.902 -3.109 -6.668 1.00 88.81 195 ASP A C 1
ATOM 1539 O O . ASP A 1 195 ? -7.831 -2.372 -6.332 1.00 88.81 195 ASP A O 1
ATOM 1543 N N . TYR A 1 196 ? -6.125 -3.701 -5.757 1.00 89.62 196 TYR A N 1
ATOM 1544 C CA . TYR A 1 196 ? -6.390 -3.602 -4.320 1.00 89.62 196 TYR A CA 1
ATOM 1545 C C . TYR A 1 196 ? -5.837 -2.323 -3.674 1.00 89.62 196 TYR A C 1
ATOM 1547 O O . TYR A 1 196 ? -6.230 -2.003 -2.550 1.00 89.62 196 TYR A O 1
ATOM 1555 N N . LEU A 1 197 ? -4.906 -1.633 -4.338 1.00 91.81 197 LEU A N 1
ATOM 1556 C CA . LEU A 1 197 ? -4.202 -0.471 -3.801 1.00 91.81 197 LEU A CA 1
ATOM 1557 C C . LEU A 1 197 ? -4.645 0.824 -4.481 1.00 91.81 197 LEU A C 1
ATOM 1559 O O . LEU A 1 197 ? -4.758 1.851 -3.815 1.00 91.81 197 LEU A O 1
ATOM 1563 N N . ILE A 1 198 ? -4.889 0.780 -5.792 1.00 92.38 198 ILE A N 1
ATOM 1564 C CA . ILE A 1 198 ? -5.122 1.974 -6.607 1.00 92.38 198 ILE A CA 1
ATOM 1565 C C . ILE A 1 198 ? -6.498 1.894 -7.278 1.00 92.38 198 ILE A C 1
ATOM 1567 O O . ILE A 1 198 ? -6.797 0.901 -7.942 1.00 92.38 198 ILE A O 1
ATOM 1571 N N . PRO A 1 199 ? -7.344 2.933 -7.171 1.00 91.38 199 PRO A N 1
ATOM 1572 C CA . PRO A 1 199 ? -8.568 3.003 -7.956 1.00 91.38 199 PRO A CA 1
ATOM 1573 C C . PRO A 1 199 ? -8.294 2.933 -9.463 1.00 91.38 199 PRO A C 1
ATOM 1575 O O . PRO A 1 199 ? -7.335 3.523 -9.956 1.00 91.38 199 PRO A O 1
ATOM 1578 N N . GLY A 1 200 ? -9.168 2.256 -10.214 1.00 87.94 200 GLY A N 1
ATOM 1579 C CA . GLY A 1 200 ? -9.057 2.188 -11.676 1.00 87.94 200 GLY A CA 1
ATOM 1580 C C . GLY A 1 200 ? -9.004 3.575 -12.327 1.00 87.94 200 GLY A C 1
ATOM 1581 O O . GLY A 1 200 ? -9.465 4.557 -11.744 1.00 87.94 200 GLY A O 1
ATOM 1582 N N . VAL A 1 201 ? -8.452 3.659 -13.539 1.00 89.75 201 VAL A N 1
ATOM 1583 C CA . VAL A 1 201 ? -8.266 4.927 -14.276 1.00 89.75 201 VAL A CA 1
ATOM 1584 C C . VAL A 1 201 ? -9.559 5.734 -14.435 1.00 89.75 201 VAL A C 1
ATOM 1586 O O . VAL A 1 201 ? -9.535 6.953 -14.299 1.00 89.75 201 VAL A O 1
ATOM 1589 N N . ASP A 1 202 ? -10.691 5.049 -14.602 1.00 87.88 202 ASP A N 1
ATOM 1590 C CA . ASP A 1 202 ? -12.018 5.656 -14.759 1.00 87.88 202 ASP A CA 1
ATOM 1591 C C . ASP A 1 202 ? -12.766 5.838 -13.425 1.00 87.88 202 ASP A C 1
ATOM 1593 O O . ASP A 1 202 ? -13.961 6.136 -13.401 1.00 87.88 202 ASP A O 1
ATOM 1597 N N . SER A 1 203 ? -12.094 5.626 -12.287 1.00 89.00 203 SER A N 1
ATOM 1598 C CA . SER A 1 203 ? -12.735 5.715 -10.976 1.00 89.00 203 SER A CA 1
ATOM 1599 C C . SER A 1 203 ? -13.202 7.145 -10.678 1.00 89.00 203 SER A C 1
ATOM 1601 O O . SER A 1 203 ? -12.398 8.083 -10.743 1.00 89.00 203 SER A O 1
ATOM 1603 N N . PRO A 1 204 ? -14.461 7.340 -10.238 1.00 88.56 204 PRO A N 1
ATOM 1604 C CA . PRO A 1 204 ? -14.955 8.656 -9.841 1.00 88.56 204 PRO A CA 1
ATOM 1605 C C . PRO A 1 204 ? -14.234 9.193 -8.598 1.00 88.56 204 PRO A C 1
ATOM 1607 O O . PRO A 1 204 ? -14.255 10.396 -8.354 1.00 88.56 204 PRO A O 1
ATOM 1610 N N . LEU A 1 205 ? -13.541 8.338 -7.832 1.00 89.56 205 LEU A N 1
ATOM 1611 C CA . LEU A 1 205 ? -12.746 8.769 -6.680 1.00 89.56 205 LEU A CA 1
ATOM 1612 C C . LEU A 1 205 ? -11.687 9.798 -7.076 1.00 89.56 205 LEU A C 1
ATOM 1614 O O . LEU A 1 205 ? -11.445 10.740 -6.316 1.00 89.56 205 LEU A O 1
ATOM 1618 N N . TRP A 1 206 ? -11.125 9.683 -8.286 1.00 91.25 206 TRP A N 1
ATOM 1619 C CA . TRP A 1 206 ? -10.165 10.657 -8.789 1.00 91.25 206 TRP A CA 1
ATOM 1620 C C . TRP A 1 206 ? -10.771 12.049 -8.867 1.00 91.25 206 TRP A C 1
ATOM 1622 O O . TRP A 1 206 ? -10.076 12.990 -8.506 1.00 91.25 206 TRP A O 1
ATOM 1632 N N . GLN A 1 207 ? -12.054 12.192 -9.231 1.00 91.00 207 GLN A N 1
ATOM 1633 C CA . GLN A 1 207 ? -12.763 13.481 -9.326 1.00 91.00 207 GLN A CA 1
ATOM 1634 C C . GLN A 1 207 ? -12.780 14.247 -8.002 1.00 91.00 207 GLN A C 1
ATOM 1636 O O . GLN A 1 207 ? -12.774 15.474 -7.999 1.00 91.00 207 GLN A O 1
ATOM 1641 N N . THR A 1 208 ? -12.712 13.531 -6.879 1.00 91.62 208 THR A N 1
ATOM 1642 C CA . THR A 1 208 ? -12.693 14.136 -5.542 1.00 91.62 208 THR A CA 1
ATOM 1643 C C . THR A 1 208 ? -11.347 14.759 -5.168 1.00 91.62 208 THR A C 1
ATOM 1645 O O . THR A 1 208 ? -11.253 15.456 -4.161 1.00 91.62 208 THR A O 1
ATOM 1648 N N . LEU A 1 209 ? -10.296 14.522 -5.960 1.00 93.31 209 LEU A N 1
ATOM 1649 C CA . LEU A 1 209 ? -9.007 15.180 -5.800 1.00 93.31 209 LEU A CA 1
ATOM 1650 C C . LEU A 1 209 ? -9.086 16.608 -6.364 1.00 93.31 209 LEU A C 1
ATOM 1652 O O . LEU A 1 209 ? -9.325 16.800 -7.563 1.00 93.31 209 LEU A O 1
ATOM 1656 N N . ASN A 1 210 ? -8.871 17.601 -5.497 1.00 92.81 210 ASN A N 1
ATOM 1657 C CA . ASN A 1 210 ? -8.930 19.031 -5.814 1.00 92.81 210 ASN A CA 1
ATOM 1658 C C . ASN A 1 210 ? -7.663 19.506 -6.565 1.00 92.81 210 ASN A C 1
ATOM 1660 O O . ASN A 1 210 ? -6.811 20.229 -6.041 1.00 92.81 210 ASN A O 1
ATOM 1664 N N . VAL A 1 211 ? -7.488 19.029 -7.797 1.00 93.12 211 VAL A N 1
ATOM 1665 C CA . VAL A 1 211 ? -6.358 19.333 -8.694 1.00 93.12 211 VAL A CA 1
ATOM 1666 C C . VAL A 1 211 ? -6.855 19.791 -10.064 1.00 93.12 211 VAL A C 1
ATOM 1668 O O . VAL A 1 211 ? -8.013 19.557 -10.417 1.00 93.12 211 VAL A O 1
ATOM 1671 N N . SER A 1 212 ? -5.980 20.438 -10.842 1.00 92.62 212 SER A N 1
ATOM 1672 C CA . SER A 1 212 ? -6.310 20.866 -12.203 1.00 92.62 212 SER A CA 1
ATOM 1673 C C . SER A 1 212 ? -6.628 19.666 -13.102 1.00 92.62 212 SER A C 1
ATOM 1675 O O . SER A 1 212 ? -6.132 18.556 -12.896 1.00 92.62 212 SER A O 1
ATOM 1677 N N . GLU A 1 213 ? -7.439 19.883 -14.137 1.00 91.00 213 GLU A N 1
ATOM 1678 C CA . GLU A 1 213 ? -7.825 18.812 -15.063 1.00 91.00 213 GLU A CA 1
ATOM 1679 C C . GLU A 1 213 ? -6.623 18.250 -15.837 1.00 91.00 213 GLU A C 1
ATOM 1681 O O . GLU A 1 213 ? -6.538 17.058 -16.126 1.00 91.00 213 GLU A O 1
ATOM 1686 N N . THR A 1 214 ? -5.635 19.094 -16.132 1.00 90.81 214 THR A N 1
ATOM 1687 C CA . THR A 1 214 ? -4.366 18.649 -16.717 1.00 90.81 214 THR A CA 1
ATOM 1688 C C . THR A 1 214 ? -3.619 17.712 -15.772 1.00 90.81 214 THR A C 1
ATOM 1690 O O . THR A 1 214 ? -3.226 16.629 -16.196 1.00 90.81 214 THR A O 1
ATOM 1693 N N . MET A 1 215 ? -3.502 18.059 -14.487 1.00 91.38 215 MET A N 1
ATOM 1694 C CA . MET A 1 215 ? -2.868 17.192 -13.491 1.00 91.38 215 MET A CA 1
ATOM 1695 C C . MET A 1 215 ? -3.630 15.877 -13.309 1.00 91.38 215 MET A C 1
ATOM 1697 O O . MET A 1 215 ? -3.018 14.814 -13.249 1.00 91.38 215 MET A O 1
ATOM 1701 N N . ARG A 1 216 ? -4.966 15.923 -13.288 1.00 93.56 216 ARG A N 1
ATOM 1702 C CA . ARG A 1 216 ? -5.819 14.728 -13.223 1.00 93.56 216 ARG A CA 1
ATOM 1703 C C . ARG A 1 216 ? -5.546 13.775 -14.391 1.00 93.56 216 ARG A C 1
ATOM 1705 O O . ARG A 1 216 ? -5.377 12.578 -14.169 1.00 93.56 216 ARG A O 1
ATOM 1712 N N . ARG A 1 217 ? -5.427 14.298 -15.617 1.00 90.69 217 ARG A N 1
ATOM 1713 C CA . ARG A 1 217 ? -5.043 13.506 -16.799 1.00 90.69 217 ARG A CA 1
ATOM 1714 C C . ARG A 1 217 ? -3.643 12.904 -16.661 1.00 90.69 217 ARG A C 1
ATOM 1716 O O . ARG A 1 217 ? -3.478 11.730 -16.979 1.00 90.69 217 ARG A O 1
ATOM 1723 N N . SER A 1 218 ? -2.669 13.648 -16.131 1.00 91.25 218 SER A N 1
ATOM 1724 C CA . SER A 1 218 ? -1.321 13.123 -15.858 1.00 91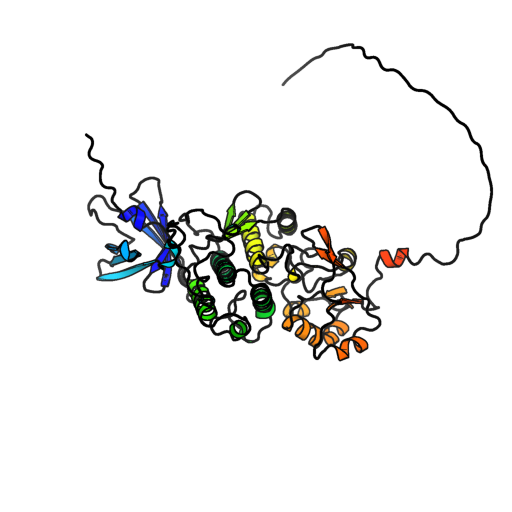.25 218 SER A CA 1
ATOM 1725 C C . SER A 1 218 ? -1.332 11.988 -14.828 1.00 91.25 218 SER A C 1
ATOM 1727 O O . SER A 1 218 ? -0.661 10.977 -15.025 1.00 91.25 218 SER A O 1
ATOM 1729 N N . ILE A 1 219 ? -2.139 12.105 -13.767 1.00 92.62 219 ILE A N 1
ATOM 1730 C CA . ILE A 1 219 ? -2.336 11.049 -12.760 1.00 92.62 219 ILE A CA 1
ATOM 1731 C C . ILE A 1 219 ? -2.911 9.787 -13.412 1.00 92.62 219 ILE A C 1
ATOM 1733 O O . ILE A 1 219 ? -2.358 8.699 -13.253 1.00 92.62 219 ILE A O 1
ATOM 1737 N N . VAL A 1 220 ? -3.983 9.928 -14.196 1.00 92.25 220 VAL A N 1
ATOM 1738 C CA . VAL A 1 220 ? -4.604 8.809 -14.922 1.00 92.25 220 VAL A CA 1
ATOM 1739 C C . VAL A 1 220 ? -3.604 8.149 -15.871 1.00 92.25 220 VAL A C 1
ATOM 1741 O O . VAL A 1 220 ? -3.460 6.924 -15.880 1.00 92.25 220 VAL A O 1
ATOM 1744 N N . GLN A 1 221 ? -2.852 8.953 -16.623 1.00 90.56 221 GLN A N 1
ATOM 1745 C CA . GLN A 1 221 ? -1.823 8.451 -17.522 1.00 90.56 221 GLN A CA 1
ATOM 1746 C C . GLN A 1 221 ? -0.730 7.701 -16.751 1.00 90.56 221 GLN A C 1
ATOM 1748 O O . GLN A 1 221 ? -0.308 6.627 -17.180 1.00 90.56 221 GLN A O 1
ATOM 1753 N N . ARG A 1 222 ? -0.314 8.195 -15.581 1.00 91.94 222 ARG A N 1
ATOM 1754 C CA . ARG A 1 222 ? 0.675 7.524 -14.731 1.00 91.94 222 ARG A CA 1
ATOM 1755 C C . ARG A 1 222 ? 0.198 6.164 -14.230 1.00 91.94 222 ARG A C 1
ATOM 1757 O O . ARG A 1 222 ? 0.982 5.216 -14.256 1.00 91.94 222 ARG A O 1
ATOM 1764 N N . ILE A 1 223 ? -1.067 6.065 -13.819 1.00 92.81 223 ILE A N 1
ATOM 1765 C CA . ILE A 1 223 ? -1.694 4.815 -13.363 1.00 92.81 223 ILE A CA 1
ATOM 1766 C C . ILE A 1 223 ? -1.779 3.811 -14.513 1.00 92.81 223 ILE A C 1
ATOM 1768 O O . ILE A 1 223 ? -1.416 2.650 -14.340 1.00 92.81 223 ILE A O 1
ATOM 1772 N N . SER A 1 224 ? -2.171 4.259 -15.711 1.00 90.12 224 SER A N 1
ATOM 1773 C CA . SER A 1 224 ? -2.261 3.386 -16.891 1.00 90.12 224 SER A CA 1
ATOM 1774 C C . SER A 1 224 ? -0.925 2.727 -17.267 1.00 90.12 224 SER A C 1
ATOM 1776 O O . SER A 1 224 ? -0.913 1.664 -17.878 1.00 90.12 224 SER A O 1
ATOM 1778 N N . ARG A 1 225 ? 0.210 3.320 -16.862 1.00 89.19 225 ARG A N 1
ATOM 1779 C CA . ARG A 1 225 ? 1.559 2.800 -17.131 1.00 89.19 225 ARG A CA 1
ATOM 1780 C C . ARG A 1 225 ? 2.035 1.733 -16.144 1.00 89.19 225 ARG A C 1
ATOM 1782 O O . ARG A 1 225 ? 3.040 1.085 -16.421 1.00 89.19 225 ARG A O 1
ATOM 1789 N N . ILE A 1 226 ? 1.343 1.518 -15.021 1.00 90.44 226 ILE A N 1
ATOM 1790 C CA . ILE A 1 226 ? 1.767 0.566 -13.976 1.00 90.44 226 ILE A CA 1
ATOM 1791 C C . ILE A 1 226 ? 2.085 -0.825 -14.547 1.00 90.44 226 ILE A C 1
ATOM 1793 O O . ILE A 1 226 ? 3.170 -1.329 -14.251 1.00 90.44 226 ILE A O 1
ATOM 1797 N N . PRO A 1 227 ? 1.234 -1.439 -15.399 1.00 86.31 227 PRO A N 1
ATOM 1798 C CA . PRO A 1 227 ? 1.517 -2.776 -15.915 1.00 86.31 227 PRO A CA 1
ATOM 1799 C C . PRO A 1 227 ? 2.772 -2.858 -16.788 1.00 86.31 227 PRO A C 1
ATOM 1801 O O . PRO A 1 227 ? 3.386 -3.914 -16.911 1.00 86.31 227 PRO A O 1
ATOM 1804 N N . HIS A 1 228 ? 3.169 -1.732 -17.372 1.00 83.31 228 HIS A N 1
ATOM 1805 C CA . HIS A 1 228 ? 4.267 -1.634 -18.320 1.00 83.31 228 HIS A CA 1
ATOM 1806 C C . HIS A 1 228 ? 5.618 -1.401 -17.618 1.00 83.31 228 HIS A C 1
ATOM 1808 O O . HIS A 1 228 ? 6.669 -1.777 -18.135 1.00 83.31 228 HIS A O 1
ATOM 1814 N N . GLU A 1 229 ? 5.618 -0.847 -16.405 1.00 83.19 229 GLU A N 1
ATOM 1815 C CA . GLU A 1 229 ? 6.829 -0.422 -15.685 1.00 83.19 229 GLU A CA 1
ATOM 1816 C C . GLU A 1 229 ? 7.266 -1.381 -14.561 1.00 83.19 229 GLU A C 1
ATOM 1818 O O . GLU A 1 229 ? 8.186 -1.081 -13.804 1.00 83.19 229 GLU A O 1
ATOM 1823 N N . VAL A 1 230 ? 6.654 -2.560 -14.437 1.00 84.75 230 VAL A N 1
ATOM 1824 C CA . VAL A 1 230 ? 6.911 -3.487 -13.314 1.00 84.75 230 VAL A CA 1
ATOM 1825 C C . VAL A 1 230 ? 8.371 -3.886 -13.115 1.00 84.75 230 VAL A C 1
ATOM 1827 O O . VAL A 1 230 ? 8.815 -4.041 -11.980 1.00 84.75 230 VAL A O 1
ATOM 1830 N N . LEU A 1 231 ? 9.150 -4.003 -14.193 1.00 81.88 231 LEU A N 1
ATOM 1831 C CA . LEU A 1 231 ? 10.559 -4.392 -14.092 1.00 81.88 231 LEU A CA 1
ATOM 1832 C C . LEU A 1 231 ? 11.477 -3.226 -13.703 1.00 81.88 231 LEU A C 1
ATOM 1834 O O . LEU A 1 231 ? 12.549 -3.455 -13.137 1.00 81.88 231 LEU A O 1
ATOM 1838 N N . SER A 1 232 ? 11.069 -1.982 -13.980 1.00 79.62 232 SER A N 1
ATOM 1839 C CA . SER A 1 232 ? 11.852 -0.785 -13.654 1.00 79.62 232 SER A CA 1
ATOM 1840 C C . SER A 1 232 ? 11.602 -0.271 -12.236 1.00 79.62 232 SER A C 1
ATOM 1842 O O . SER A 1 232 ? 12.431 0.458 -11.698 1.00 79.62 232 SER A O 1
ATOM 1844 N N . GLN A 1 233 ? 10.486 -0.654 -11.610 1.00 87.94 233 GLN A N 1
ATOM 1845 C CA . GLN A 1 233 ? 10.088 -0.181 -10.280 1.00 87.94 233 GLN A CA 1
ATOM 1846 C C . GLN A 1 233 ? 10.426 -1.207 -9.188 1.00 87.94 233 GLN A C 1
ATOM 1848 O O . GLN A 1 233 ? 9.575 -1.638 -8.414 1.00 87.94 233 GLN A O 1
ATOM 1853 N N . ARG A 1 234 ? 11.695 -1.629 -9.142 1.00 89.62 234 ARG A N 1
A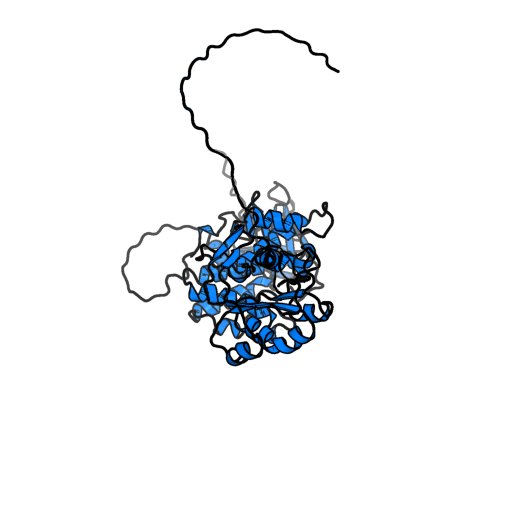TOM 1854 C CA . ARG A 1 234 ? 12.193 -2.630 -8.187 1.00 89.62 234 ARG A CA 1
ATOM 1855 C C . ARG A 1 234 ? 12.054 -2.152 -6.745 1.00 89.62 234 ARG A C 1
ATOM 1857 O O . ARG A 1 234 ? 12.518 -1.060 -6.432 1.00 89.62 234 ARG A O 1
ATOM 1864 N N . VAL A 1 235 ? 11.542 -3.023 -5.874 1.00 93.56 235 VAL A N 1
ATOM 1865 C CA . VAL A 1 235 ? 11.650 -2.886 -4.414 1.00 93.56 235 VAL A CA 1
ATOM 1866 C C . VAL A 1 235 ? 12.960 -3.518 -3.940 1.00 93.56 235 VAL A C 1
ATOM 1868 O O . VAL A 1 235 ? 13.219 -4.694 -4.206 1.00 93.56 235 VAL A O 1
ATOM 1871 N N . SER A 1 236 ? 13.793 -2.763 -3.230 1.00 92.88 236 SER A N 1
ATOM 1872 C CA . SER A 1 236 ? 15.052 -3.273 -2.674 1.00 92.88 236 SER A CA 1
ATOM 1873 C C . SER A 1 236 ? 15.498 -2.503 -1.440 1.00 92.88 236 SER A C 1
ATOM 1875 O O . SER A 1 236 ? 15.190 -1.326 -1.291 1.00 92.88 236 SER A O 1
ATOM 1877 N N . TRP A 1 237 ? 16.282 -3.147 -0.580 1.00 94.69 237 TRP A N 1
ATOM 1878 C CA . TRP A 1 237 ? 16.997 -2.450 0.487 1.00 94.69 237 TRP A CA 1
ATOM 1879 C C . TRP A 1 237 ? 18.181 -1.652 -0.062 1.00 94.69 237 TRP A C 1
ATOM 1881 O O . TRP A 1 237 ? 18.889 -2.112 -0.956 1.00 94.69 237 TRP A O 1
ATOM 1891 N N . SER A 1 238 ? 18.417 -0.491 0.539 1.00 92.62 238 SER A N 1
ATOM 1892 C CA . SER A 1 238 ? 19.662 0.267 0.474 1.00 92.62 238 SER A CA 1
ATOM 1893 C C . SER A 1 238 ? 20.186 0.432 1.899 1.00 92.62 238 SER A C 1
ATOM 1895 O O . SER A 1 238 ? 19.606 1.135 2.729 1.00 92.62 238 SER A O 1
ATOM 1897 N N . GLY A 1 239 ? 21.264 -0.281 2.225 1.00 91.06 239 GLY A N 1
ATOM 1898 C CA . GLY A 1 239 ? 21.745 -0.371 3.603 1.00 91.06 239 GLY A CA 1
ATOM 1899 C C . GLY A 1 239 ? 20.707 -0.993 4.550 1.00 91.06 239 GLY A C 1
ATOM 1900 O O . GLY A 1 239 ? 19.972 -1.901 4.172 1.00 91.06 239 GLY A O 1
ATOM 1901 N N . ASN A 1 240 ? 20.661 -0.503 5.795 1.00 91.00 240 ASN A N 1
ATOM 1902 C CA . ASN A 1 240 ? 19.890 -1.127 6.884 1.00 91.00 240 ASN A CA 1
ATOM 1903 C C . ASN A 1 240 ? 18.562 -0.428 7.214 1.00 91.00 240 ASN A C 1
ATOM 1905 O O . ASN A 1 240 ? 17.794 -0.939 8.027 1.00 91.00 240 ASN A O 1
ATOM 1909 N N . ALA A 1 241 ? 18.319 0.762 6.664 1.00 93.00 241 ALA A N 1
ATOM 1910 C CA . ALA A 1 241 ? 17.201 1.615 7.069 1.00 93.00 241 ALA A CA 1
ATOM 1911 C C . ALA A 1 241 ? 16.543 2.353 5.896 1.00 93.00 241 ALA A C 1
ATOM 1913 O O . ALA A 1 241 ? 15.720 3.236 6.120 1.00 93.00 241 ALA A O 1
ATOM 1914 N N . GLU A 1 242 ? 16.877 2.010 4.653 1.00 95.38 242 GLU A N 1
ATOM 1915 C CA . GLU A 1 242 ? 16.253 2.614 3.480 1.00 95.38 242 GLU A CA 1
ATOM 1916 C C . GLU A 1 242 ? 15.730 1.541 2.535 1.00 95.38 242 GLU A C 1
ATOM 1918 O O . GLU A 1 242 ? 16.422 0.576 2.212 1.00 95.38 242 GLU A O 1
ATOM 1923 N N . VAL A 1 243 ? 14.505 1.739 2.062 1.00 96.44 243 VAL A N 1
ATOM 1924 C CA . VAL A 1 243 ? 13.921 0.959 0.973 1.00 96.44 243 VAL A CA 1
ATOM 1925 C C . VAL A 1 243 ? 13.887 1.842 -0.263 1.00 96.44 243 VAL A C 1
ATOM 1927 O O . VAL A 1 243 ? 13.451 2.990 -0.209 1.00 96.44 243 VAL A O 1
ATOM 1930 N N . TRP A 1 244 ? 14.363 1.319 -1.382 1.00 95.12 244 TRP A N 1
ATOM 1931 C CA . TRP A 1 244 ? 14.240 1.946 -2.688 1.00 95.12 244 TRP A CA 1
ATOM 1932 C C . TRP A 1 244 ? 13.119 1.281 -3.474 1.00 95.12 244 TRP A C 1
ATOM 1934 O O . TRP A 1 244 ? 12.965 0.058 -3.433 1.00 95.12 244 TRP A O 1
ATOM 1944 N N . VAL A 1 245 ? 12.345 2.103 -4.181 1.00 94.50 245 VAL A N 1
ATOM 1945 C CA . VAL A 1 245 ? 11.303 1.665 -5.113 1.00 94.50 245 VAL A CA 1
ATOM 1946 C C . VAL A 1 245 ? 11.482 2.429 -6.418 1.00 94.50 245 VAL A C 1
ATOM 1948 O O . VAL A 1 245 ? 11.106 3.600 -6.518 1.00 94.50 245 VAL A O 1
ATOM 1951 N N . GLY A 1 246 ? 12.121 1.792 -7.400 1.00 89.81 246 GLY A N 1
ATOM 1952 C CA . GLY A 1 246 ? 12.578 2.486 -8.606 1.00 89.81 246 GLY A CA 1
ATOM 1953 C C . GLY A 1 246 ? 13.450 3.691 -8.244 1.00 89.81 246 GLY A C 1
ATOM 1954 O O . GLY A 1 246 ? 14.471 3.537 -7.578 1.00 89.81 246 GLY A O 1
ATOM 1955 N N . ARG A 1 247 ? 13.022 4.899 -8.632 1.00 89.44 247 ARG A N 1
ATOM 1956 C CA . ARG A 1 247 ? 13.719 6.166 -8.324 1.00 89.44 247 ARG A CA 1
ATOM 1957 C C . ARG A 1 247 ? 13.407 6.762 -6.949 1.00 89.44 247 ARG A C 1
ATOM 1959 O O . ARG A 1 247 ? 13.957 7.801 -6.598 1.00 89.44 247 ARG A O 1
ATOM 1966 N N . HIS A 1 248 ? 12.496 6.168 -6.185 1.00 93.56 248 HIS A N 1
ATOM 1967 C CA . HIS A 1 248 ? 12.094 6.690 -4.878 1.00 93.56 248 HIS A CA 1
ATOM 1968 C C . HIS A 1 248 ? 12.919 6.052 -3.767 1.00 93.56 248 HIS A C 1
ATOM 1970 O O . HIS A 1 248 ? 13.287 4.878 -3.852 1.00 93.56 248 HIS A O 1
ATOM 1976 N N . LYS A 1 249 ? 13.201 6.814 -2.711 1.00 94.38 249 LYS A N 1
ATOM 1977 C CA . LYS A 1 249 ? 13.787 6.311 -1.466 1.00 94.38 249 LYS A CA 1
ATOM 1978 C C . LYS A 1 249 ? 12.843 6.556 -0.297 1.00 94.38 249 LYS A C 1
ATOM 1980 O O . LYS A 1 249 ? 12.224 7.611 -0.182 1.00 94.38 249 LYS A O 1
ATOM 1985 N N . ILE A 1 250 ? 12.767 5.568 0.580 1.00 94.12 250 ILE A N 1
ATOM 1986 C CA . ILE A 1 250 ? 11.871 5.531 1.728 1.00 94.12 250 ILE A CA 1
ATOM 1987 C C . ILE A 1 250 ? 12.725 5.270 2.961 1.00 94.12 250 ILE A C 1
ATOM 1989 O O . ILE A 1 250 ? 13.269 4.177 3.142 1.00 94.12 250 ILE A O 1
ATOM 1993 N N . SER A 1 251 ? 12.840 6.279 3.819 1.00 92.31 251 SER A N 1
ATOM 1994 C CA . SER A 1 251 ? 13.519 6.144 5.105 1.00 92.31 251 SER A CA 1
ATOM 1995 C C . SER A 1 251 ? 12.635 5.361 6.072 1.00 92.31 251 SER A C 1
ATOM 1997 O O . SER A 1 251 ? 11.522 5.766 6.403 1.00 92.31 251 SER A O 1
ATOM 1999 N N . CYS A 1 252 ? 13.140 4.224 6.529 1.00 92.25 252 CYS A N 1
ATOM 2000 C CA . CYS A 1 252 ? 12.427 3.296 7.390 1.00 92.25 252 CYS A CA 1
ATOM 2001 C C . CYS A 1 252 ? 12.859 3.497 8.841 1.00 92.25 252 CYS A C 1
ATOM 2003 O O . CYS A 1 252 ? 14.049 3.603 9.141 1.00 92.25 252 CYS A O 1
ATOM 2005 N N . ARG A 1 253 ? 11.900 3.524 9.773 1.00 90.56 253 ARG A N 1
ATOM 2006 C CA . ARG A 1 253 ? 12.233 3.652 11.196 1.00 90.56 253 ARG A CA 1
ATOM 2007 C C . ARG A 1 253 ? 12.674 2.293 11.736 1.00 90.56 253 ARG A C 1
ATOM 2009 O O . ARG A 1 253 ? 12.017 1.282 11.488 1.00 90.56 253 ARG A O 1
ATOM 2016 N N . SER A 1 254 ? 13.736 2.266 12.542 1.00 93.75 254 SER A N 1
ATOM 2017 C CA . SER A 1 254 ? 14.259 1.026 13.139 1.00 93.75 254 SER A CA 1
ATOM 2018 C C . SER A 1 254 ? 13.190 0.249 13.909 1.00 93.75 254 SER A C 1
ATOM 2020 O O . SER A 1 254 ? 13.178 -0.980 13.875 1.00 93.75 254 SER A O 1
ATOM 2022 N N . ARG A 1 255 ? 12.260 0.958 14.563 1.00 92.44 255 ARG A N 1
ATOM 2023 C CA . ARG A 1 255 ? 11.160 0.346 15.312 1.00 92.44 255 ARG A CA 1
ATOM 2024 C C . ARG A 1 255 ? 10.206 -0.452 14.424 1.00 92.44 255 ARG A C 1
ATOM 2026 O O . ARG A 1 255 ? 9.831 -1.558 14.794 1.00 92.44 255 ARG A O 1
ATOM 2033 N N . ASP A 1 256 ? 9.872 0.058 13.242 1.00 94.25 256 ASP A N 1
ATOM 2034 C CA . ASP A 1 256 ? 9.005 -0.653 12.295 1.00 94.25 256 ASP A CA 1
ATOM 2035 C C . ASP A 1 256 ? 9.677 -1.922 11.779 1.00 94.25 256 ASP A C 1
ATOM 2037 O O . ASP A 1 256 ? 9.066 -2.987 11.730 1.00 94.25 256 ASP A O 1
ATOM 2041 N N . ILE A 1 257 ? 10.970 -1.827 11.456 1.00 96.38 257 ILE A N 1
ATOM 2042 C CA . ILE A 1 257 ? 11.772 -2.973 11.019 1.00 96.38 257 ILE A CA 1
ATOM 2043 C C . ILE A 1 257 ? 11.804 -4.038 12.122 1.00 96.38 257 ILE A C 1
ATOM 2045 O O . ILE A 1 257 ? 11.632 -5.225 11.842 1.00 96.38 257 ILE A O 1
ATOM 2049 N N . GLN A 1 258 ? 11.991 -3.637 13.382 1.00 96.38 258 GLN A N 1
ATOM 2050 C CA . GLN A 1 258 ? 11.947 -4.548 14.529 1.00 96.38 258 GLN A CA 1
ATOM 2051 C C . GLN A 1 258 ? 10.564 -5.184 14.708 1.00 96.38 258 GLN A C 1
ATOM 2053 O O . GLN A 1 258 ? 10.484 -6.397 14.901 1.00 96.38 258 GLN A O 1
ATOM 2058 N N . ALA A 1 259 ? 9.486 -4.400 14.604 1.00 95.38 259 ALA A N 1
ATOM 2059 C CA . ALA A 1 259 ? 8.116 -4.894 14.720 1.00 95.38 259 ALA A CA 1
ATOM 2060 C C . ALA A 1 259 ? 7.814 -5.958 13.653 1.00 95.38 259 ALA A C 1
ATOM 2062 O O . ALA A 1 259 ? 7.344 -7.049 13.980 1.00 95.38 259 ALA A O 1
ATOM 2063 N N . LEU A 1 260 ? 8.171 -5.696 12.393 1.00 97.38 260 LEU A N 1
ATOM 2064 C CA . LEU A 1 260 ? 8.001 -6.657 11.300 1.00 97.38 260 LEU A CA 1
ATOM 2065 C C . LEU A 1 260 ? 8.874 -7.904 11.477 1.00 97.38 260 LEU A C 1
ATOM 2067 O O . LEU A 1 260 ? 8.420 -9.018 11.218 1.00 97.38 260 LEU A O 1
ATOM 2071 N N . ASN A 1 261 ? 10.103 -7.747 11.971 1.00 97.00 261 ASN A N 1
ATOM 2072 C CA . ASN A 1 261 ? 10.971 -8.882 12.274 1.00 97.00 261 ASN A CA 1
ATOM 2073 C C . ASN A 1 261 ? 10.396 -9.790 13.363 1.00 97.00 261 ASN A C 1
ATOM 2075 O O . ASN A 1 261 ? 10.471 -11.010 13.210 1.00 97.00 261 ASN A O 1
ATOM 2079 N N . ALA A 1 262 ? 9.845 -9.202 14.427 1.00 96.62 262 ALA A N 1
ATOM 2080 C CA . ALA A 1 262 ? 9.250 -9.917 15.554 1.00 96.62 262 ALA A CA 1
ATOM 2081 C C . ALA A 1 262 ? 7.925 -10.599 15.188 1.00 96.62 262 ALA A C 1
ATOM 2083 O O . ALA A 1 262 ? 7.563 -11.610 15.784 1.00 96.62 262 ALA A O 1
ATOM 2084 N N . ARG A 1 263 ? 7.207 -10.056 14.200 1.00 97.00 263 ARG A N 1
ATOM 2085 C CA . ARG A 1 263 ? 5.917 -10.581 13.744 1.00 97.00 263 ARG A CA 1
ATOM 2086 C C . ARG A 1 263 ? 6.011 -11.557 12.578 1.00 97.00 263 ARG A C 1
ATOM 2088 O O . ARG A 1 263 ? 4.974 -12.065 12.165 1.00 97.00 263 ARG A O 1
ATOM 2095 N N . TRP A 1 264 ? 7.200 -11.838 12.055 1.00 97.88 264 TRP A N 1
ATOM 2096 C CA . TRP A 1 264 ? 7.383 -12.790 10.960 1.00 97.88 264 TRP A CA 1
ATOM 2097 C C . TRP A 1 264 ? 6.842 -14.180 11.328 1.00 97.88 264 TRP A C 1
ATOM 2099 O O . TRP A 1 264 ? 7.296 -14.793 12.291 1.00 97.88 264 TRP A O 1
ATOM 2109 N N . VAL A 1 265 ? 5.851 -14.650 10.569 1.00 97.31 265 VAL A N 1
ATOM 2110 C CA . VAL A 1 265 ? 5.179 -15.944 10.766 1.00 97.31 265 VAL A CA 1
ATOM 2111 C C . VAL A 1 265 ? 5.881 -17.093 10.030 1.00 97.31 265 VAL A C 1
ATOM 2113 O O . VAL A 1 265 ? 5.986 -18.170 10.621 1.00 97.31 265 VAL A O 1
ATOM 2116 N N . PRO A 1 266 ? 6.353 -16.934 8.773 1.00 96.06 266 PRO A N 1
ATOM 2117 C CA . PRO A 1 266 ? 7.081 -18.003 8.091 1.00 96.06 266 PRO A CA 1
ATOM 2118 C C . PRO A 1 266 ? 8.391 -18.399 8.806 1.00 96.06 266 PRO A C 1
ATOM 2120 O O . PRO A 1 266 ? 8.836 -17.714 9.731 1.00 96.06 266 PRO A O 1
ATOM 2123 N N . PRO A 1 267 ? 9.050 -19.494 8.381 1.00 95.19 267 PRO A N 1
ATOM 2124 C CA . PRO A 1 267 ? 10.317 -19.926 8.967 1.00 95.19 267 PRO A CA 1
ATOM 2125 C C . PRO A 1 267 ? 11.376 -18.816 8.986 1.00 95.19 267 PRO A C 1
ATOM 2127 O O . PRO A 1 267 ? 11.450 -17.986 8.077 1.00 95.19 267 PRO A O 1
ATOM 2130 N N . LEU A 1 268 ? 12.228 -18.815 10.016 1.00 87.44 268 LEU A N 1
ATOM 2131 C CA . LEU A 1 268 ? 13.276 -17.800 10.189 1.00 87.44 268 LEU A CA 1
ATOM 2132 C C . LEU A 1 268 ? 14.318 -17.817 9.062 1.00 87.44 268 LEU A C 1
ATOM 2134 O O . LEU A 1 268 ? 14.924 -16.787 8.790 1.00 87.44 268 LEU A O 1
ATOM 2138 N N . GLN A 1 269 ? 14.509 -18.971 8.421 1.00 90.94 269 GLN A N 1
ATOM 2139 C CA . GLN A 1 269 ? 15.430 -19.170 7.302 1.00 90.94 269 GLN A CA 1
ATOM 2140 C C . GLN A 1 269 ? 14.813 -18.820 5.937 1.00 90.94 269 GLN A C 1
ATOM 2142 O O . GLN A 1 269 ? 15.455 -19.047 4.919 1.00 90.94 269 GLN A O 1
ATOM 2147 N N . ASP A 1 270 ? 13.577 -18.307 5.883 1.00 92.12 270 ASP A N 1
ATOM 2148 C CA . ASP A 1 270 ? 12.971 -17.888 4.615 1.00 92.12 270 ASP A CA 1
ATOM 2149 C C . ASP A 1 270 ? 13.721 -16.667 4.056 1.00 92.12 270 ASP A C 1
ATOM 2151 O O . ASP A 1 270 ? 13.601 -15.547 4.562 1.00 92.12 270 ASP A O 1
ATOM 2155 N N . GLU A 1 271 ? 14.489 -16.894 2.991 1.00 91.56 271 GLU A N 1
ATOM 2156 C CA . GLU A 1 271 ? 15.316 -15.885 2.319 1.00 91.56 271 GLU A CA 1
ATOM 2157 C C . GLU A 1 271 ? 14.496 -14.714 1.757 1.00 91.56 271 GLU A C 1
ATOM 2159 O O . GLU A 1 271 ? 15.040 -13.641 1.499 1.00 91.56 271 GLU A O 1
ATOM 2164 N N . ARG A 1 272 ? 13.170 -14.865 1.622 1.00 92.06 272 ARG A N 1
ATOM 2165 C CA . ARG A 1 272 ? 12.274 -13.792 1.164 1.00 92.06 272 ARG A CA 1
ATOM 2166 C C . ARG A 1 272 ? 11.944 -12.785 2.257 1.00 92.06 272 ARG A C 1
ATOM 2168 O O . ARG A 1 272 ? 11.445 -11.706 1.937 1.00 92.06 272 ARG A O 1
ATOM 2175 N N . LYS A 1 273 ? 12.215 -13.093 3.532 1.00 95.62 273 LYS A N 1
ATOM 2176 C CA . LYS A 1 273 ? 11.871 -12.226 4.670 1.00 95.62 273 LYS A CA 1
ATOM 2177 C C . LYS A 1 273 ? 12.324 -10.770 4.474 1.00 95.62 273 LYS A C 1
ATOM 2179 O O . LYS A 1 273 ? 11.482 -9.886 4.638 1.00 95.62 273 LYS A O 1
ATOM 2184 N N . PRO A 1 274 ? 13.581 -10.464 4.089 1.00 95.81 274 PRO A N 1
ATOM 2185 C CA . PRO A 1 274 ? 14.002 -9.079 3.886 1.00 95.81 274 PRO A CA 1
ATOM 2186 C C . PRO A 1 274 ? 13.198 -8.374 2.790 1.00 95.81 274 PRO A C 1
ATOM 2188 O O . PRO A 1 274 ? 12.814 -7.218 2.966 1.00 95.81 274 PRO A O 1
ATOM 2191 N N . LEU A 1 275 ? 12.908 -9.064 1.684 1.00 95.56 275 LEU A N 1
ATOM 2192 C CA . LEU A 1 275 ? 12.148 -8.503 0.568 1.00 95.56 275 LEU A CA 1
ATOM 2193 C C . LEU A 1 275 ? 10.686 -8.235 0.950 1.00 95.56 275 LEU A C 1
ATOM 2195 O O . LEU A 1 275 ? 10.162 -7.176 0.624 1.00 95.56 275 LEU A O 1
ATOM 2199 N N . GLU A 1 276 ? 10.042 -9.144 1.682 1.00 97.00 276 GLU A N 1
ATOM 2200 C CA . GLU A 1 276 ? 8.656 -8.968 2.143 1.00 97.00 276 GLU A CA 1
ATOM 2201 C C . GLU A 1 276 ? 8.540 -7.839 3.185 1.00 97.00 276 GLU A C 1
ATOM 2203 O O . GLU A 1 276 ? 7.557 -7.098 3.185 1.00 97.00 276 GLU A O 1
ATOM 2208 N N . ILE A 1 277 ? 9.559 -7.642 4.036 1.00 97.62 277 ILE A N 1
ATOM 2209 C CA . ILE A 1 277 ? 9.632 -6.473 4.931 1.00 97.62 277 ILE A CA 1
ATOM 2210 C C . ILE A 1 277 ? 9.760 -5.184 4.107 1.00 97.62 277 ILE A C 1
ATOM 2212 O O . ILE A 1 277 ? 9.006 -4.240 4.346 1.00 97.62 277 ILE A O 1
ATOM 2216 N N . ALA A 1 278 ? 10.667 -5.138 3.122 1.00 97.69 278 ALA A N 1
ATOM 2217 C CA . ALA A 1 278 ? 10.826 -3.968 2.253 1.00 97.69 278 ALA A CA 1
ATOM 2218 C C . ALA A 1 278 ? 9.535 -3.642 1.493 1.00 97.69 278 ALA A C 1
ATOM 2220 O O . ALA A 1 278 ? 9.108 -2.489 1.469 1.00 97.69 278 ALA A O 1
ATOM 2221 N N . ARG A 1 279 ? 8.880 -4.665 0.930 1.00 97.50 279 ARG A N 1
ATOM 2222 C CA . ARG A 1 279 ? 7.580 -4.559 0.258 1.00 97.50 279 ARG A CA 1
ATOM 2223 C C . ARG A 1 279 ? 6.542 -3.918 1.171 1.00 97.50 279 ARG A C 1
ATOM 2225 O O . ARG A 1 279 ? 5.885 -2.967 0.762 1.00 97.50 279 ARG A O 1
ATOM 2232 N N . LEU A 1 280 ? 6.396 -4.409 2.402 1.00 97.19 280 LEU A N 1
ATOM 2233 C CA . LEU A 1 280 ? 5.367 -3.904 3.305 1.00 97.19 280 LEU A CA 1
ATOM 2234 C C . LEU A 1 280 ? 5.641 -2.463 3.761 1.00 97.19 280 LEU A C 1
ATOM 2236 O O . LEU A 1 280 ? 4.717 -1.654 3.811 1.00 97.19 280 LEU A O 1
ATOM 2240 N N . LEU A 1 281 ? 6.901 -2.113 4.036 1.00 96.19 281 LEU A N 1
ATOM 2241 C CA . LEU A 1 281 ? 7.289 -0.732 4.353 1.00 96.19 281 LEU A CA 1
ATOM 2242 C C . LEU A 1 281 ? 7.027 0.211 3.170 1.00 96.19 281 LEU A C 1
ATOM 2244 O O . LEU A 1 281 ? 6.511 1.312 3.363 1.00 96.19 281 LEU A O 1
ATOM 2248 N N . ALA A 1 282 ? 7.310 -0.242 1.947 1.00 96.88 282 ALA A N 1
ATOM 2249 C CA . ALA A 1 282 ? 7.007 0.497 0.729 1.00 96.88 282 ALA A CA 1
ATOM 2250 C C . ALA A 1 282 ? 5.504 0.721 0.540 1.00 96.88 282 ALA A C 1
ATOM 2252 O O . ALA A 1 282 ? 5.086 1.851 0.283 1.00 96.88 282 ALA A O 1
ATOM 2253 N N . LEU A 1 283 ? 4.691 -0.316 0.748 1.00 95.94 283 LEU A N 1
ATOM 2254 C CA . LEU A 1 283 ? 3.236 -0.210 0.689 1.00 95.94 283 LEU A CA 1
ATOM 2255 C C . LEU A 1 283 ? 2.710 0.807 1.708 1.00 95.94 283 LEU A C 1
ATOM 2257 O O . LEU A 1 283 ? 1.919 1.666 1.341 1.00 95.94 283 LEU A O 1
ATOM 2261 N N . TYR A 1 284 ? 3.176 0.779 2.958 1.00 93.81 284 TYR A N 1
ATOM 2262 C CA . TYR A 1 284 ? 2.727 1.746 3.965 1.00 93.81 284 TYR A CA 1
ATOM 2263 C C . TYR A 1 284 ? 3.179 3.185 3.692 1.00 93.81 284 TYR A C 1
ATOM 2265 O O . TYR A 1 284 ? 2.426 4.113 3.984 1.00 93.81 284 TYR A O 1
ATOM 2273 N N . SER A 1 285 ? 4.345 3.389 3.069 1.00 92.50 285 SER A N 1
ATOM 2274 C CA . SER A 1 285 ? 4.836 4.738 2.752 1.00 92.50 285 SER A CA 1
ATOM 2275 C C . SER A 1 285 ? 3.912 5.528 1.823 1.00 92.50 285 SER A C 1
ATOM 2277 O O . SER A 1 285 ? 3.928 6.757 1.840 1.00 92.50 285 SER A O 1
ATOM 2279 N N . VAL A 1 286 ? 3.054 4.856 1.041 1.00 93.19 286 VAL A N 1
ATOM 2280 C CA . VAL A 1 286 ? 2.128 5.557 0.142 1.00 93.19 286 VAL A CA 1
ATOM 2281 C C . VAL A 1 286 ? 1.051 6.322 0.904 1.00 93.19 286 VAL A C 1
ATOM 2283 O O . VAL A 1 286 ? 0.433 7.204 0.313 1.00 93.19 286 VAL A O 1
ATOM 2286 N N . PHE A 1 287 ? 0.824 6.027 2.189 1.00 91.00 287 PHE A N 1
ATOM 2287 C CA . PHE A 1 287 ? -0.105 6.766 3.050 1.00 91.00 287 PHE A CA 1
ATOM 2288 C C . PHE A 1 287 ? 0.535 7.956 3.763 1.00 91.00 287 PHE A C 1
ATOM 2290 O O . PHE A 1 287 ? -0.186 8.817 4.275 1.00 91.00 287 PHE A O 1
ATOM 2297 N N . ASP A 1 288 ? 1.862 8.040 3.788 1.00 86.75 288 ASP A N 1
ATOM 2298 C CA . ASP A 1 288 ? 2.543 9.150 4.433 1.00 86.75 288 ASP A CA 1
ATOM 2299 C C . ASP A 1 288 ? 2.422 10.411 3.568 1.00 86.75 288 ASP A C 1
ATOM 2301 O O . ASP A 1 288 ? 2.721 10.421 2.371 1.00 86.75 288 ASP A O 1
ATOM 2305 N N . ASN A 1 289 ? 1.944 11.495 4.182 1.00 83.81 289 ASN A N 1
ATOM 2306 C CA . ASN A 1 289 ? 1.973 12.811 3.561 1.00 83.81 289 ASN A CA 1
ATOM 2307 C C . ASN A 1 289 ? 3.411 13.350 3.680 1.00 83.81 289 ASN A C 1
ATOM 2309 O O . ASN A 1 289 ? 3.860 13.568 4.806 1.00 83.81 289 ASN A O 1
ATOM 2313 N N . PRO A 1 290 ? 4.126 13.605 2.569 1.00 83.12 290 PRO A N 1
ATOM 2314 C CA . PRO A 1 290 ? 5.520 14.055 2.601 1.00 83.12 290 PRO A CA 1
ATOM 2315 C C . PRO A 1 290 ? 5.714 15.427 3.269 1.00 83.12 290 PRO A C 1
ATOM 2317 O O . PRO A 1 290 ? 6.833 15.774 3.633 1.00 83.12 290 PRO A O 1
ATOM 2320 N N . LEU A 1 291 ? 4.638 16.201 3.439 1.00 81.31 291 LEU A N 1
ATOM 2321 C CA . LEU A 1 291 ? 4.632 17.487 4.146 1.00 81.31 291 LEU A CA 1
ATOM 2322 C C . LEU A 1 291 ? 4.384 17.344 5.651 1.00 81.31 291 LEU A C 1
ATOM 2324 O O . LEU A 1 291 ? 4.551 18.301 6.404 1.00 81.31 291 LEU A O 1
ATOM 2328 N N . SER A 1 292 ? 3.934 16.171 6.093 1.00 72.56 292 SER A N 1
ATOM 2329 C CA . SER A 1 292 ? 3.637 15.914 7.492 1.00 72.56 292 SER A CA 1
ATOM 2330 C C . SER A 1 292 ? 4.886 15.407 8.205 1.00 72.56 292 SER A C 1
ATOM 2332 O O . SER A 1 292 ? 5.461 14.386 7.841 1.00 72.56 292 SER A O 1
ATOM 2334 N N . ASN A 1 293 ? 5.248 16.056 9.313 1.00 60.81 293 ASN A N 1
ATOM 2335 C CA . ASN A 1 293 ? 6.269 15.545 10.239 1.00 60.81 293 ASN A CA 1
ATOM 2336 C C . ASN A 1 293 ? 5.770 14.355 11.083 1.00 60.81 293 ASN A C 1
ATOM 2338 O O . ASN A 1 293 ? 6.457 13.899 11.998 1.00 60.81 293 ASN A O 1
ATOM 2342 N N . ARG A 1 294 ? 4.550 13.875 10.829 1.00 62.94 294 ARG A N 1
ATOM 2343 C CA . ARG A 1 294 ? 3.902 12.779 11.551 1.00 62.94 294 ARG A CA 1
ATOM 2344 C C . ARG A 1 294 ? 3.401 11.740 10.556 1.00 62.94 294 ARG A C 1
ATOM 2346 O O . ARG A 1 294 ? 2.958 12.096 9.463 1.00 62.94 294 ARG A O 1
ATOM 2353 N N . ARG A 1 295 ? 3.431 10.468 10.962 1.00 65.44 295 ARG A N 1
ATOM 2354 C CA . ARG A 1 295 ? 2.741 9.409 10.220 1.00 65.44 295 ARG A CA 1
ATOM 2355 C C . ARG A 1 295 ? 1.265 9.737 10.102 1.00 65.44 295 ARG A C 1
ATOM 2357 O O . ARG A 1 295 ? 0.697 10.391 10.979 1.00 65.44 295 ARG A O 1
ATOM 2364 N N . ASN A 1 296 ? 0.655 9.262 9.025 1.00 67.19 296 ASN A N 1
ATOM 2365 C CA . ASN A 1 296 ? -0.781 9.402 8.856 1.00 67.19 296 ASN A CA 1
ATOM 2366 C C . ASN A 1 296 ? -1.535 8.788 10.054 1.00 67.19 296 ASN A C 1
ATOM 2368 O O . ASN A 1 296 ? -1.093 7.786 10.623 1.00 67.19 296 ASN A O 1
ATOM 2372 N N . GLY A 1 297 ? -2.693 9.357 10.405 1.00 60.97 297 GLY A N 1
ATOM 2373 C CA . GLY A 1 297 ? -3.579 8.868 11.466 1.00 60.97 297 GLY A CA 1
ATOM 2374 C C . GLY A 1 297 ? -3.969 7.391 11.330 1.00 60.97 297 GLY A C 1
ATOM 2375 O O . GLY A 1 297 ? -4.313 6.763 12.323 1.00 60.97 297 GLY A O 1
ATOM 2376 N N . VAL A 1 298 ? -3.817 6.805 10.137 1.00 63.25 298 VAL A N 1
ATOM 2377 C CA . VAL A 1 298 ? -3.939 5.359 9.864 1.00 63.25 298 VAL A CA 1
ATOM 2378 C C . VAL A 1 298 ? -3.040 4.495 10.768 1.00 63.25 298 VAL A C 1
ATOM 2380 O O . VAL A 1 298 ? -3.387 3.359 11.083 1.00 63.25 298 VAL A O 1
ATOM 2383 N N . HIS A 1 299 ? -1.896 5.020 11.215 1.00 70.06 299 HIS A N 1
ATOM 2384 C CA . HIS A 1 299 ? -0.957 4.300 12.082 1.00 70.06 299 HIS A CA 1
ATOM 2385 C C . HIS A 1 299 ? -1.188 4.525 13.576 1.00 70.06 299 HIS A C 1
ATOM 2387 O O . HIS A 1 299 ? -0.623 3.791 14.393 1.00 70.06 299 HIS A O 1
ATOM 2393 N N . LEU A 1 300 ? -2.008 5.508 13.944 1.00 84.31 300 LEU A N 1
ATOM 2394 C CA . LEU A 1 300 ? -2.249 5.849 15.336 1.00 84.31 300 LEU A CA 1
ATOM 2395 C C . LEU A 1 300 ? -3.179 4.817 15.973 1.00 84.31 300 LEU A C 1
ATOM 2397 O O . LEU A 1 300 ? -4.300 4.592 15.523 1.00 84.31 300 LEU A O 1
ATOM 2401 N N . GLY A 1 301 ? -2.696 4.177 17.033 1.00 87.00 301 GLY A N 1
ATOM 2402 C CA . GLY A 1 301 ? -3.482 3.253 17.839 1.00 87.00 301 GLY A CA 1
ATOM 2403 C C . GLY A 1 301 ? -4.120 3.954 19.032 1.00 87.00 301 GLY A C 1
ATOM 2404 O O . GLY A 1 301 ? -3.715 5.046 19.429 1.00 87.00 301 GLY A O 1
ATOM 2405 N N . LEU A 1 302 ? -5.078 3.286 19.670 1.00 91.12 302 LEU A N 1
ATOM 2406 C CA . LEU A 1 302 ? -5.404 3.597 21.061 1.00 91.12 302 LEU A CA 1
ATOM 2407 C C . LEU A 1 302 ? -4.210 3.292 21.973 1.00 91.12 302 LEU A C 1
ATOM 2409 O O . LEU A 1 302 ? -3.289 2.561 21.593 1.00 91.12 302 LEU A O 1
ATOM 2413 N N . ASP A 1 303 ? -4.259 3.813 23.196 1.00 89.31 303 ASP A N 1
ATOM 2414 C CA . ASP A 1 303 ? -3.294 3.474 24.239 1.00 89.31 303 ASP A CA 1
ATOM 2415 C C . ASP A 1 303 ? -3.089 1.941 24.315 1.00 89.31 303 ASP A C 1
ATOM 2417 O O . ASP A 1 303 ? -4.080 1.195 24.368 1.00 89.31 303 ASP A O 1
ATOM 2421 N N . PRO A 1 304 ? -1.837 1.444 24.274 1.00 87.94 304 PRO A N 1
ATOM 2422 C CA . PRO A 1 304 ? -1.556 0.019 24.327 1.00 87.94 304 PRO A CA 1
ATOM 2423 C C . PRO A 1 304 ? -2.207 -0.680 25.521 1.00 87.94 304 PRO A C 1
ATOM 2425 O O . PRO A 1 304 ? -2.664 -1.807 25.353 1.00 87.94 304 PRO A O 1
ATOM 2428 N N . GLU A 1 305 ? -2.319 -0.058 26.696 1.00 87.25 305 GLU A N 1
ATOM 2429 C CA . GLU A 1 305 ? -2.977 -0.673 27.858 1.00 87.25 305 GLU A CA 1
ATOM 2430 C C . GLU A 1 305 ? -4.430 -1.052 27.552 1.00 87.25 305 GLU A C 1
ATOM 2432 O O . GLU A 1 305 ? -4.910 -2.109 27.958 1.00 87.25 305 GLU A O 1
ATOM 2437 N N . ILE A 1 306 ? -5.133 -0.234 26.768 1.00 88.44 306 ILE A N 1
ATOM 2438 C CA . ILE A 1 306 ? -6.512 -0.512 26.349 1.00 88.44 306 ILE A CA 1
ATOM 2439 C C . ILE A 1 306 ? -6.554 -1.728 25.422 1.00 88.44 306 ILE A C 1
ATOM 2441 O O . ILE A 1 306 ? -7.467 -2.555 25.512 1.00 88.44 306 ILE A O 1
ATOM 2445 N N . ARG A 1 307 ? -5.571 -1.820 24.525 1.00 92.00 307 ARG A N 1
ATOM 2446 C CA . ARG A 1 307 ? -5.529 -2.793 23.430 1.00 92.00 307 ARG A CA 1
ATOM 2447 C C . ARG A 1 307 ? -5.014 -4.164 23.865 1.00 92.00 307 ARG A C 1
ATOM 2449 O O . ARG A 1 307 ? -5.553 -5.163 23.406 1.00 92.00 307 ARG A O 1
ATOM 2456 N N . HIS A 1 308 ? -4.074 -4.239 24.809 1.00 89.19 308 HIS A N 1
ATOM 2457 C CA . HIS A 1 308 ? -3.588 -5.510 25.375 1.00 89.19 308 HIS A CA 1
ATOM 2458 C C . HIS A 1 308 ? -4.681 -6.304 26.102 1.00 89.19 308 HIS A C 1
ATOM 2460 O O . HIS A 1 308 ? -4.584 -7.519 26.244 1.00 89.19 308 HIS A O 1
ATOM 2466 N N . HIS A 1 309 ? -5.733 -5.626 26.560 1.00 89.75 309 HIS A N 1
ATOM 2467 C CA . HIS A 1 309 ? -6.891 -6.255 27.187 1.00 89.75 309 HIS A CA 1
ATOM 2468 C C . HIS A 1 309 ? -7.984 -6.654 26.183 1.00 89.75 309 HIS A C 1
ATOM 2470 O O . HIS A 1 309 ? -9.108 -6.943 26.604 1.00 89.75 309 HIS A O 1
ATOM 2476 N N . CYS A 1 310 ? -7.724 -6.568 24.879 1.00 95.19 310 CYS A N 1
ATOM 2477 C CA . CYS A 1 310 ? -8.639 -7.002 23.831 1.00 95.19 310 CYS A CA 1
ATOM 2478 C C . CYS A 1 310 ? -8.213 -8.377 23.306 1.00 95.19 310 CYS A C 1
ATOM 2480 O O . CYS A 1 310 ? -7.026 -8.686 23.223 1.00 95.19 310 CYS A O 1
ATOM 2482 N N . ASP A 1 311 ? -9.191 -9.192 22.920 1.00 97.38 311 ASP A N 1
ATOM 2483 C CA . ASP A 1 311 ? -8.931 -10.454 22.234 1.00 97.38 311 ASP A CA 1
ATOM 2484 C C . ASP A 1 311 ? -8.482 -10.203 20.796 1.00 97.38 311 ASP A C 1
ATOM 2486 O O . ASP A 1 311 ? -7.596 -10.907 20.314 1.00 97.38 311 ASP A O 1
ATOM 2490 N N . PHE A 1 312 ? -9.082 -9.196 20.144 1.00 98.25 312 PHE A N 1
ATOM 2491 C CA . PHE A 1 312 ? -8.811 -8.844 18.755 1.00 98.25 312 PHE A CA 1
ATOM 2492 C C . PHE A 1 312 ? -8.748 -7.331 18.514 1.00 98.25 312 PHE A C 1
ATOM 2494 O O . PHE A 1 312 ? -9.449 -6.554 19.166 1.00 98.25 312 PHE A O 1
ATOM 2501 N N . GLU A 1 313 ? -7.964 -6.923 17.518 1.00 97.50 313 GLU A N 1
ATOM 2502 C CA . GLU A 1 313 ? -7.978 -5.570 16.946 1.00 97.50 313 GLU A CA 1
ATOM 2503 C C . GLU A 1 313 ? -8.562 -5.605 15.530 1.00 97.50 313 GLU A C 1
ATOM 2505 O O . GLU A 1 313 ? -8.003 -6.241 14.638 1.00 97.50 313 GLU A O 1
ATOM 2510 N N . LEU A 1 314 ? -9.691 -4.922 15.315 1.00 96.12 314 LEU A N 1
ATOM 2511 C CA . LEU A 1 314 ? -10.392 -4.932 14.025 1.00 96.12 314 LEU A CA 1
ATOM 2512 C C . LEU A 1 314 ? -9.705 -4.049 12.968 1.00 96.12 314 LEU A C 1
ATOM 2514 O O . LEU A 1 314 ? -9.817 -4.289 11.767 1.00 96.12 314 LEU A O 1
ATOM 2518 N N . PHE A 1 315 ? -8.978 -3.031 13.417 1.00 94.44 315 PHE A N 1
ATOM 2519 C CA . PHE A 1 315 ? -8.265 -2.087 12.568 1.00 94.44 315 PHE A CA 1
ATOM 2520 C C . PHE A 1 315 ? -6.857 -1.908 13.119 1.00 94.44 315 PHE A C 1
ATOM 2522 O O . PHE A 1 315 ? -6.647 -1.156 14.070 1.00 94.44 315 PHE A O 1
ATOM 2529 N N . ALA A 1 316 ? -5.905 -2.642 12.554 1.00 94.25 316 ALA A N 1
ATOM 2530 C CA . ALA A 1 316 ? -4.500 -2.526 12.900 1.00 94.25 316 ALA A CA 1
ATOM 2531 C C . ALA A 1 316 ? -3.612 -2.857 11.694 1.00 94.25 316 ALA A C 1
ATOM 2533 O O . ALA A 1 316 ? -4.067 -3.132 10.586 1.00 94.25 316 ALA A O 1
ATOM 2534 N N . SER A 1 317 ? -2.312 -2.829 11.933 1.00 94.56 317 SER A N 1
ATOM 2535 C CA . SER A 1 317 ? -1.263 -3.245 11.017 1.00 94.56 317 SER A CA 1
ATOM 2536 C C . SER A 1 317 ? -0.219 -4.043 11.792 1.00 94.56 317 SER A C 1
ATOM 2538 O O . SER A 1 317 ? -0.108 -3.887 13.014 1.00 94.56 317 SER A O 1
ATOM 2540 N N . PRO A 1 318 ? 0.638 -4.813 11.110 1.00 95.50 318 PRO A N 1
ATOM 2541 C CA . PRO A 1 318 ? 1.823 -5.383 11.737 1.00 95.50 318 PRO A CA 1
ATOM 2542 C C . PRO A 1 318 ? 2.722 -4.341 12.427 1.00 95.50 318 PRO A C 1
ATOM 2544 O O . PRO A 1 318 ? 3.456 -4.675 13.352 1.00 95.50 318 PRO A O 1
ATOM 2547 N N . LEU A 1 319 ? 2.659 -3.074 12.008 1.00 93.69 319 LEU A N 1
ATOM 2548 C CA . LEU A 1 319 ? 3.475 -1.994 12.563 1.00 93.69 319 LEU A CA 1
ATOM 2549 C C . LEU A 1 319 ? 2.956 -1.470 13.905 1.00 93.69 319 LEU A C 1
ATOM 2551 O O . LEU A 1 319 ? 3.746 -0.976 14.703 1.00 93.69 319 LEU A O 1
ATOM 2555 N N . ASN A 1 320 ? 1.647 -1.554 14.159 1.00 92.81 320 ASN A N 1
ATOM 2556 C CA . ASN A 1 320 ? 1.036 -0.911 15.324 1.00 92.81 320 ASN A CA 1
ATOM 2557 C C . ASN A 1 320 ? 0.169 -1.820 16.197 1.00 92.81 320 ASN A C 1
ATOM 2559 O O . ASN A 1 320 ? -0.196 -1.378 17.288 1.00 92.81 320 ASN A O 1
ATOM 2563 N N . ALA A 1 321 ? -0.157 -3.045 15.772 1.00 94.00 321 ALA A N 1
ATOM 2564 C CA . ALA A 1 321 ? -0.929 -3.981 16.582 1.00 94.00 321 ALA A CA 1
ATOM 2565 C C . ALA A 1 321 ? -0.265 -4.171 17.959 1.00 94.00 321 ALA A C 1
ATOM 2567 O O . ALA A 1 321 ? 0.954 -4.333 18.061 1.00 94.00 321 ALA A O 1
ATOM 2568 N N . ALA A 1 322 ? -1.066 -4.138 19.018 1.00 94.25 322 ALA A N 1
ATOM 2569 C CA . ALA A 1 322 ? -0.664 -4.464 20.384 1.00 94.25 322 ALA A CA 1
ATOM 2570 C C . ALA A 1 322 ? -0.936 -5.942 20.706 1.00 94.25 322 ALA A C 1
ATOM 2572 O O . ALA A 1 322 ? -0.235 -6.546 21.515 1.00 94.25 322 ALA A O 1
ATOM 2573 N N . VAL A 1 323 ? -1.926 -6.550 20.050 1.00 95.00 323 VAL A N 1
ATOM 2574 C CA . VAL A 1 323 ? -2.222 -7.978 20.197 1.00 95.00 323 VAL A CA 1
ATOM 2575 C C . VAL A 1 323 ? -1.225 -8.857 19.430 1.00 95.00 323 VAL A C 1
ATOM 2577 O O . VAL A 1 323 ? -0.490 -8.420 18.534 1.00 95.00 323 VAL A O 1
ATOM 2580 N N . GLN A 1 324 ? -1.190 -10.135 19.806 1.00 96.06 324 GLN A N 1
ATOM 2581 C CA . GLN A 1 324 ? -0.328 -11.146 19.191 1.00 96.06 324 GLN A CA 1
ATOM 2582 C C . GLN A 1 324 ? -0.714 -11.425 17.728 1.00 96.06 324 GLN A C 1
ATOM 2584 O O . GLN A 1 324 ? -1.800 -11.073 17.265 1.00 96.06 324 GLN A O 1
ATOM 2589 N N . ASN A 1 325 ? 0.178 -12.090 16.993 1.00 97.81 325 ASN A N 1
ATOM 2590 C CA . ASN A 1 325 ? -0.144 -12.618 15.668 1.00 97.81 325 ASN A CA 1
ATOM 2591 C C . ASN A 1 325 ? -1.367 -13.543 15.735 1.00 97.81 325 ASN A C 1
ATOM 2593 O O . ASN A 1 325 ? -1.554 -14.268 16.712 1.00 97.81 325 ASN A O 1
ATOM 2597 N N . GLY A 1 326 ? -2.202 -13.512 14.699 1.00 97.38 326 GLY A N 1
ATOM 2598 C CA . GLY A 1 326 ? -3.457 -14.259 14.684 1.00 97.38 326 GLY A CA 1
ATOM 2599 C C . GLY A 1 326 ? -4.616 -13.546 15.392 1.00 97.38 326 GLY A C 1
ATOM 2600 O O . GLY A 1 326 ? -5.670 -14.148 15.576 1.00 97.38 326 GLY A O 1
ATOM 2601 N N . ARG A 1 327 ? -4.435 -12.288 15.822 1.00 97.62 327 ARG A N 1
ATOM 2602 C CA . ARG A 1 327 ? -5.445 -11.542 16.594 1.00 97.62 327 ARG A CA 1
ATOM 2603 C C . ARG A 1 327 ? -5.760 -10.144 16.066 1.00 97.62 327 ARG A C 1
ATOM 2605 O O . ARG A 1 327 ? -6.505 -9.410 16.702 1.00 97.62 327 ARG A O 1
ATOM 2612 N N . PHE A 1 328 ? -5.248 -9.755 14.905 1.00 97.44 328 PHE A N 1
ATOM 2613 C CA . PHE A 1 328 ? -5.580 -8.459 14.318 1.00 97.44 328 PHE A CA 1
ATOM 2614 C C . PHE A 1 328 ? -5.906 -8.574 12.834 1.00 97.44 328 PHE A C 1
ATOM 2616 O O . PHE A 1 328 ? -5.295 -9.364 12.113 1.00 97.44 328 PHE A O 1
ATOM 2623 N N . SER A 1 329 ? -6.861 -7.775 12.374 1.00 96.56 329 SER A N 1
ATOM 2624 C CA . SER A 1 329 ? -7.099 -7.557 10.949 1.00 96.56 329 SER A CA 1
ATOM 2625 C C . SER A 1 329 ? -6.410 -6.301 10.457 1.00 96.56 329 SER A C 1
ATOM 2627 O O . SER A 1 329 ? -6.159 -5.358 11.210 1.00 96.56 329 SER A O 1
ATOM 2629 N N . SER A 1 330 ? -6.112 -6.305 9.166 1.00 95.00 330 SER A N 1
ATOM 2630 C CA . SER A 1 330 ? -5.318 -5.277 8.516 1.00 95.00 330 SER A CA 1
ATOM 2631 C C . SER A 1 330 ? -5.792 -5.019 7.088 1.00 95.00 330 SER A C 1
ATOM 2633 O O . SER A 1 330 ? -6.711 -5.676 6.591 1.00 95.00 330 SER A O 1
ATOM 2635 N N . LYS A 1 331 ? -5.200 -4.020 6.429 1.00 92.19 331 LYS A N 1
ATOM 2636 C CA . LYS A 1 331 ? -5.667 -3.533 5.125 1.00 92.19 331 LYS A CA 1
ATOM 2637 C C . LYS A 1 331 ? -5.386 -4.515 3.982 1.00 92.19 331 LYS A C 1
ATOM 2639 O O . LYS A 1 331 ? -6.226 -4.703 3.102 1.00 92.19 331 LYS A O 1
ATOM 2644 N N . TRP A 1 332 ? -4.225 -5.170 3.992 1.00 93.31 332 TRP A N 1
ATOM 2645 C CA . TRP A 1 332 ? -3.758 -6.028 2.900 1.00 93.31 332 TRP A CA 1
ATOM 2646 C C . TRP A 1 332 ? -3.440 -7.440 3.391 1.00 93.31 332 TRP A C 1
ATOM 2648 O O . TRP A 1 332 ? -2.283 -7.866 3.364 1.00 93.31 332 TRP A O 1
ATOM 2658 N N . PRO A 1 333 ? -4.452 -8.227 3.796 1.00 93.75 333 PRO A N 1
ATOM 2659 C CA . PRO A 1 333 ? -4.231 -9.534 4.410 1.00 93.75 333 PRO A CA 1
ATOM 2660 C C . PRO A 1 333 ? -3.464 -10.512 3.513 1.00 93.75 333 PRO A C 1
ATOM 2662 O O . PRO A 1 333 ? -2.734 -11.347 4.028 1.00 93.75 333 PRO A O 1
ATOM 2665 N N . HIS A 1 334 ? -3.549 -10.383 2.184 1.00 93.06 334 HIS A N 1
ATOM 2666 C CA . HIS A 1 334 ? -2.793 -11.200 1.222 1.00 93.06 334 HIS A CA 1
ATOM 2667 C C . HIS A 1 334 ? -1.263 -10.986 1.285 1.00 93.06 334 HIS A C 1
ATOM 2669 O O . HIS A 1 334 ? -0.498 -11.887 0.930 1.00 93.06 334 HIS A O 1
ATOM 2675 N N . VAL A 1 335 ? -0.812 -9.834 1.792 1.00 95.44 335 VAL A N 1
ATOM 2676 C CA . VAL A 1 335 ? 0.598 -9.558 2.121 1.00 95.44 335 VAL A CA 1
ATOM 2677 C C . VAL A 1 335 ? 0.845 -9.806 3.610 1.00 95.44 335 VAL A C 1
ATOM 2679 O O . VAL A 1 335 ? 1.779 -10.511 3.992 1.00 95.44 335 VAL A O 1
ATOM 2682 N N . GLU A 1 336 ? -0.033 -9.270 4.457 1.00 97.31 336 GLU A N 1
ATOM 2683 C CA . GLU A 1 336 ? 0.177 -9.113 5.897 1.00 97.31 336 GLU A CA 1
ATOM 2684 C C . GLU A 1 336 ? -0.065 -10.374 6.730 1.00 97.31 336 GLU A C 1
ATOM 2686 O O . GLU A 1 336 ? 0.312 -10.403 7.903 1.00 97.31 336 GLU A O 1
ATOM 2691 N N . TRP A 1 337 ? -0.623 -11.444 6.154 1.00 97.44 337 TRP A N 1
ATOM 2692 C CA . TRP A 1 337 ? -0.712 -12.742 6.836 1.00 97.44 337 TRP A CA 1
ATOM 2693 C C . TRP A 1 337 ? 0.673 -13.261 7.257 1.00 97.44 337 TRP A C 1
ATOM 2695 O O . TRP A 1 337 ? 0.814 -13.864 8.321 1.00 97.44 337 TRP A O 1
ATOM 2705 N N . ARG A 1 338 ? 1.723 -12.939 6.482 1.00 97.38 338 ARG A N 1
ATOM 2706 C CA . ARG A 1 338 ? 3.130 -13.247 6.808 1.00 97.38 338 ARG A CA 1
ATOM 2707 C C . ARG A 1 338 ? 3.610 -12.566 8.087 1.00 97.38 338 ARG A C 1
ATOM 2709 O O . ARG A 1 338 ? 4.622 -12.968 8.651 1.00 97.38 338 ARG A O 1
ATOM 2716 N N . PHE A 1 339 ? 2.886 -11.545 8.534 1.00 98.00 339 PHE A N 1
ATOM 2717 C CA . PHE A 1 339 ? 3.168 -10.767 9.731 1.00 98.00 339 PHE A CA 1
ATOM 2718 C C . PHE A 1 339 ? 2.035 -10.859 10.767 1.00 98.00 339 PHE A C 1
ATOM 2720 O O . PHE A 1 339 ? 1.937 -10.016 11.656 1.00 98.00 339 PHE A O 1
ATOM 2727 N N . GLY A 1 340 ? 1.172 -11.876 10.661 1.00 97.69 340 GLY A N 1
ATOM 2728 C CA . GLY A 1 340 ? 0.183 -12.211 11.685 1.00 97.69 340 GLY A CA 1
ATOM 2729 C C . GLY A 1 340 ? -1.223 -11.648 11.493 1.00 97.69 340 GLY A C 1
ATOM 2730 O O . GLY A 1 340 ? -2.036 -11.824 12.402 1.00 97.69 340 GLY A O 1
ATOM 2731 N N . SER A 1 341 ? -1.526 -11.008 10.359 1.00 97.81 341 SER A N 1
ATOM 2732 C CA . SER A 1 341 ? -2.898 -10.586 10.043 1.00 97.81 341 SER A CA 1
ATOM 2733 C C . SER A 1 341 ? -3.824 -11.787 9.825 1.00 97.81 341 SER A C 1
ATOM 2735 O O . SER A 1 341 ? -3.420 -12.778 9.215 1.00 97.81 341 SER A O 1
ATOM 2737 N N . ILE A 1 342 ? -5.073 -11.684 10.288 1.00 97.50 342 ILE A N 1
ATOM 2738 C CA . ILE A 1 342 ? -6.115 -12.715 10.101 1.00 97.50 342 ILE A CA 1
ATOM 2739 C C . ILE A 1 342 ? -7.131 -12.396 9.003 1.00 97.50 342 ILE A C 1
ATOM 2741 O O . ILE A 1 342 ? -8.048 -13.178 8.768 1.00 97.50 342 ILE A O 1
ATOM 2745 N N . GLY A 1 343 ? -7.006 -11.253 8.334 1.00 95.88 343 GLY A N 1
ATOM 2746 C CA . GLY A 1 343 ? -7.977 -10.824 7.333 1.00 95.88 343 GLY A CA 1
ATOM 2747 C C . GLY A 1 343 ? -8.131 -9.313 7.288 1.00 95.88 343 GLY A C 1
ATOM 2748 O O . GLY A 1 343 ? -7.395 -8.582 7.946 1.00 95.88 343 GLY A O 1
ATOM 2749 N N . SER A 1 344 ? -9.112 -8.853 6.521 1.00 93.88 344 SER A N 1
ATOM 2750 C CA . SER A 1 344 ? -9.481 -7.441 6.423 1.00 93.88 344 SER A CA 1
ATOM 2751 C C . SER A 1 344 ? -10.933 -7.230 6.820 1.00 93.88 344 SER A C 1
ATOM 2753 O O . SER A 1 344 ? -11.788 -8.100 6.634 1.00 93.88 344 SER A O 1
ATOM 2755 N N . TYR A 1 345 ? -11.222 -6.038 7.324 1.00 93.88 345 TYR A N 1
ATOM 2756 C CA . TYR A 1 345 ? -12.589 -5.559 7.464 1.00 93.88 345 TYR A CA 1
ATOM 2757 C C . TYR A 1 345 ? -13.273 -5.424 6.080 1.00 93.88 345 TYR A C 1
ATOM 2759 O O . TYR A 1 345 ? -12.587 -5.120 5.102 1.00 93.88 345 TYR A O 1
ATOM 2767 N N . PRO A 1 346 ? -14.599 -5.648 5.964 1.00 93.38 346 PRO A N 1
ATOM 2768 C CA . PRO A 1 346 ? -15.488 -6.188 6.996 1.00 93.38 346 PRO A CA 1
ATOM 2769 C C . PRO A 1 346 ? -15.445 -7.719 7.096 1.00 93.38 346 PRO A C 1
ATOM 2771 O O . PRO A 1 346 ? -15.868 -8.262 8.111 1.00 93.38 346 PRO A O 1
ATOM 2774 N N . SER A 1 347 ? -14.907 -8.423 6.095 1.00 93.19 347 SER A N 1
ATOM 2775 C CA . SER A 1 347 ? -14.995 -9.887 5.971 1.00 93.19 347 SER A CA 1
ATOM 2776 C C . SER A 1 347 ? -14.468 -10.659 7.182 1.00 93.19 347 SER A C 1
ATOM 2778 O O . SER A 1 347 ? -14.978 -11.726 7.502 1.00 93.19 347 SER A O 1
ATOM 2780 N N . VAL A 1 348 ? -13.463 -10.129 7.885 1.00 95.38 348 VAL A N 1
ATOM 2781 C CA . VAL A 1 348 ? -12.911 -10.763 9.092 1.00 95.38 348 VAL A CA 1
ATOM 2782 C C . VAL A 1 348 ? -13.941 -10.915 10.220 1.00 95.38 348 VAL A C 1
ATOM 2784 O O . VAL A 1 348 ? -13.822 -11.843 11.016 1.00 95.38 348 VAL A O 1
ATOM 2787 N N . ILE A 1 349 ? -14.965 -10.050 10.279 1.00 96.38 349 ILE A N 1
ATOM 2788 C CA . ILE A 1 349 ? -16.001 -10.062 11.325 1.00 96.38 349 ILE A CA 1
ATOM 2789 C C . ILE A 1 349 ? -16.644 -11.443 11.433 1.00 96.38 349 ILE A C 1
ATOM 2791 O O . ILE A 1 349 ? -16.874 -11.924 12.542 1.00 96.38 349 ILE A O 1
ATOM 2795 N N . ASP A 1 350 ? -16.868 -12.103 10.297 1.00 95.62 350 ASP A N 1
ATOM 2796 C CA . ASP A 1 350 ? -17.530 -13.403 10.227 1.00 95.62 350 ASP A CA 1
ATOM 2797 C C . ASP A 1 350 ? -16.741 -14.525 10.896 1.00 95.62 350 ASP A C 1
ATOM 2799 O O . ASP A 1 350 ? -17.344 -15.472 11.402 1.00 95.62 350 ASP A O 1
ATOM 2803 N N . TYR A 1 351 ? -15.427 -14.365 11.022 1.00 95.25 351 TYR A N 1
ATOM 2804 C CA . TYR A 1 351 ? -14.526 -15.355 11.605 1.00 95.25 351 TYR A CA 1
ATOM 2805 C C . TYR A 1 351 ? -14.204 -15.088 13.078 1.00 95.25 351 TYR A C 1
ATOM 2807 O O . TYR A 1 351 ? -13.642 -15.955 13.748 1.00 95.25 351 TYR A O 1
ATOM 2815 N N . LEU A 1 352 ? -14.558 -13.913 13.608 1.00 97.19 352 LEU A N 1
ATOM 2816 C CA . LEU A 1 352 ? -14.287 -13.588 15.005 1.00 97.19 352 LEU A CA 1
ATOM 2817 C C . LEU A 1 352 ? -15.237 -14.356 15.947 1.00 97.19 352 LEU A C 1
ATOM 2819 O O . LEU A 1 352 ? -16.456 -14.383 15.702 1.00 97.19 352 LEU A O 1
ATOM 2823 N N . PRO A 1 353 ? -14.718 -14.940 17.048 1.00 97.75 353 PRO A N 1
ATOM 2824 C CA . PRO A 1 353 ? -15.545 -15.611 18.043 1.00 97.75 353 PRO A CA 1
ATOM 2825 C C . PRO A 1 353 ? -16.555 -14.658 18.692 1.00 97.75 353 PRO A C 1
ATOM 2827 O O . PRO A 1 353 ? -16.252 -13.513 19.032 1.00 97.75 353 PRO A O 1
ATOM 2830 N N . VAL A 1 354 ? -17.779 -15.146 18.890 1.00 96.44 354 VAL A N 1
ATOM 2831 C CA . VAL A 1 354 ? -18.829 -14.400 19.596 1.00 96.44 354 VAL A CA 1
ATOM 2832 C C . VAL A 1 354 ? -18.382 -14.128 21.036 1.00 96.44 354 VAL A C 1
ATOM 2834 O O . VAL A 1 354 ? -17.740 -14.965 21.666 1.00 96.44 354 VAL A O 1
ATOM 2837 N N . ASN A 1 355 ? -18.760 -12.969 21.573 1.00 96.25 355 ASN A N 1
ATOM 2838 C CA . ASN A 1 355 ? -18.414 -12.461 22.904 1.00 96.25 355 ASN A CA 1
ATOM 2839 C C . ASN A 1 355 ? -16.943 -12.087 23.132 1.00 96.25 355 ASN A C 1
ATOM 2841 O O . ASN A 1 355 ? -16.626 -11.661 24.246 1.00 96.25 355 ASN A O 1
ATOM 2845 N N . SER A 1 356 ? -16.077 -12.176 22.121 1.00 97.56 356 SER A N 1
ATOM 2846 C CA . SER A 1 356 ? -14.718 -11.636 22.208 1.00 97.56 356 SER A CA 1
ATOM 2847 C C . SER A 1 356 ? -14.709 -10.131 22.483 1.00 97.56 356 SER A C 1
ATOM 2849 O O . SER A 1 356 ? -15.625 -9.400 22.086 1.00 97.56 356 SER A O 1
ATOM 2851 N N . VAL A 1 357 ? -13.657 -9.667 23.157 1.00 97.88 357 VAL A N 1
ATOM 2852 C CA . VAL A 1 357 ? -13.373 -8.244 23.359 1.00 97.88 357 VAL A CA 1
ATOM 2853 C C . VAL A 1 357 ? -12.660 -7.705 22.122 1.00 97.88 357 VAL A C 1
ATOM 2855 O O . VAL A 1 357 ? -11.507 -8.047 21.869 1.00 97.88 357 VAL A O 1
ATOM 2858 N N . VAL A 1 358 ? -13.334 -6.860 21.346 1.00 97.94 358 VAL A N 1
ATOM 2859 C CA . VAL A 1 358 ? -12.822 -6.344 20.071 1.00 97.94 358 VAL A CA 1
ATOM 2860 C C . VAL A 1 358 ? -12.512 -4.855 20.192 1.00 97.94 358 VAL A C 1
ATOM 2862 O O . VAL A 1 358 ? -13.383 -4.045 20.520 1.00 97.94 358 VAL A O 1
ATOM 2865 N N . CYS A 1 359 ? -11.263 -4.494 19.902 1.00 97.19 359 CYS A N 1
ATOM 2866 C CA . CYS A 1 359 ? -10.838 -3.111 19.747 1.00 97.19 359 CYS A CA 1
ATOM 2867 C C . CYS A 1 359 ? -11.208 -2.605 18.352 1.00 97.19 359 CYS A C 1
ATOM 2869 O O . CYS A 1 359 ? -10.807 -3.194 17.347 1.00 97.19 359 CYS A O 1
ATOM 2871 N N . ILE A 1 360 ? -11.932 -1.492 18.288 1.00 95.88 360 ILE A N 1
ATOM 2872 C CA . ILE A 1 360 ? -12.373 -0.859 17.049 1.00 95.88 360 ILE A CA 1
ATOM 2873 C C . ILE A 1 360 ? -11.834 0.574 17.022 1.00 95.88 360 ILE A C 1
ATOM 2875 O O . ILE A 1 360 ? -12.336 1.449 17.719 1.00 95.88 360 ILE A O 1
ATOM 2879 N N . ASN A 1 361 ? -10.794 0.802 16.223 1.00 93.69 361 ASN A N 1
ATOM 2880 C CA . ASN A 1 361 ? -10.195 2.116 15.982 1.00 93.69 361 ASN A CA 1
ATOM 2881 C C . ASN A 1 361 ? -10.069 2.323 14.462 1.00 93.69 361 ASN A C 1
ATOM 2883 O O . ASN A 1 361 ? -8.993 2.096 13.910 1.00 93.69 361 ASN A O 1
ATOM 2887 N N . PRO A 1 362 ? -11.183 2.604 13.764 1.00 90.81 362 PRO A N 1
ATOM 2888 C CA . PRO A 1 362 ? -11.194 2.675 12.310 1.00 90.81 362 PRO A CA 1
ATOM 2889 C C . PRO A 1 362 ? -10.345 3.852 11.813 1.00 90.81 362 PRO A C 1
ATOM 2891 O O . PRO A 1 362 ? -10.214 4.848 12.528 1.00 90.81 362 PRO A O 1
ATOM 2894 N N . PRO A 1 363 ? -9.819 3.785 10.577 1.00 88.38 363 PRO A N 1
ATOM 2895 C CA . PRO A 1 363 ? -9.260 4.955 9.910 1.00 88.38 363 PRO A CA 1
ATOM 2896 C C . PRO A 1 363 ? -10.249 6.127 9.928 1.00 88.38 363 PRO A C 1
ATOM 2898 O O . PRO A 1 363 ? -11.458 5.921 9.802 1.00 88.38 363 PRO A O 1
ATOM 2901 N N . PHE A 1 364 ? -9.753 7.361 10.061 1.00 85.12 364 PHE A N 1
ATOM 2902 C CA . PHE A 1 364 ? -10.612 8.558 10.114 1.00 85.12 364 PHE A CA 1
ATOM 2903 C C . PHE A 1 364 ? -10.988 9.028 8.716 1.00 85.12 364 PHE A C 1
ATOM 2905 O O . PHE A 1 364 ? -10.730 10.160 8.315 1.00 85.12 364 PHE A O 1
ATOM 2912 N N . THR A 1 365 ? -11.597 8.119 7.972 1.00 85.81 365 THR A N 1
ATOM 2913 C CA . THR A 1 365 ? -12.114 8.354 6.636 1.00 85.81 365 THR A CA 1
ATOM 2914 C C . THR A 1 365 ? -13.622 8.145 6.626 1.00 85.81 365 THR A C 1
ATOM 2916 O O . THR A 1 365 ? -14.184 7.418 7.452 1.00 85.81 365 THR A O 1
ATOM 2919 N N . GLU A 1 366 ? -14.308 8.832 5.716 1.00 83.31 366 GLU A N 1
ATOM 2920 C CA . GLU A 1 366 ? -15.771 8.875 5.711 1.00 83.31 366 GLU A CA 1
ATOM 2921 C C . GLU A 1 366 ? -16.379 7.491 5.469 1.00 83.31 366 GLU A C 1
ATOM 2923 O O . GLU A 1 366 ? -17.341 7.130 6.150 1.00 83.31 366 GLU A O 1
ATOM 2928 N N . ALA A 1 367 ? -15.803 6.695 4.559 1.00 88.00 367 ALA A N 1
ATOM 2929 C CA . ALA A 1 367 ? -16.352 5.388 4.206 1.00 88.00 367 ALA A CA 1
ATOM 2930 C C . ALA A 1 367 ? -16.233 4.379 5.359 1.00 88.00 367 ALA A C 1
ATOM 2932 O O . ALA A 1 367 ? -17.223 3.735 5.709 1.00 88.00 367 ALA A O 1
ATOM 2933 N N . TYR A 1 368 ? -15.061 4.282 5.998 1.00 89.38 368 TYR A N 1
ATOM 2934 C CA . TYR A 1 368 ? -14.857 3.375 7.134 1.00 89.38 368 TYR A CA 1
ATOM 2935 C C . TYR A 1 368 ? -15.733 3.739 8.325 1.00 89.38 368 TYR A C 1
ATOM 2937 O O . TYR A 1 368 ? -16.374 2.867 8.915 1.00 89.38 368 TYR A O 1
ATOM 2945 N N . LEU A 1 369 ? -15.790 5.026 8.672 1.00 90.00 369 LEU A N 1
ATOM 2946 C CA . LEU A 1 369 ? -16.634 5.484 9.769 1.00 90.00 369 LEU A CA 1
ATOM 2947 C C . LEU A 1 369 ? -18.111 5.220 9.472 1.00 90.00 369 LEU A C 1
ATOM 2949 O O . LEU A 1 369 ? -18.825 4.731 10.345 1.00 90.00 369 LEU A O 1
ATOM 2953 N N . ALA A 1 370 ? -18.573 5.488 8.249 1.00 90.88 370 ALA A N 1
ATOM 2954 C CA . ALA A 1 370 ? -19.950 5.212 7.858 1.00 90.88 370 ALA A CA 1
ATOM 2955 C C . ALA A 1 370 ? -20.295 3.714 7.936 1.00 90.88 370 ALA A C 1
ATOM 2957 O O . ALA A 1 370 ? -21.329 3.380 8.519 1.00 90.88 370 ALA A O 1
ATOM 2958 N N . ASP A 1 371 ? -19.442 2.820 7.419 1.00 93.12 371 ASP A N 1
ATOM 2959 C CA . ASP A 1 371 ? -19.706 1.371 7.421 1.00 93.12 371 ASP A CA 1
ATOM 2960 C C . ASP A 1 371 ? -19.682 0.784 8.844 1.00 93.12 371 ASP A C 1
ATOM 2962 O O . ASP A 1 371 ? -20.609 0.076 9.252 1.00 93.12 371 ASP A O 1
ATOM 2966 N N . VAL A 1 372 ? -18.695 1.169 9.665 1.00 93.81 372 VAL A N 1
ATOM 2967 C CA . VAL A 1 372 ? -18.619 0.753 11.078 1.00 93.81 372 VAL A CA 1
ATOM 2968 C C . VAL A 1 372 ? -19.852 1.214 11.846 1.00 93.81 372 VAL A C 1
ATOM 2970 O O . VAL A 1 372 ? -20.445 0.434 12.596 1.00 93.81 372 VAL A O 1
ATOM 2973 N N . MET A 1 373 ? -20.274 2.463 11.646 1.00 93.50 373 MET A N 1
ATOM 2974 C CA . MET A 1 373 ? -21.443 3.012 12.329 1.00 93.50 373 MET A CA 1
ATOM 2975 C C . MET A 1 373 ? -22.756 2.393 11.841 1.00 93.50 373 MET A C 1
ATOM 2977 O O . MET A 1 373 ? -23.667 2.202 12.651 1.00 93.50 373 MET A O 1
ATOM 2981 N N . ALA A 1 374 ? -22.857 2.016 10.564 1.00 93.25 374 ALA A N 1
ATOM 2982 C CA . ALA A 1 374 ? -23.998 1.272 10.033 1.00 93.25 374 ALA A CA 1
ATOM 2983 C C . ALA A 1 374 ? -24.111 -0.134 10.652 1.00 93.25 374 ALA A C 1
ATOM 2985 O O . ALA A 1 374 ? -25.219 -0.608 10.908 1.00 93.25 374 ALA A O 1
ATOM 2986 N N . ARG A 1 375 ? -22.973 -0.765 10.964 1.00 94.81 375 ARG A N 1
ATOM 2987 C CA . ARG A 1 375 ? -22.877 -2.105 11.572 1.00 94.81 375 ARG A CA 1
ATOM 2988 C C . ARG A 1 375 ? -22.830 -2.107 13.101 1.00 94.81 375 ARG A C 1
ATOM 2990 O O . ARG A 1 375 ? -22.791 -3.173 13.711 1.00 94.81 375 ARG A O 1
ATOM 2997 N N . LEU A 1 376 ? -22.850 -0.948 13.761 1.00 95.19 376 LEU A N 1
ATOM 2998 C CA . LEU A 1 376 ? -22.609 -0.855 15.206 1.00 95.19 376 LEU A CA 1
ATOM 2999 C C . LEU A 1 376 ? -23.560 -1.730 16.043 1.00 95.19 376 LEU A C 1
ATOM 3001 O O . LEU A 1 376 ? -23.134 -2.345 17.019 1.00 95.19 376 LEU A O 1
ATOM 3005 N N . ALA A 1 377 ? -24.840 -1.812 15.668 1.00 93.81 377 ALA A N 1
ATOM 3006 C CA . ALA A 1 377 ? -25.817 -2.638 16.379 1.00 93.81 377 ALA A CA 1
ATOM 3007 C C . ALA A 1 377 ? -25.493 -4.142 16.285 1.00 93.81 377 ALA A C 1
ATOM 3009 O O . ALA A 1 377 ? -25.527 -4.840 17.298 1.00 93.81 377 ALA A O 1
ATOM 3010 N N . GLU A 1 378 ? -25.124 -4.616 15.093 1.00 95.44 378 GLU A N 1
ATOM 3011 C CA . GLU A 1 378 ? -24.677 -5.992 14.842 1.00 95.44 378 GLU A CA 1
ATOM 3012 C C . GLU A 1 378 ? -23.410 -6.307 15.651 1.00 95.44 378 GLU A C 1
ATOM 3014 O O . GLU A 1 378 ? -23.356 -7.295 16.386 1.00 95.44 378 GLU A O 1
ATOM 3019 N N . LEU A 1 379 ? -22.416 -5.415 15.589 1.00 96.81 379 LEU A N 1
ATOM 3020 C CA . LEU A 1 379 ? -21.146 -5.564 16.299 1.00 96.81 379 LEU A CA 1
ATOM 3021 C C . LEU A 1 379 ? -21.344 -5.641 17.818 1.00 96.81 379 LEU A C 1
ATOM 3023 O O . LEU A 1 379 ? -20.732 -6.484 18.469 1.00 96.81 379 LEU A O 1
ATOM 3027 N N . LYS A 1 380 ? -22.227 -4.812 18.390 1.00 95.62 380 LYS A N 1
ATOM 3028 C CA . LYS A 1 380 ? -22.559 -4.846 19.825 1.00 95.62 380 LYS A CA 1
ATOM 3029 C C . LYS A 1 380 ? -23.295 -6.117 20.241 1.00 95.62 380 LYS A C 1
ATOM 3031 O O . LYS A 1 380 ? -23.138 -6.572 21.375 1.00 95.62 380 LYS A O 1
ATOM 3036 N N . LEU A 1 381 ? -24.128 -6.672 19.362 1.00 95.44 381 LEU A N 1
ATOM 3037 C CA . LEU A 1 381 ? -24.828 -7.923 19.641 1.00 95.44 381 LEU A CA 1
ATOM 3038 C C . LEU A 1 381 ? -23.834 -9.087 19.714 1.00 95.44 381 LEU A C 1
ATOM 3040 O O . LEU A 1 381 ? -23.945 -9.940 20.593 1.00 95.44 381 LEU A O 1
ATOM 3044 N N . ARG A 1 382 ? -22.851 -9.097 18.809 1.00 97.19 382 ARG A N 1
ATOM 3045 C CA . ARG A 1 382 ? -21.913 -10.207 18.640 1.00 97.19 382 ARG A CA 1
ATOM 3046 C C . ARG A 1 382 ? -20.680 -10.126 19.542 1.00 97.19 382 ARG A C 1
ATOM 3048 O O . ARG A 1 382 ? -20.184 -11.166 19.967 1.00 97.19 382 ARG A O 1
ATOM 3055 N N . PHE A 1 383 ? -20.184 -8.930 19.850 1.00 98.12 383 PHE A N 1
ATOM 3056 C CA . PHE A 1 383 ? -18.910 -8.725 20.545 1.00 98.12 383 PHE A CA 1
ATOM 3057 C C . PHE A 1 383 ? -19.033 -7.757 21.723 1.00 98.12 383 PHE A C 1
ATOM 3059 O O . PHE A 1 383 ? -20.008 -7.019 21.863 1.00 98.12 383 PHE A O 1
ATOM 3066 N N . ARG A 1 384 ? -17.996 -7.733 22.564 1.00 97.25 384 ARG A N 1
ATOM 3067 C CA . ARG A 1 384 ? -17.797 -6.706 23.592 1.00 97.25 384 ARG A CA 1
ATOM 3068 C C . ARG A 1 384 ? -16.830 -5.678 23.024 1.00 97.25 384 ARG A C 1
ATOM 3070 O O . ARG A 1 384 ? -15.699 -6.022 22.695 1.00 97.25 384 ARG A O 1
ATOM 3077 N N . LEU A 1 385 ? -17.268 -4.439 22.843 1.00 96.88 385 LEU A N 1
ATOM 3078 C CA . LEU A 1 385 ? -16.488 -3.465 22.078 1.00 96.88 385 LEU A CA 1
ATOM 3079 C C . LEU A 1 385 ? -15.683 -2.534 22.983 1.00 96.88 385 LEU A C 1
ATOM 3081 O O . LEU A 1 385 ? -16.174 -2.053 24.005 1.00 96.88 385 LEU A O 1
ATOM 3085 N N . ARG A 1 386 ? -14.470 -2.207 22.543 1.00 95.94 386 ARG A N 1
ATOM 3086 C CA . ARG A 1 386 ? -13.780 -0.968 22.907 1.00 95.94 386 ARG A CA 1
ATOM 3087 C C . ARG A 1 386 ? -13.608 -0.162 21.631 1.00 95.94 386 ARG A C 1
ATOM 3089 O O . ARG A 1 386 ? -12.799 -0.536 20.788 1.00 95.94 386 ARG A O 1
ATOM 3096 N N . ILE A 1 387 ? -14.409 0.883 21.458 1.00 94.94 387 ILE A N 1
ATOM 3097 C CA . ILE A 1 387 ? -14.502 1.625 20.199 1.00 94.94 387 ILE A CA 1
ATOM 3098 C C . ILE A 1 387 ? -14.070 3.078 20.372 1.00 94.94 387 ILE A C 1
ATOM 3100 O O . ILE A 1 387 ? -14.498 3.752 21.310 1.00 94.94 387 ILE A O 1
ATOM 3104 N N . ALA A 1 388 ? -13.233 3.544 19.450 1.00 93.75 388 ALA A N 1
ATOM 3105 C CA . ALA A 1 388 ? -12.884 4.943 19.269 1.00 93.75 388 ALA A CA 1
ATOM 3106 C C . ALA A 1 388 ? -13.652 5.496 18.066 1.00 93.75 388 ALA A C 1
ATOM 3108 O O . ALA A 1 388 ? -13.601 4.910 16.986 1.00 93.75 388 ALA A O 1
ATOM 3109 N N . VAL A 1 389 ? -14.371 6.604 18.245 1.00 90.56 389 VAL A N 1
ATOM 3110 C CA . VAL A 1 389 ? -15.123 7.255 17.165 1.00 90.56 389 VAL A CA 1
ATOM 3111 C C . VAL A 1 389 ? -14.854 8.759 17.186 1.00 90.56 389 VAL A C 1
ATOM 3113 O O . VAL A 1 389 ? -15.177 9.410 18.186 1.00 90.56 389 VAL A O 1
ATOM 3116 N N . PRO A 1 390 ? -14.291 9.347 16.116 1.00 88.56 390 PRO A N 1
ATOM 3117 C CA . PRO A 1 390 ? -14.150 10.792 16.016 1.00 88.56 390 PRO A CA 1
ATOM 3118 C C . PRO A 1 390 ? -15.525 11.475 15.974 1.00 88.56 390 PRO A C 1
ATOM 3120 O O . PRO A 1 390 ? -16.486 10.992 15.373 1.00 88.56 390 PRO A O 1
ATOM 3123 N N . ILE A 1 391 ? -15.624 12.626 16.629 1.00 85.81 391 ILE A N 1
ATOM 3124 C CA . ILE A 1 391 ? -16.817 13.466 16.695 1.00 85.81 391 ILE A CA 1
ATOM 3125 C C . ILE A 1 391 ? -16.847 14.318 15.427 1.00 85.81 391 ILE A C 1
ATOM 3127 O O . ILE A 1 391 ? -16.262 15.396 15.381 1.00 85.81 391 ILE A O 1
ATOM 3131 N N . LEU A 1 392 ? -17.556 13.838 14.409 1.00 85.69 392 LEU A N 1
ATOM 3132 C CA . LEU A 1 392 ? -17.724 14.524 13.126 1.00 85.69 392 LEU A CA 1
ATOM 3133 C C . LEU A 1 392 ? -19.198 14.845 12.870 1.00 85.69 392 LEU A C 1
ATOM 3135 O O . LEU A 1 392 ? -20.090 14.216 13.453 1.00 85.69 392 LEU A O 1
ATOM 3139 N N . GLU A 1 393 ? -19.456 15.828 12.011 1.00 87.25 393 GLU A N 1
ATOM 3140 C CA . GLU A 1 393 ? -20.791 16.054 11.461 1.00 87.25 393 GLU A CA 1
ATOM 3141 C C . GLU A 1 393 ? -21.069 14.997 10.392 1.00 87.25 393 GLU A C 1
ATOM 3143 O O . GLU A 1 393 ? -20.463 14.989 9.326 1.00 87.25 393 GLU A O 1
ATOM 3148 N N . ALA A 1 394 ? -21.953 14.055 10.719 1.00 87.31 394 ALA A N 1
ATOM 3149 C CA . ALA A 1 394 ? -22.282 12.921 9.869 1.00 87.31 394 ALA A CA 1
ATOM 3150 C C . ALA A 1 394 ? -23.701 12.410 10.171 1.00 87.31 394 ALA A C 1
ATOM 3152 O O . ALA A 1 394 ? -24.176 12.561 11.302 1.00 87.31 394 ALA A O 1
ATOM 3153 N N . PRO A 1 395 ? -24.375 11.725 9.226 1.00 88.62 395 PRO A N 1
ATOM 3154 C CA . PRO A 1 395 ? -25.745 11.236 9.427 1.00 88.62 395 PRO A CA 1
ATOM 3155 C C . PRO A 1 395 ? -25.919 10.315 10.647 1.00 88.62 395 PRO A C 1
ATOM 3157 O O . PRO A 1 395 ? -26.994 10.252 11.242 1.00 88.62 395 PRO A O 1
ATOM 3160 N N . TRP A 1 396 ? -24.862 9.600 11.041 1.00 87.19 396 TRP A N 1
ATOM 3161 C CA . TRP A 1 396 ? -24.858 8.688 12.188 1.00 87.19 396 TRP A CA 1
ATOM 3162 C C . TRP A 1 396 ? -24.608 9.380 13.539 1.00 87.19 396 TRP A C 1
ATOM 3164 O O . TRP A 1 396 ? -24.823 8.756 14.580 1.00 87.19 396 TRP A O 1
ATOM 3174 N N . ARG A 1 397 ? -24.207 10.660 13.556 1.00 87.75 397 ARG A N 1
ATOM 3175 C CA . ARG A 1 397 ? -23.853 11.417 14.772 1.00 87.75 397 ARG A CA 1
ATOM 3176 C C . ARG A 1 397 ? -24.967 11.414 15.814 1.00 87.75 397 ARG A C 1
ATOM 3178 O O . ARG A 1 397 ? -24.719 11.143 16.986 1.00 87.75 397 ARG A O 1
ATOM 3185 N N . SER A 1 398 ? -26.203 11.654 15.382 1.00 86.88 398 SER A N 1
ATOM 3186 C CA . SER A 1 398 ? -27.382 11.709 16.259 1.00 86.88 398 SER A CA 1
ATOM 3187 C C . SER A 1 398 ? -27.635 10.398 17.013 1.00 86.88 398 SER A C 1
ATOM 3189 O O . SER A 1 398 ? -28.215 10.411 18.096 1.00 86.88 398 SER A O 1
ATOM 3191 N N . ARG A 1 399 ? -27.154 9.267 16.481 1.00 85.75 399 ARG A N 1
ATOM 3192 C CA . ARG A 1 399 ? -27.315 7.933 17.076 1.00 85.75 399 ARG A CA 1
ATOM 3193 C C . ARG A 1 399 ? -26.208 7.576 18.063 1.00 85.75 399 ARG A C 1
ATOM 3195 O O . ARG A 1 399 ? -26.345 6.570 18.760 1.00 85.75 399 ARG A O 1
ATOM 3202 N N . LEU A 1 400 ? -25.119 8.348 18.142 1.00 85.38 400 LEU A N 1
ATOM 3203 C CA . LEU A 1 400 ? -24.007 8.046 19.049 1.00 85.38 400 LEU A CA 1
ATOM 3204 C C . LEU A 1 400 ? -24.457 8.055 20.509 1.00 85.38 400 LEU A C 1
ATOM 3206 O O . LEU A 1 400 ? -24.179 7.101 21.226 1.00 85.38 400 LEU A O 1
ATOM 3210 N N . HIS A 1 401 ? -25.209 9.077 20.930 1.00 82.00 401 HIS A N 1
ATOM 3211 C CA . HIS A 1 401 ? -25.656 9.215 22.321 1.00 82.00 401 HIS A CA 1
ATOM 3212 C C . HIS A 1 401 ? -26.539 8.054 22.789 1.00 82.00 401 HIS A C 1
ATOM 3214 O O . HIS A 1 401 ? -26.425 7.615 23.931 1.00 82.00 401 HIS A O 1
ATOM 3220 N N . THR A 1 402 ? -27.397 7.531 21.911 1.00 85.50 402 THR A N 1
ATOM 3221 C CA . THR A 1 402 ? -28.261 6.387 22.229 1.00 85.50 402 THR A CA 1
ATOM 3222 C C . THR A 1 402 ? -27.518 5.057 22.121 1.00 85.50 402 THR A C 1
ATOM 3224 O O . THR A 1 402 ? -27.816 4.119 22.855 1.00 85.50 402 THR A O 1
ATOM 3227 N N . SER A 1 403 ? -26.552 4.952 21.205 1.00 87.75 403 SER A N 1
ATOM 3228 C CA . SER A 1 403 ? -25.853 3.692 20.921 1.00 87.75 403 SER A CA 1
ATOM 3229 C C . SER A 1 403 ? -24.649 3.455 21.831 1.00 87.75 403 SER A C 1
ATOM 3231 O O . SER A 1 403 ? -24.325 2.300 22.103 1.00 87.75 403 SER A O 1
ATOM 3233 N N . LEU A 1 404 ? -24.001 4.514 22.312 1.00 91.31 404 LEU A N 1
ATOM 3234 C CA . LEU A 1 404 ? -22.783 4.485 23.121 1.00 91.31 404 LEU A CA 1
ATOM 3235 C C . LEU A 1 404 ? -23.022 5.290 24.412 1.00 91.31 404 LEU A C 1
ATOM 3237 O O . LEU A 1 404 ? -22.642 6.458 24.484 1.00 91.31 404 LEU A O 1
ATOM 3241 N N . PRO A 1 405 ? -23.696 4.715 25.426 1.00 89.62 405 PRO A N 1
ATOM 3242 C CA . PRO A 1 405 ? -23.998 5.434 26.659 1.00 89.62 405 PRO A CA 1
ATOM 3243 C C . PRO A 1 405 ? -22.723 5.722 27.460 1.00 89.62 405 PRO A C 1
ATOM 3245 O O . PRO A 1 405 ? -21.865 4.852 27.598 1.00 89.62 405 PRO A O 1
ATOM 3248 N N . VAL A 1 406 ? -22.642 6.929 28.027 1.00 89.19 406 VAL A N 1
ATOM 3249 C CA . VAL A 1 406 ? -21.535 7.398 28.884 1.00 89.19 406 VAL A CA 1
ATOM 3250 C C . VAL A 1 406 ? -20.148 7.269 28.211 1.00 89.19 406 VAL A C 1
ATOM 3252 O O . VAL A 1 406 ? -19.238 6.658 28.776 1.00 89.19 406 VAL A O 1
ATOM 3255 N N . PRO A 1 407 ? -19.953 7.806 26.988 1.00 91.25 407 PRO A N 1
ATOM 3256 C CA . PRO A 1 407 ? -18.651 7.757 26.339 1.00 91.25 407 PRO A CA 1
ATOM 3257 C C . PRO A 1 407 ? -17.674 8.715 27.037 1.00 91.25 407 PRO A C 1
ATOM 3259 O O . PRO A 1 407 ? -18.069 9.747 27.582 1.00 91.25 407 PRO A O 1
ATOM 3262 N N . GLN A 1 408 ? -16.387 8.388 26.998 1.00 92.62 408 GLN A N 1
ATOM 3263 C CA . GLN A 1 408 ? -15.319 9.247 27.504 1.00 92.62 408 GLN A CA 1
ATOM 3264 C C . GLN A 1 408 ? -14.671 10.000 26.347 1.00 92.62 408 GLN A C 1
ATOM 3266 O O . GLN A 1 408 ? -14.608 9.488 25.232 1.00 92.62 408 GLN A O 1
ATOM 3271 N N . LEU A 1 409 ? -14.150 11.199 26.599 1.00 92.06 409 LEU A N 1
ATOM 3272 C CA . LEU A 1 409 ? -13.321 11.876 25.607 1.00 92.06 409 LEU A CA 1
ATOM 3273 C C . LEU A 1 409 ? -11.919 11.256 25.620 1.00 92.06 409 LEU A C 1
ATOM 3275 O O . LEU A 1 409 ? -11.257 11.221 26.661 1.00 92.06 409 LEU A O 1
ATOM 3279 N N . LEU A 1 410 ? -11.470 10.769 24.467 1.00 91.38 410 LEU A N 1
ATOM 3280 C CA . LEU A 1 410 ? -10.106 10.304 24.275 1.00 91.38 410 LEU A CA 1
ATOM 3281 C C . LEU A 1 410 ? -9.158 11.509 24.303 1.00 91.38 410 LEU A C 1
ATOM 3283 O O . LEU A 1 410 ? -9.387 12.497 23.607 1.00 91.38 410 LEU A O 1
ATOM 3287 N N . LYS A 1 411 ? -8.100 11.421 25.113 1.00 88.00 411 LYS A N 1
ATOM 3288 C CA . LYS A 1 411 ? -7.122 12.507 25.286 1.00 88.00 411 LYS A CA 1
ATOM 3289 C C . LYS A 1 411 ? -5.939 12.390 24.331 1.00 88.00 411 LYS A C 1
ATOM 3291 O O . LYS A 1 411 ? -5.493 13.390 23.782 1.00 88.00 411 LYS A O 1
ATOM 3296 N N . THR A 1 412 ? -5.450 11.170 24.139 1.00 90.38 412 THR A N 1
ATOM 3297 C CA . THR A 1 412 ? -4.261 10.871 23.341 1.00 90.38 412 THR A CA 1
ATOM 3298 C C . THR A 1 412 ? -4.481 9.606 22.520 1.00 90.38 412 THR A C 1
ATOM 3300 O O . THR A 1 412 ? -5.131 8.658 22.968 1.00 90.38 412 THR A O 1
ATOM 3303 N N . TYR A 1 413 ? -3.912 9.593 21.322 1.00 90.88 413 TYR A N 1
ATOM 3304 C CA . TYR A 1 413 ? -3.581 8.374 20.593 1.00 90.88 413 TYR A CA 1
ATOM 3305 C C . TYR A 1 413 ? -2.173 7.903 20.973 1.00 90.88 413 TYR A C 1
ATOM 3307 O O . TYR A 1 413 ? -1.476 8.553 21.751 1.00 90.88 413 TYR A O 1
ATOM 3315 N N . TYR A 1 414 ? -1.746 6.774 20.418 1.00 91.12 414 TYR A N 1
ATOM 3316 C CA . TYR A 1 414 ? -0.405 6.232 20.578 1.00 91.12 414 TYR A CA 1
ATOM 3317 C C . TYR A 1 414 ? 0.244 5.995 19.212 1.00 91.12 414 TYR A C 1
ATOM 3319 O O . TYR A 1 414 ? -0.304 5.274 18.372 1.00 91.12 414 TYR A O 1
ATOM 3327 N N . ASP A 1 415 ? 1.418 6.588 18.997 1.00 90.06 415 ASP A N 1
ATOM 3328 C CA . ASP A 1 415 ? 2.266 6.306 17.840 1.00 90.06 415 ASP A CA 1
ATOM 3329 C C . ASP A 1 415 ? 3.180 5.124 18.194 1.00 90.06 415 ASP A C 1
ATOM 3331 O O . ASP A 1 415 ? 4.151 5.272 18.933 1.00 90.06 415 ASP A O 1
ATOM 3335 N N . ALA A 1 416 ? 2.871 3.934 17.669 1.00 88.38 416 ALA A N 1
ATOM 3336 C CA . ALA A 1 416 ? 3.645 2.717 17.933 1.00 88.38 416 ALA A CA 1
ATOM 3337 C C . ALA A 1 416 ? 5.076 2.766 17.375 1.00 88.38 416 ALA A C 1
ATOM 3339 O O . ALA A 1 416 ? 5.952 2.030 17.829 1.00 88.38 416 ALA A O 1
ATOM 3340 N N . THR A 1 417 ? 5.319 3.633 16.397 1.00 85.81 417 THR A N 1
ATOM 3341 C CA . THR A 1 417 ? 6.626 3.786 15.777 1.00 85.81 417 THR A CA 1
ATOM 3342 C C . THR A 1 417 ? 7.504 4.747 16.573 1.00 85.81 417 THR A C 1
ATOM 3344 O O . THR A 1 417 ? 8.704 4.508 16.696 1.00 85.81 417 THR A O 1
ATOM 3347 N N . ALA A 1 418 ? 6.930 5.844 17.076 1.00 87.06 418 ALA A N 1
ATOM 3348 C CA . ALA A 1 418 ? 7.628 6.782 17.960 1.00 87.06 418 ALA A CA 1
ATOM 3349 C C . ALA A 1 418 ? 7.643 6.325 19.430 1.00 87.06 418 ALA A C 1
ATOM 3351 O O . ALA A 1 418 ? 8.421 6.851 20.218 1.00 87.06 418 ALA A O 1
ATOM 3352 N N . GLU A 1 419 ? 6.797 5.355 19.781 1.00 88.75 419 GLU A N 1
ATOM 3353 C CA . GLU A 1 419 ? 6.552 4.857 21.139 1.00 88.75 419 GLU A CA 1
ATOM 3354 C C . GLU A 1 419 ? 6.078 5.934 22.121 1.00 88.75 419 GLU A C 1
ATOM 3356 O O . GLU A 1 419 ? 6.307 5.853 23.329 1.00 88.75 419 GLU A O 1
ATOM 3361 N N . THR A 1 420 ? 5.374 6.940 21.608 1.00 90.56 420 THR A N 1
ATOM 3362 C CA . THR A 1 420 ? 4.913 8.090 22.384 1.00 90.56 420 THR A CA 1
ATOM 3363 C C . THR A 1 420 ? 3.411 8.317 22.232 1.00 90.56 420 THR A C 1
ATOM 3365 O O . THR A 1 420 ? 2.812 7.972 21.205 1.00 90.56 420 THR A O 1
ATOM 3368 N N . PRO A 1 421 ? 2.767 8.924 23.247 1.00 90.06 421 PRO A N 1
ATOM 3369 C CA . PRO A 1 421 ? 1.437 9.484 23.081 1.00 90.06 421 PRO A CA 1
ATOM 3370 C C . PRO A 1 421 ? 1.437 10.569 21.999 1.00 90.06 421 PRO A C 1
ATOM 3372 O O . PRO A 1 421 ? 2.358 11.383 21.918 1.00 90.06 421 PRO A O 1
ATOM 3375 N N . ALA A 1 422 ? 0.381 10.597 21.195 1.00 86.81 422 ALA A N 1
ATOM 3376 C CA . ALA A 1 422 ? 0.126 11.620 20.194 1.00 86.81 422 ALA A CA 1
ATOM 3377 C C . ALA A 1 422 ? -1.165 12.365 20.540 1.00 86.81 422 ALA A C 1
ATOM 3379 O O . ALA A 1 422 ? -2.182 11.744 20.859 1.00 86.81 422 ALA A O 1
ATOM 3380 N N . ASP A 1 423 ? -1.136 13.693 20.457 1.00 83.88 423 ASP A N 1
ATOM 3381 C CA . ASP A 1 423 ? -2.317 14.507 20.734 1.00 83.88 423 ASP A CA 1
ATOM 3382 C C . ASP A 1 423 ? -3.452 14.192 19.761 1.00 83.88 423 ASP A C 1
ATOM 3384 O O . ASP A 1 423 ? -3.259 14.020 18.552 1.00 83.88 423 ASP A O 1
ATOM 3388 N N . VAL A 1 424 ? -4.663 14.151 20.306 1.00 80.81 424 VAL A N 1
ATOM 3389 C CA . VAL A 1 424 ? -5.887 13.986 19.532 1.00 80.81 424 VAL A CA 1
ATOM 3390 C C . VAL A 1 424 ? -6.176 15.290 18.783 1.00 80.81 424 VAL A C 1
ATOM 3392 O O . VAL A 1 424 ? -6.545 16.293 19.387 1.00 80.81 424 VAL A O 1
ATOM 3395 N N . LEU A 1 425 ? -6.030 15.275 17.454 1.00 80.06 425 LEU A N 1
ATOM 3396 C CA . LEU A 1 425 ? -6.298 16.447 16.601 1.00 80.06 425 LEU A CA 1
ATOM 3397 C C . LEU A 1 425 ? -7.797 16.692 16.358 1.00 80.06 425 LEU A C 1
ATOM 3399 O O . LEU A 1 425 ? -8.198 17.800 16.012 1.00 80.06 425 LEU A O 1
ATOM 3403 N N . HIS A 1 426 ? -8.628 15.668 16.566 1.00 81.69 426 HIS A N 1
ATOM 3404 C CA . HIS A 1 426 ? -10.081 15.735 16.415 1.00 81.69 426 HIS A CA 1
ATOM 3405 C C . HIS A 1 426 ? -10.757 15.136 17.644 1.00 81.69 426 HIS A C 1
ATOM 3407 O O . HIS A 1 426 ? -10.454 13.984 17.965 1.00 81.69 426 HIS A O 1
ATOM 3413 N N . PRO A 1 427 ? -11.693 15.838 18.311 1.00 87.94 427 PRO A N 1
ATOM 3414 C CA . PRO A 1 427 ? -12.393 15.298 19.472 1.00 87.94 427 PRO A CA 1
ATOM 3415 C C . PRO A 1 427 ? -12.901 13.885 19.182 1.00 87.94 427 PRO A C 1
ATOM 3417 O O . PRO A 1 427 ? -13.618 13.672 18.212 1.00 87.94 427 PRO A O 1
ATOM 3420 N N . THR A 1 428 ? -12.482 12.906 19.979 1.00 91.25 428 THR A N 1
ATOM 3421 C CA . THR A 1 428 ? -12.790 11.490 19.741 1.00 91.25 428 THR A CA 1
ATOM 3422 C C . THR A 1 428 ? -13.427 10.908 20.988 1.00 91.25 428 THR A C 1
ATOM 3424 O O . THR A 1 428 ? -12.930 11.099 22.095 1.00 91.25 428 THR A O 1
ATOM 3427 N N . LEU A 1 429 ? -14.531 10.188 20.816 1.00 92.88 429 LEU A N 1
ATOM 3428 C CA . LEU A 1 429 ? -15.154 9.407 21.872 1.00 92.88 429 LEU A CA 1
ATOM 3429 C C . LEU A 1 429 ? -14.482 8.044 21.984 1.00 92.88 429 LEU A C 1
ATOM 3431 O O . LEU A 1 429 ? -14.342 7.333 20.995 1.00 92.88 429 LEU A O 1
ATOM 3435 N N . LEU A 1 430 ? -14.141 7.658 23.205 1.00 94.44 430 LEU A N 1
ATOM 3436 C CA . LEU A 1 430 ? -13.805 6.298 23.583 1.00 94.44 430 LEU A CA 1
ATOM 3437 C C . LEU A 1 430 ? -14.987 5.709 24.353 1.00 94.44 430 LEU A C 1
ATOM 3439 O O . LEU A 1 430 ? -15.361 6.210 25.416 1.00 94.44 430 LEU A O 1
ATOM 3443 N N . TRP A 1 431 ? -15.558 4.628 23.835 1.00 95.19 431 TRP A N 1
ATOM 3444 C CA . TRP A 1 431 ? -16.610 3.879 24.510 1.00 95.19 431 TRP A CA 1
ATOM 3445 C C . TRP A 1 431 ? -16.164 2.448 24.790 1.00 95.19 431 TRP A C 1
ATOM 3447 O O . TRP A 1 431 ? -15.583 1.778 23.935 1.00 95.19 431 TRP A O 1
ATOM 3457 N N . GLU A 1 432 ? -16.460 1.978 25.998 1.00 94.25 432 GLU A N 1
ATOM 3458 C CA . GLU A 1 432 ? -16.249 0.595 26.407 1.00 94.25 432 GLU A CA 1
ATOM 3459 C C . GLU A 1 432 ? -17.592 -0.040 26.730 1.00 94.25 432 GLU A C 1
ATOM 3461 O O . GLU A 1 432 ? -18.363 0.493 27.530 1.00 94.25 432 GLU A O 1
ATOM 3466 N N . ASP A 1 433 ? -17.845 -1.206 26.148 1.00 94.38 433 ASP A N 1
ATOM 3467 C CA . ASP A 1 433 ? -18.978 -2.027 26.534 1.00 94.38 433 ASP A CA 1
ATOM 3468 C C . ASP A 1 433 ? -18.879 -2.381 28.030 1.00 94.38 433 ASP A C 1
ATOM 3470 O O . ASP A 1 433 ? -17.833 -2.879 28.456 1.00 94.38 433 ASP A O 1
ATOM 3474 N N . PRO A 1 434 ? -19.936 -2.180 28.839 1.00 92.00 434 PRO A N 1
ATOM 3475 C CA . PRO A 1 434 ? -19.932 -2.537 30.260 1.00 92.00 434 PRO A CA 1
ATOM 3476 C C . PRO A 1 434 ? -19.615 -4.013 30.544 1.00 92.00 434 PRO A C 1
ATOM 3478 O O . PRO A 1 434 ? -19.234 -4.359 31.658 1.00 92.00 434 PRO A O 1
ATOM 3481 N N . ARG A 1 435 ? -19.768 -4.896 29.547 1.00 91.81 435 ARG A N 1
ATOM 3482 C CA . ARG A 1 435 ? -19.418 -6.322 29.633 1.00 91.81 435 ARG A CA 1
ATOM 3483 C C . ARG A 1 435 ? -17.914 -6.582 29.471 1.00 91.81 435 ARG A C 1
ATOM 3485 O O . ARG A 1 435 ? -17.473 -7.720 29.665 1.00 91.81 435 ARG A O 1
ATOM 3492 N N . CYS A 1 436 ? -17.127 -5.588 29.058 1.00 91.81 436 CYS A N 1
ATOM 3493 C CA . CYS A 1 436 ? -15.675 -5.707 28.955 1.00 91.81 436 CYS A CA 1
ATOM 3494 C C . CYS A 1 436 ? -15.050 -5.895 30.348 1.00 91.81 436 CYS A C 1
ATOM 3496 O O . CYS A 1 436 ? -15.468 -5.233 31.298 1.00 91.81 436 CYS A O 1
ATOM 3498 N N . PRO A 1 437 ? -14.013 -6.741 30.485 1.00 86.50 437 PRO A N 1
ATOM 3499 C CA . PRO A 1 437 ? -13.250 -6.829 31.723 1.00 86.50 437 PRO A CA 1
ATOM 3500 C C . PRO A 1 437 ? -12.685 -5.457 32.139 1.00 86.50 437 PRO A C 1
ATOM 3502 O O . PRO A 1 437 ? -12.246 -4.692 31.264 1.00 86.50 437 PRO A O 1
ATOM 3505 N N . PRO A 1 438 ? -12.673 -5.137 33.448 1.00 79.00 438 PRO A N 1
ATOM 3506 C CA . PRO A 1 438 ? -12.096 -3.897 33.947 1.00 79.00 438 PRO A CA 1
ATOM 3507 C C . PRO A 1 438 ? -10.594 -3.835 33.651 1.00 79.00 438 PRO A C 1
ATOM 3509 O O . PRO A 1 438 ? -9.888 -4.842 33.686 1.00 79.00 438 PRO A O 1
ATOM 3512 N N . ARG A 1 439 ? -10.103 -2.628 33.359 1.00 77.62 439 ARG A N 1
ATOM 3513 C CA . ARG A 1 439 ? -8.674 -2.364 33.144 1.00 77.62 439 ARG A CA 1
ATOM 3514 C C . ARG A 1 439 ? -7.936 -2.378 34.485 1.00 77.62 439 ARG A C 1
ATOM 3516 O O . ARG A 1 439 ? -8.491 -1.929 35.487 1.00 77.62 439 ARG A O 1
ATOM 3523 N N . LEU A 1 440 ? -6.671 -2.801 34.497 1.00 63.03 440 LEU A N 1
ATOM 3524 C CA . LEU A 1 440 ? -5.828 -2.775 35.705 1.00 63.03 440 LEU A CA 1
ATOM 3525 C C . LEU A 1 440 ? -5.679 -1.364 36.304 1.00 63.03 440 LEU A C 1
ATOM 3527 O O . LEU A 1 440 ? -5.624 -1.221 37.522 1.00 63.03 440 LEU A O 1
ATOM 3531 N N . SER A 1 441 ? -5.692 -0.317 35.475 1.00 58.44 441 SER A N 1
ATOM 3532 C CA . SER A 1 441 ? -5.692 1.082 35.926 1.00 58.44 441 SER A CA 1
ATOM 3533 C C . SER A 1 441 ? -6.958 1.455 36.708 1.00 58.44 441 SER A C 1
ATOM 3535 O O . SER A 1 441 ? -6.857 2.067 37.765 1.00 58.44 441 SER A O 1
ATOM 3537 N N . LYS A 1 442 ? -8.139 0.978 36.286 1.00 54.03 442 LYS A N 1
ATOM 3538 C CA . LYS A 1 442 ? -9.407 1.171 37.020 1.00 54.03 442 LYS A CA 1
ATOM 3539 C C . LYS A 1 442 ? -9.462 0.390 38.340 1.00 54.03 442 LYS A C 1
ATOM 3541 O O . LYS A 1 442 ? -10.192 0.787 39.236 1.00 54.03 442 LYS A O 1
ATOM 3546 N N . LEU A 1 443 ? -8.701 -0.697 38.476 1.00 49.75 443 LEU A N 1
ATOM 3547 C CA . LEU A 1 443 ? -8.590 -1.450 39.733 1.00 49.75 443 LEU A CA 1
ATOM 3548 C C . LEU A 1 443 ? -7.704 -0.742 40.772 1.00 49.75 443 LEU A C 1
ATOM 3550 O O . LEU A 1 443 ? -7.897 -0.955 41.962 1.00 49.75 443 LEU A O 1
ATOM 3554 N N . ARG A 1 444 ? -6.762 0.115 40.349 1.00 47.91 444 ARG A N 1
ATOM 3555 C CA . ARG A 1 444 ? -5.930 0.916 41.268 1.00 47.91 444 ARG A CA 1
ATOM 3556 C C . ARG A 1 444 ? -6.665 2.128 41.845 1.00 47.91 444 ARG A C 1
ATOM 3558 O O . ARG A 1 444 ? -6.373 2.512 42.974 1.00 47.91 444 ARG A O 1
ATOM 3565 N N . ASP A 1 445 ? -7.623 2.679 41.101 1.00 48.12 445 ASP A N 1
ATOM 3566 C CA . ASP A 1 445 ? -8.467 3.796 41.551 1.00 48.12 445 ASP A CA 1
ATOM 3567 C C . ASP A 1 445 ? -9.594 3.352 42.500 1.00 48.12 445 ASP A C 1
ATOM 3569 O O . ASP A 1 445 ? -10.175 4.173 43.205 1.00 48.12 445 ASP A O 1
ATOM 3573 N N . VAL A 1 446 ? -9.876 2.047 42.571 1.00 44.56 446 VAL A N 1
ATOM 3574 C CA . VAL A 1 446 ? -10.780 1.453 43.562 1.00 44.56 446 VAL A CA 1
ATOM 3575 C C . VAL A 1 446 ? -9.935 0.870 44.695 1.00 44.56 446 VAL A C 1
ATOM 3577 O O . VAL A 1 446 ? -9.819 -0.344 44.850 1.00 44.56 446 VAL A O 1
ATOM 3580 N N . ARG A 1 447 ? -9.321 1.736 45.512 1.00 41.03 447 ARG A N 1
ATOM 3581 C CA . ARG A 1 447 ? -9.006 1.313 46.884 1.00 41.03 447 ARG A CA 1
ATOM 3582 C C . ARG A 1 447 ? -10.339 1.168 47.624 1.00 41.03 447 ARG A C 1
ATOM 3584 O O . ARG A 1 447 ? -11.182 2.058 47.486 1.00 41.03 447 ARG A O 1
ATOM 3591 N N . PRO A 1 448 ? -10.575 0.077 48.369 1.00 41.34 448 PRO A N 1
ATOM 3592 C CA . PRO A 1 448 ? -11.747 0.002 49.223 1.00 41.34 448 PRO A CA 1
ATOM 3593 C C . PRO A 1 448 ? -11.694 1.176 50.204 1.00 41.34 448 PRO A C 1
ATOM 3595 O O . PRO A 1 448 ? -10.686 1.400 50.870 1.00 41.34 448 PRO A O 1
ATOM 3598 N N . ALA A 1 449 ? -12.768 1.961 50.242 1.00 44.50 449 ALA A N 1
ATOM 3599 C CA . ALA A 1 449 ? -12.969 2.958 51.277 1.00 44.50 449 ALA A CA 1
ATOM 3600 C C . ALA A 1 449 ? -13.110 2.214 52.610 1.00 44.50 449 ALA A C 1
ATOM 3602 O O . ALA A 1 449 ? -14.161 1.637 52.885 1.00 44.50 449 ALA A O 1
ATOM 3603 N N . GLY A 1 450 ? -12.034 2.164 53.388 1.00 44.78 450 GLY A N 1
ATOM 3604 C CA . GLY A 1 450 ? -12.038 1.523 54.697 1.00 44.78 450 GLY A CA 1
ATOM 3605 C C . GLY A 1 450 ? -10.694 0.917 55.049 1.00 44.78 450 GLY A C 1
ATOM 3606 O O . GLY A 1 450 ? -10.601 -0.297 55.137 1.00 44.78 450 GLY A O 1
ATOM 3607 N N . GLU A 1 451 ? -9.677 1.760 55.206 1.00 39.94 451 GLU A N 1
ATOM 3608 C CA . GLU A 1 451 ? -8.513 1.516 56.068 1.00 39.94 451 GLU A CA 1
ATOM 3609 C C . GLU A 1 451 ? -7.729 2.836 56.162 1.00 39.94 451 GLU A C 1
ATOM 3611 O O . GLU A 1 451 ? -6.648 2.995 55.609 1.00 39.94 451 GLU A O 1
ATOM 3616 N N . ASP A 1 452 ? -8.348 3.817 56.814 1.00 41.12 452 ASP A N 1
ATOM 3617 C CA . ASP A 1 452 ? -7.637 4.852 57.561 1.00 41.12 452 ASP A CA 1
ATOM 3618 C C . ASP A 1 452 ? -8.159 4.766 59.005 1.00 41.12 452 ASP A C 1
ATOM 3620 O O . ASP A 1 452 ? -9.299 4.351 59.228 1.00 41.12 452 ASP A O 1
ATOM 3624 N N . ASP A 1 453 ? -7.295 5.143 59.944 1.00 39.97 453 ASP A N 1
ATOM 3625 C CA . ASP A 1 453 ? -7.456 5.174 61.404 1.00 39.97 453 ASP A CA 1
ATOM 3626 C C . ASP A 1 453 ? -7.041 3.910 62.174 1.00 39.97 453 ASP A C 1
ATOM 3628 O O . ASP A 1 453 ? -7.860 3.212 62.769 1.00 39.97 453 ASP A O 1
ATOM 3632 N N . LEU A 1 454 ? -5.720 3.706 62.275 1.00 39.62 454 LEU A N 1
ATOM 3633 C CA . LEU A 1 454 ? -5.086 3.455 63.577 1.00 39.62 454 LEU A CA 1
ATOM 3634 C C . LEU A 1 454 ? -3.774 4.253 63.712 1.00 39.62 454 LEU A C 1
ATOM 3636 O O . LEU A 1 454 ? -2.705 3.854 63.255 1.00 39.62 454 LEU A O 1
ATOM 3640 N N . ASP A 1 455 ? -3.958 5.419 64.319 1.00 37.50 455 ASP A N 1
ATOM 3641 C CA . ASP A 1 455 ? -3.104 6.243 65.175 1.00 37.50 455 ASP A CA 1
ATOM 3642 C C . ASP A 1 455 ? -1.637 5.864 65.505 1.00 37.50 455 ASP A C 1
ATOM 3644 O O . ASP A 1 455 ? -1.300 4.794 66.003 1.00 37.50 455 ASP A O 1
ATOM 3648 N N . GLU A 1 456 ? -0.825 6.920 65.355 1.00 36.06 456 GLU A N 1
ATOM 3649 C CA . GLU A 1 456 ? 0.061 7.556 66.348 1.00 36.06 456 GLU A CA 1
ATOM 3650 C C . GLU A 1 456 ? 1.422 6.968 66.804 1.00 36.06 456 GLU A C 1
ATOM 3652 O O . GLU A 1 456 ? 1.551 5.963 67.490 1.00 36.06 456 GLU A O 1
ATOM 3657 N N . HIS A 1 457 ? 2.423 7.844 66.602 1.00 32.31 457 HIS A N 1
ATOM 3658 C CA . HIS A 1 457 ? 3.437 8.298 67.572 1.00 32.31 457 HIS A CA 1
ATOM 3659 C C . HIS A 1 457 ? 4.658 7.417 67.902 1.00 32.31 457 HIS A C 1
ATOM 3661 O O . HIS A 1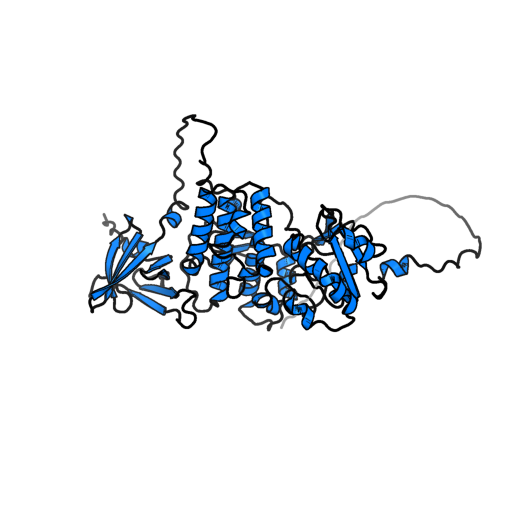 457 ? 4.666 6.601 68.815 1.00 32.31 457 HIS A O 1
ATOM 3667 N N . SER A 1 458 ? 5.792 7.763 67.280 1.00 32.97 458 SER A N 1
ATOM 3668 C CA . SER A 1 458 ? 7.074 8.166 67.914 1.00 32.97 458 SER A CA 1
ATOM 3669 C C . SER A 1 458 ? 8.152 8.224 66.816 1.00 32.97 458 SER A C 1
ATOM 3671 O O . SER A 1 458 ? 8.112 7.447 65.876 1.00 32.97 458 SER A O 1
ATOM 3673 N N . GLY A 1 459 ? 9.145 9.104 66.763 1.00 30.08 459 GLY A N 1
ATOM 3674 C CA . GLY A 1 459 ? 9.613 10.200 67.594 1.00 30.08 459 GLY A CA 1
ATOM 3675 C C . GLY A 1 459 ? 10.854 10.781 66.887 1.00 30.08 459 GLY A C 1
ATOM 3676 O O . GLY A 1 459 ? 11.606 10.063 66.232 1.00 30.08 459 GLY A O 1
ATOM 3677 N N . ARG A 1 460 ? 11.030 12.102 66.970 1.00 36.38 460 ARG A N 1
ATOM 3678 C CA . ARG A 1 460 ? 12.175 12.876 66.451 1.00 36.38 460 ARG A CA 1
ATOM 3679 C C . ARG A 1 460 ? 13.524 12.429 67.038 1.00 36.38 460 ARG A C 1
ATOM 3681 O O . ARG A 1 460 ? 13.583 12.196 68.239 1.00 36.38 460 ARG A O 1
ATOM 3688 N N . ALA A 1 461 ? 14.612 12.576 66.269 1.00 31.50 461 ALA A N 1
ATOM 3689 C CA . ALA A 1 461 ? 15.864 13.196 66.743 1.00 31.50 461 ALA A CA 1
ATOM 3690 C C . ALA A 1 461 ? 16.790 13.645 65.586 1.00 31.50 461 ALA A C 1
ATOM 3692 O O . ALA A 1 461 ? 16.901 12.981 64.562 1.00 31.50 461 ALA A O 1
ATOM 3693 N N . HIS A 1 462 ? 17.427 14.800 65.793 1.00 37.12 462 HIS A N 1
ATOM 3694 C CA . HIS A 1 462 ? 18.349 15.555 64.930 1.00 37.12 462 HIS A CA 1
ATOM 3695 C C . HIS A 1 462 ? 19.838 15.175 65.123 1.00 37.12 462 HIS A C 1
ATOM 3697 O O . HIS A 1 462 ? 20.208 14.723 66.201 1.00 37.12 462 HIS A O 1
ATOM 3703 N N . GLY A 1 463 ? 20.688 15.545 64.145 1.00 28.52 463 GLY A N 1
ATOM 3704 C CA . GLY A 1 463 ? 22.133 15.868 64.288 1.00 28.52 463 GLY A CA 1
ATOM 3705 C C . GLY A 1 463 ? 22.949 15.468 63.039 1.00 28.52 463 GLY A C 1
ATOM 3706 O O . GLY A 1 463 ? 22.994 14.285 62.738 1.00 28.52 463 GLY A O 1
ATOM 3707 N N . LEU A 1 464 ? 23.409 16.364 62.138 1.00 33.09 464 LEU A N 1
ATOM 3708 C CA . LEU A 1 464 ? 24.632 17.219 62.191 1.00 33.09 464 LEU A CA 1
ATOM 3709 C C . LEU A 1 464 ? 25.895 16.380 62.532 1.00 33.09 464 LEU A C 1
ATOM 3711 O O . LEU A 1 464 ? 25.867 15.699 63.545 1.00 33.09 464 LEU A O 1
ATOM 3715 N N . THR A 1 465 ? 27.013 16.313 61.784 1.00 32.31 465 THR A N 1
ATOM 3716 C CA . THR A 1 465 ? 27.775 17.314 60.996 1.00 32.31 465 THR A CA 1
ATOM 3717 C C . THR A 1 465 ? 28.986 16.669 60.269 1.00 32.31 465 THR A C 1
ATOM 3719 O O . THR A 1 465 ? 29.584 15.759 60.826 1.00 32.31 465 THR A O 1
ATOM 3722 N N . HIS A 1 466 ? 29.343 17.236 59.103 1.00 33.34 466 HIS A N 1
ATOM 3723 C CA . HIS A 1 466 ? 30.675 17.559 58.524 1.00 33.34 466 HIS A CA 1
ATOM 3724 C C . HIS A 1 466 ? 31.840 16.551 58.289 1.00 33.34 466 HIS A C 1
ATOM 3726 O O . HIS A 1 466 ? 32.204 15.756 59.145 1.00 33.34 466 HIS A O 1
ATOM 3732 N N . ASP A 1 467 ? 32.489 16.809 57.136 1.00 30.14 467 ASP A N 1
ATOM 3733 C CA . ASP A 1 467 ? 33.919 16.694 56.760 1.00 30.14 467 ASP A CA 1
ATOM 3734 C C . ASP A 1 467 ? 34.442 15.491 55.929 1.00 30.14 467 ASP A C 1
ATOM 3736 O O . ASP A 1 467 ? 34.755 14.413 56.426 1.00 30.14 467 ASP A O 1
ATOM 3740 N N . ASP A 1 468 ? 34.612 15.771 54.624 1.00 34.09 468 ASP A N 1
ATOM 3741 C CA . ASP A 1 468 ? 35.706 15.338 53.719 1.00 34.09 468 ASP A CA 1
ATOM 3742 C C . ASP A 1 468 ? 37.089 15.835 54.244 1.00 34.09 468 ASP A C 1
ATOM 3744 O O . ASP A 1 468 ? 37.078 16.675 55.146 1.00 34.09 468 ASP A O 1
ATOM 3748 N N . PRO A 1 469 ? 38.287 15.506 53.678 1.00 52.94 469 PRO A N 1
ATOM 3749 C CA . PRO A 1 469 ? 38.612 14.737 52.459 1.00 52.94 469 PRO A CA 1
ATOM 3750 C C . PRO A 1 469 ? 39.828 13.769 52.612 1.00 52.94 469 PRO A C 1
ATOM 3752 O O . PRO A 1 469 ? 40.499 13.739 53.638 1.00 52.94 469 PRO A O 1
ATOM 3755 N N . HIS A 1 470 ? 40.162 13.031 51.539 1.00 30.77 470 HIS A N 1
ATOM 3756 C CA . HIS A 1 470 ? 41.521 12.798 50.977 1.00 30.77 470 HIS A CA 1
ATOM 3757 C C . HIS A 1 470 ? 41.769 11.377 50.429 1.00 30.77 470 HIS A C 1
ATOM 3759 O O . HIS A 1 470 ? 41.918 10.399 51.154 1.00 30.77 470 HIS A O 1
ATOM 3765 N N . MET A 1 471 ? 41.962 11.321 49.107 1.00 34.84 471 MET A N 1
ATOM 3766 C CA . MET A 1 471 ? 42.832 10.366 48.400 1.00 34.84 471 MET A CA 1
ATOM 3767 C C . MET A 1 471 ? 44.309 10.620 48.775 1.00 34.84 471 MET A C 1
ATOM 3769 O O . MET A 1 471 ? 44.681 11.781 48.975 1.00 34.84 471 MET A O 1
ATOM 3773 N N . PRO A 1 472 ? 45.177 9.585 48.795 1.00 43.78 472 PRO A N 1
ATOM 3774 C CA . PRO A 1 472 ? 45.963 9.315 47.586 1.00 43.78 472 PRO A CA 1
ATOM 3775 C C . PRO A 1 472 ? 46.238 7.829 47.272 1.00 43.78 472 PRO A C 1
ATOM 3777 O O . PRO A 1 472 ? 46.124 6.925 48.093 1.00 43.78 472 PRO A O 1
ATOM 3780 N N . ALA A 1 473 ? 46.646 7.625 46.021 1.00 35.34 473 ALA A N 1
ATOM 3781 C CA . ALA A 1 473 ? 47.028 6.375 45.377 1.00 35.34 473 ALA A CA 1
ATOM 3782 C C . ALA A 1 473 ? 48.295 5.708 45.947 1.00 35.34 473 ALA A C 1
ATOM 3784 O O . ALA A 1 473 ? 49.248 6.401 46.295 1.00 35.34 473 ALA A O 1
ATOM 3785 N N . SER A 1 474 ? 48.382 4.368 45.879 1.00 31.97 474 SER A N 1
ATOM 3786 C CA . SER A 1 474 ? 49.572 3.632 45.383 1.00 31.97 474 SER A CA 1
ATOM 3787 C C . SER A 1 474 ? 49.406 2.093 45.356 1.00 31.97 474 SER A C 1
ATOM 3789 O O . SER A 1 474 ? 49.298 1.431 46.375 1.00 31.97 474 SER A O 1
ATOM 3791 N N . ARG A 1 475 ? 49.439 1.536 44.135 1.00 32.91 475 ARG A N 1
ATOM 3792 C CA . ARG A 1 475 ? 50.428 0.558 43.613 1.00 32.91 475 ARG A CA 1
ATOM 3793 C C . ARG A 1 475 ? 50.821 -0.684 44.459 1.00 32.91 475 ARG A C 1
ATOM 3795 O O . ARG A 1 475 ? 51.621 -0.561 45.374 1.00 32.91 475 ARG A O 1
ATOM 3802 N N . ALA A 1 476 ? 50.470 -1.886 43.971 1.00 34.97 476 ALA A N 1
ATOM 3803 C CA . ALA A 1 476 ? 51.337 -3.087 43.829 1.00 34.97 476 ALA A CA 1
ATOM 3804 C C . ALA A 1 476 ? 50.533 -4.227 43.145 1.00 34.97 476 ALA A C 1
ATOM 3806 O O . ALA A 1 476 ? 49.509 -4.642 43.664 1.00 34.97 476 ALA A O 1
ATOM 3807 N N . ARG A 1 477 ? 50.772 -4.591 41.874 1.00 36.00 477 ARG A N 1
ATOM 3808 C CA . ARG A 1 477 ? 51.730 -5.598 41.345 1.00 36.00 477 ARG A CA 1
ATOM 3809 C C . ARG A 1 477 ? 51.623 -7.023 41.929 1.00 36.00 477 ARG A C 1
ATOM 3811 O O . ARG A 1 477 ? 52.129 -7.272 43.016 1.00 36.00 477 ARG A O 1
ATOM 3818 N N . ARG A 1 478 ? 51.122 -7.955 41.103 1.00 35.53 478 ARG A N 1
ATOM 3819 C CA . ARG A 1 478 ? 51.702 -9.274 40.725 1.00 35.53 478 ARG A CA 1
ATOM 3820 C C . ARG A 1 478 ? 50.777 -9.887 39.654 1.00 35.53 478 ARG A C 1
ATOM 3822 O O . ARG A 1 478 ? 49.578 -9.956 39.879 1.00 35.53 478 ARG A O 1
ATOM 3829 N N . GLU A 1 479 ? 51.199 -10.043 38.394 1.00 34.91 479 GLU A N 1
ATOM 3830 C CA . GLU A 1 479 ? 51.937 -11.214 37.859 1.00 34.91 479 GLU A CA 1
ATOM 3831 C C . GLU A 1 479 ? 51.336 -12.533 38.372 1.00 34.91 479 GLU A C 1
ATOM 3833 O O . GLU A 1 479 ? 51.316 -12.756 39.573 1.00 34.91 479 GLU A O 1
ATOM 3838 N N . GLY A 1 480 ? 50.847 -13.478 37.578 1.00 33.69 480 GLY A N 1
ATOM 3839 C CA . GLY A 1 480 ? 50.908 -13.736 36.144 1.00 33.69 480 GLY A CA 1
ATOM 3840 C C . GLY A 1 480 ? 50.738 -15.252 35.962 1.00 33.69 480 GLY A C 1
ATOM 3841 O O . GLY A 1 480 ? 51.101 -16.000 36.869 1.00 33.69 480 GLY A O 1
ATOM 3842 N N . ARG A 1 481 ? 50.189 -15.694 34.826 1.00 37.88 481 ARG A N 1
ATOM 3843 C CA . ARG A 1 481 ? 50.654 -16.832 34.004 1.00 37.88 481 ARG A CA 1
ATOM 3844 C C . ARG A 1 481 ? 49.539 -17.387 33.127 1.00 37.88 481 ARG A C 1
ATOM 3846 O O . ARG A 1 481 ? 48.503 -17.838 33.606 1.00 37.88 481 ARG A O 1
ATOM 3853 N N . ASP A 1 482 ? 49.862 -17.379 31.842 1.00 47.31 482 ASP A N 1
ATOM 3854 C CA . ASP A 1 482 ? 49.357 -18.249 30.793 1.00 47.31 482 ASP A CA 1
ATOM 3855 C C . ASP A 1 482 ? 49.334 -19.723 31.213 1.00 47.31 482 ASP A C 1
ATOM 3857 O O . ASP A 1 482 ? 50.227 -20.171 31.933 1.00 47.31 482 ASP A O 1
ATOM 3861 N N . HIS A 1 483 ? 48.414 -20.493 30.632 1.00 43.09 483 HIS A N 1
ATOM 3862 C CA . HIS A 1 483 ? 48.798 -21.570 29.718 1.00 43.09 483 HIS A CA 1
ATOM 3863 C C . HIS A 1 483 ? 47.651 -21.914 28.756 1.00 43.09 483 HIS A C 1
ATOM 3865 O O . HIS A 1 483 ? 46.531 -22.225 29.148 1.00 43.09 483 HIS A O 1
ATOM 3871 N N . SER A 1 484 ? 48.014 -21.820 27.484 1.00 51.03 484 SER A N 1
ATOM 3872 C CA . SER A 1 484 ? 47.429 -22.372 26.266 1.00 51.03 484 SER A CA 1
ATOM 3873 C C . SER A 1 484 ? 47.202 -23.887 26.305 1.00 51.03 484 SER A C 1
ATOM 3875 O O . SER A 1 484 ? 48.073 -24.596 26.809 1.00 51.03 484 SER A O 1
ATOM 3877 N N . VAL A 1 485 ? 46.136 -24.354 25.640 1.00 52.91 485 VAL A N 1
ATOM 3878 C CA . VAL A 1 485 ? 46.192 -25.178 24.407 1.00 52.91 485 VAL A CA 1
ATOM 3879 C C . VAL A 1 485 ? 45.055 -24.736 23.495 1.00 52.91 485 VAL A C 1
ATOM 3881 O O . VAL A 1 485 ? 43.934 -24.571 24.025 1.00 52.91 485 VAL A O 1
#